Protein AF-A0A9E1UCP2-F1 (afdb_monomer_lite)

pLDDT: mean 87.93, std 11.44, range [38.25, 98.44]

Secondary structure (DSSP, 8-state):
-EEEEEGGG--HHHHHHHHHHHHHH-SEEEEEEEETTEEEEEEESS-----HHHHHHHHTSHHHHHHHHTTT--STHHHHTTEEE-TTTGGGGS-TTSPPP-SSS-HHHHHHHHHHHSPPP--TTGGG-GGG-TT-SSHHHHHHHHSPPPHHHHHHHHHHHHHH--S-HHHHHHHHHHHHHH-TT-HHHHHHHHHTGGG--HHHHHHHHHHHHHHTS-TTSPPPHHHHHHHHHHHHHHHHHH--SS-----HHHHHHHHHHHHH-TTTHHHHHHHHHHHHHHTT-HHHHHHHHHHHH-S-HHHH--S--TT-TTHHHHHHHHHHHHHHHTT-HHHHHHHHHHHHHTTSSSTT-SS--HHHHHHHHHHHHHHHS--S-TTSHHHHHHHHTT-

Radius of gyration: 22.64 Å; chains: 1; bounding box: 47×64×64 Å

Structure (mmCIF, N/CA/C/O backbone):
data_AF-A0A9E1UCP2-F1
#
_entry.id   AF-A0A9E1UCP2-F1
#
loop_
_atom_site.group_PDB
_atom_site.id
_atom_site.type_symbol
_atom_site.label_atom_id
_atom_site.label_alt_id
_atom_site.label_comp_id
_atom_site.label_asym_id
_atom_site.label_entity_id
_atom_site.label_seq_id
_atom_site.pdbx_PDB_ins_code
_atom_site.Cartn_x
_atom_site.Cartn_y
_atom_site.Cartn_z
_atom_site.occupancy
_atom_site.B_iso_or_equiv
_atom_site.auth_seq_id
_atom_site.auth_comp_id
_atom_site.auth_asym_id
_atom_site.auth_atom_id
_atom_site.pdbx_PDB_model_num
ATOM 1 N N . MET A 1 1 ? -17.614 -6.317 19.074 1.00 92.50 1 MET A N 1
ATOM 2 C CA . MET A 1 1 ? -16.760 -6.230 20.274 1.00 92.50 1 MET A CA 1
ATOM 3 C C . MET A 1 1 ? -15.798 -5.075 20.092 1.00 92.50 1 MET A C 1
ATOM 5 O O . MET A 1 1 ? -15.379 -4.848 18.963 1.00 92.50 1 MET A O 1
ATOM 9 N N . ILE A 1 2 ? -15.487 -4.354 21.165 1.00 93.81 2 ILE A N 1
ATOM 10 C CA . ILE A 1 2 ? -14.458 -3.311 21.173 1.00 93.81 2 ILE A CA 1
ATOM 11 C C . ILE A 1 2 ? -13.487 -3.652 22.302 1.00 93.81 2 ILE A C 1
ATOM 13 O O . ILE A 1 2 ? -13.934 -3.974 23.403 1.00 93.81 2 ILE A O 1
ATOM 17 N N . GLN A 1 3 ? -12.187 -3.604 22.027 1.00 93.38 3 GLN A N 1
ATOM 18 C CA . GLN A 1 3 ? -11.132 -3.816 23.015 1.00 93.38 3 GLN A CA 1
ATOM 19 C C . GLN A 1 3 ? -10.074 -2.719 22.889 1.00 93.38 3 GLN A C 1
ATOM 21 O O . GLN A 1 3 ? -9.560 -2.490 21.799 1.00 93.38 3 GLN A O 1
ATOM 26 N N . ASN A 1 4 ? -9.750 -2.058 24.000 1.00 92.75 4 ASN A N 1
ATOM 27 C CA . ASN A 1 4 ? -8.638 -1.108 24.082 1.00 92.75 4 ASN A CA 1
ATOM 28 C C . ASN A 1 4 ? -7.352 -1.851 24.494 1.00 92.75 4 ASN A C 1
ATOM 30 O O . ASN A 1 4 ? -7.402 -2.804 25.277 1.00 92.75 4 ASN A O 1
ATOM 34 N N . ILE A 1 5 ? -6.221 -1.433 23.934 1.00 89.75 5 ILE A N 1
ATOM 35 C CA . ILE A 1 5 ? -4.885 -1.979 24.137 1.00 89.75 5 ILE A CA 1
ATOM 36 C C . ILE A 1 5 ? -3.908 -0.826 24.383 1.00 89.75 5 ILE A C 1
ATOM 38 O O . ILE A 1 5 ? -3.841 0.125 23.607 1.00 89.75 5 ILE A O 1
ATOM 42 N N . GLN A 1 6 ? -3.081 -0.959 25.420 1.00 87.06 6 GLN A N 1
ATOM 43 C CA . GLN A 1 6 ? -1.955 -0.060 25.676 1.00 87.06 6 GLN A CA 1
ATOM 44 C C . GLN A 1 6 ? -0.694 -0.570 24.967 1.00 87.06 6 GLN A C 1
ATOM 46 O O . GLN A 1 6 ? 0.078 -1.356 25.515 1.00 87.06 6 GLN A O 1
ATOM 51 N N . ALA A 1 7 ? -0.490 -0.113 23.735 1.00 82.69 7 ALA A N 1
ATOM 52 C CA . ALA A 1 7 ? 0.603 -0.516 22.857 1.00 82.69 7 ALA A CA 1
ATOM 53 C C . ALA A 1 7 ? 1.997 -0.107 23.382 1.00 82.69 7 ALA A C 1
ATOM 55 O O . ALA A 1 7 ? 2.977 -0.782 23.090 1.00 82.69 7 ALA A O 1
ATOM 56 N N . ASN A 1 8 ? 2.101 0.933 24.222 1.00 78.25 8 ASN A N 1
ATOM 57 C CA . ASN A 1 8 ? 3.381 1.374 24.815 1.00 78.25 8 ASN A CA 1
ATOM 58 C C . ASN A 1 8 ? 4.032 0.347 25.761 1.00 78.25 8 ASN A C 1
ATOM 60 O O . ASN A 1 8 ? 5.173 0.536 26.181 1.00 78.25 8 ASN A O 1
ATOM 64 N N . HIS A 1 9 ? 3.302 -0.701 26.142 1.00 78.00 9 HIS A N 1
ATOM 65 C CA . HIS A 1 9 ? 3.761 -1.737 27.068 1.00 78.00 9 HIS A CA 1
ATOM 66 C C . HIS A 1 9 ? 3.831 -3.119 26.405 1.00 78.00 9 HIS A C 1
ATOM 68 O O . HIS A 1 9 ? 3.810 -4.134 27.100 1.00 78.00 9 HIS A O 1
ATOM 74 N N . MET A 1 10 ? 3.874 -3.167 25.070 1.00 83.81 10 MET A N 1
ATOM 75 C CA . MET A 1 10 ? 3.858 -4.403 24.290 1.00 83.81 10 MET A CA 1
ATOM 76 C C . MET A 1 10 ? 5.018 -4.450 23.299 1.00 83.81 10 MET A C 1
ATOM 78 O O . MET A 1 10 ? 5.497 -3.419 22.835 1.00 83.81 10 MET A O 1
ATOM 82 N N . ASP A 1 11 ? 5.441 -5.666 22.971 1.00 86.25 11 ASP A N 1
ATOM 83 C CA . ASP A 1 11 ? 6.283 -5.981 21.823 1.00 86.25 11 ASP A CA 1
ATOM 84 C C . ASP A 1 11 ? 5.440 -6.631 20.708 1.00 86.25 11 ASP A C 1
ATOM 86 O O . ASP A 1 11 ? 4.266 -6.965 20.915 1.00 86.25 11 ASP A O 1
ATOM 90 N N . ASP A 1 12 ? 6.029 -6.796 19.518 1.00 87.50 12 ASP A N 1
ATOM 91 C CA . ASP A 1 12 ? 5.340 -7.402 18.370 1.00 87.50 12 ASP A CA 1
ATOM 92 C C . ASP A 1 12 ? 4.766 -8.801 18.711 1.00 87.50 12 ASP A C 1
ATOM 94 O O . ASP A 1 12 ? 3.576 -8.999 18.475 1.00 87.50 12 ASP A O 1
ATOM 98 N N . PRO A 1 13 ? 5.491 -9.737 19.365 1.00 88.44 13 PRO A N 1
ATOM 99 C CA . PRO A 1 13 ? 4.926 -11.041 19.735 1.00 88.44 13 PRO A CA 1
ATOM 100 C C . PRO A 1 13 ? 3.710 -10.970 20.672 1.00 88.44 13 PRO A C 1
ATOM 102 O O . PRO A 1 13 ? 2.749 -11.728 20.511 1.00 88.44 13 PRO A O 1
ATOM 105 N N . THR A 1 14 ? 3.722 -10.071 21.664 1.00 89.75 14 THR A N 1
ATOM 106 C CA . THR A 1 14 ? 2.575 -9.889 22.568 1.00 89.75 14 THR A CA 1
ATOM 107 C C . THR A 1 14 ? 1.371 -9.357 21.803 1.00 89.75 14 THR A C 1
ATOM 109 O O . THR A 1 14 ? 0.262 -9.871 21.946 1.00 89.75 14 THR A O 1
ATOM 112 N N . LEU A 1 15 ? 1.586 -8.345 20.968 1.00 89.94 15 LEU A N 1
ATOM 113 C CA . LEU A 1 15 ? 0.555 -7.733 20.142 1.00 89.94 15 LEU A CA 1
ATOM 114 C C . LEU A 1 15 ? -0.025 -8.716 19.117 1.00 89.94 15 LEU A C 1
ATOM 116 O O . LEU A 1 15 ? -1.245 -8.790 18.966 1.00 89.94 15 LEU A O 1
ATOM 120 N N . GLU A 1 16 ? 0.825 -9.512 18.469 1.00 91.75 16 GLU A N 1
ATOM 121 C CA . GLU A 1 16 ? 0.415 -10.592 17.574 1.00 91.75 16 GLU A CA 1
ATOM 122 C C . GLU A 1 16 ? -0.485 -11.593 18.301 1.00 91.75 16 GLU A C 1
ATOM 124 O O . GLU A 1 16 ? -1.557 -11.934 17.805 1.00 91.75 16 GLU A O 1
ATOM 129 N N . SER A 1 17 ? -0.110 -11.994 19.522 1.00 92.12 17 SER A N 1
ATOM 130 C CA . SER A 1 17 ? -0.925 -12.878 20.359 1.00 92.12 17 SER A CA 1
ATOM 131 C C . SER A 1 17 ? -2.288 -12.268 20.701 1.00 92.12 17 SER A C 1
ATOM 133 O O . SER A 1 17 ? -3.308 -12.963 20.647 1.00 92.12 17 SER A O 1
ATOM 135 N N . VAL A 1 18 ? -2.346 -10.965 21.008 1.00 93.31 18 VAL A N 1
ATOM 136 C CA . VAL A 1 18 ? -3.617 -10.265 21.261 1.00 93.31 18 VAL A CA 1
ATOM 137 C C . VAL A 1 18 ? -4.498 -10.265 20.010 1.00 93.31 18 VAL A C 1
ATOM 139 O O . VAL A 1 18 ? -5.673 -10.623 20.103 1.00 93.31 18 VAL A O 1
ATOM 142 N N . ILE A 1 19 ? -3.947 -9.902 18.849 1.00 93.44 19 ILE A N 1
ATOM 143 C CA . ILE A 1 19 ? -4.692 -9.843 17.584 1.00 93.44 19 ILE A CA 1
ATOM 144 C C . ILE A 1 19 ? -5.158 -11.242 17.162 1.00 93.44 19 ILE A C 1
ATOM 146 O O . ILE A 1 19 ? -6.330 -11.399 16.821 1.00 93.44 19 ILE A O 1
ATOM 150 N N . ALA A 1 20 ? -4.297 -12.262 17.248 1.00 92.81 20 ALA A N 1
ATOM 151 C CA . ALA A 1 20 ? -4.642 -13.650 16.941 1.00 92.81 20 ALA A CA 1
ATOM 152 C C . ALA A 1 20 ? -5.783 -14.149 17.839 1.00 92.81 20 ALA A C 1
ATOM 154 O O . ALA A 1 20 ? -6.783 -14.685 17.359 1.00 92.81 20 ALA A O 1
ATOM 155 N N . THR A 1 21 ? -5.683 -13.895 19.148 1.00 93.56 21 THR A N 1
ATOM 156 C CA . THR A 1 21 ? -6.721 -14.270 20.119 1.00 93.56 21 THR A CA 1
ATOM 157 C C . THR A 1 21 ? -8.041 -13.566 19.812 1.00 93.56 21 THR A C 1
ATOM 159 O O . THR A 1 21 ? -9.083 -14.214 19.716 1.00 93.56 21 THR A O 1
ATOM 162 N N . PHE A 1 22 ? -8.014 -12.246 19.626 1.00 94.69 22 PHE A N 1
ATOM 163 C CA . PHE A 1 22 ? -9.213 -11.457 19.353 1.00 94.69 22 PHE A CA 1
ATOM 164 C C . PHE A 1 22 ? -9.872 -11.861 18.028 1.00 94.69 22 PHE A C 1
ATOM 166 O O . PHE A 1 22 ? -11.086 -12.078 17.969 1.00 94.69 22 PHE A O 1
ATOM 173 N N . GLY A 1 23 ? -9.071 -12.010 16.975 1.00 92.06 23 GLY A N 1
ATOM 174 C CA . GLY A 1 23 ? -9.538 -12.347 15.637 1.00 92.06 23 GLY A CA 1
ATOM 175 C C . GLY A 1 23 ? -10.032 -13.789 15.496 1.00 92.06 23 GLY A C 1
ATOM 176 O O . GLY A 1 23 ? -10.929 -14.031 14.690 1.00 92.06 23 GLY A O 1
ATOM 177 N N . SER A 1 24 ? -9.572 -14.718 16.344 1.00 89.81 24 SER A N 1
ATOM 178 C CA . SER A 1 24 ? -10.128 -16.080 16.405 1.00 89.81 24 SER A CA 1
ATOM 179 C C . SER A 1 24 ? -11.628 -16.101 16.744 1.00 89.81 24 SER A C 1
ATOM 181 O O . SER A 1 24 ? -12.365 -16.969 16.277 1.00 89.81 24 SER A O 1
ATOM 183 N N . VAL A 1 25 ? -12.103 -15.107 17.507 1.00 91.06 25 VAL A N 1
ATOM 184 C CA . VAL A 1 25 ? -13.525 -14.920 17.853 1.00 91.06 25 VAL A CA 1
ATOM 185 C C . VAL A 1 25 ? -14.205 -13.926 16.903 1.00 91.06 25 VAL A C 1
ATOM 187 O O . VAL A 1 25 ? -15.366 -14.102 16.518 1.00 91.06 25 VAL A O 1
ATOM 190 N N . PHE A 1 26 ? -13.487 -12.872 16.509 1.00 93.50 26 PHE A N 1
ATOM 191 C CA . PHE A 1 26 ? -13.975 -11.794 15.650 1.00 93.50 26 PHE A CA 1
ATOM 192 C C . PHE A 1 26 ? -13.136 -11.678 14.378 1.00 93.50 26 PHE A C 1
ATOM 194 O O . PHE A 1 26 ? -12.366 -10.739 14.195 1.00 93.50 26 PHE A O 1
ATOM 201 N N . ASN A 1 27 ? -13.319 -12.620 13.460 1.00 87.88 27 ASN A N 1
ATOM 202 C CA . ASN A 1 27 ? -12.527 -12.717 12.229 1.00 87.88 27 ASN A CA 1
ATOM 203 C C . ASN A 1 27 ? -12.677 -11.538 11.246 1.00 87.88 27 ASN A C 1
ATOM 205 O O . ASN A 1 27 ? -12.048 -11.527 10.192 1.00 87.88 27 ASN A O 1
ATOM 209 N N . GLN A 1 28 ? -13.530 -10.562 11.550 1.00 92.44 28 GLN A N 1
ATOM 210 C CA . GLN A 1 28 ? -13.519 -9.249 10.924 1.00 92.44 28 GLN A CA 1
ATOM 211 C C . GLN A 1 28 ? -13.020 -8.249 11.961 1.00 92.44 28 GLN A C 1
ATOM 213 O O . GLN A 1 28 ? -13.809 -7.726 12.756 1.00 92.44 28 GLN A O 1
ATOM 218 N N . THR A 1 29 ? -11.709 -8.031 11.978 1.00 93.44 29 THR A N 1
ATOM 219 C CA . THR A 1 29 ? -11.023 -7.187 12.958 1.00 93.44 29 THR A CA 1
ATOM 220 C C . THR A 1 29 ? -10.458 -5.967 12.263 1.00 93.44 29 THR A C 1
ATOM 222 O O . THR A 1 29 ? -9.691 -6.100 11.320 1.00 93.44 29 THR A O 1
ATOM 225 N N . SER A 1 30 ? -10.809 -4.784 12.754 1.00 93.44 30 SER A N 1
ATOM 226 C CA . SER A 1 30 ? -10.183 -3.524 12.374 1.00 93.44 30 SER A CA 1
ATOM 227 C C . SER A 1 30 ? -9.400 -2.960 13.549 1.00 93.44 30 SER A C 1
ATOM 229 O O . SER A 1 30 ? -9.817 -3.096 14.701 1.00 93.44 30 SER A O 1
ATOM 231 N N . ILE A 1 31 ? -8.273 -2.319 13.251 1.00 93.12 31 ILE A N 1
ATOM 232 C CA . ILE A 1 31 ? -7.346 -1.794 14.254 1.00 93.12 31 ILE A CA 1
ATOM 233 C C . ILE A 1 31 ? -7.230 -0.286 14.083 1.00 93.12 31 ILE A C 1
ATOM 235 O O . ILE A 1 31 ? -7.066 0.200 12.963 1.00 93.12 31 ILE A O 1
ATOM 239 N N . TRP A 1 32 ? -7.336 0.435 15.196 1.00 92.62 32 TRP A N 1
ATOM 240 C CA . TRP A 1 32 ? -7.391 1.891 15.254 1.00 92.62 32 TRP A CA 1
ATOM 241 C C . TRP A 1 32 ? -6.336 2.413 16.236 1.00 92.62 32 TRP A C 1
ATOM 243 O O . TRP A 1 32 ? -6.265 1.933 17.363 1.00 92.62 32 TRP A O 1
ATOM 253 N N . LYS A 1 33 ? -5.525 3.394 15.834 1.00 88.19 33 LYS A N 1
ATOM 254 C CA . LYS A 1 33 ? -4.561 4.107 16.681 1.00 88.19 33 LYS A CA 1
ATOM 255 C C . LYS A 1 33 ? -5.201 5.393 17.194 1.00 88.19 33 LYS A C 1
ATOM 257 O O . LYS A 1 33 ? -5.409 6.321 16.423 1.00 88.19 33 LYS A O 1
ATOM 262 N N . LEU A 1 34 ? -5.477 5.453 18.492 1.00 82.44 34 LEU A N 1
ATOM 263 C CA . LEU A 1 34 ? -6.147 6.589 19.132 1.00 82.44 34 LEU A CA 1
ATOM 264 C C . LEU A 1 34 ? -5.180 7.689 19.597 1.00 82.44 34 LEU A C 1
ATOM 266 O O . LEU A 1 34 ? -5.619 8.775 19.954 1.00 82.44 34 LEU A O 1
ATOM 270 N N . GLY A 1 35 ? -3.870 7.432 19.546 1.00 77.31 35 GLY A N 1
ATOM 271 C CA . GLY A 1 35 ? -2.829 8.359 20.001 1.00 77.31 35 GLY A CA 1
ATOM 272 C C . GLY A 1 35 ? -2.211 7.925 21.330 1.00 77.31 35 GLY A C 1
ATOM 273 O O . GLY A 1 35 ? -2.717 7.025 21.990 1.00 77.31 35 GLY A O 1
ATOM 274 N N . TYR A 1 36 ? -1.053 8.497 21.678 1.00 76.00 36 TYR A N 1
ATOM 275 C CA . TYR A 1 36 ? -0.336 8.253 22.945 1.00 76.00 36 TYR A CA 1
ATOM 276 C C . TYR A 1 36 ? -0.114 6.776 23.324 1.00 76.00 36 TYR A C 1
ATOM 278 O O . TYR A 1 36 ? 0.054 6.447 24.495 1.00 76.00 36 TYR A O 1
ATOM 286 N N . GLY A 1 37 ? -0.071 5.882 22.332 1.00 79.19 37 GLY A N 1
ATOM 287 C CA . GLY A 1 37 ? 0.086 4.443 22.542 1.00 79.19 37 GLY A CA 1
ATOM 288 C C . GLY A 1 37 ? -1.189 3.680 22.874 1.00 79.19 37 GLY A C 1
ATOM 289 O O . GLY A 1 37 ? -1.096 2.510 23.227 1.00 79.19 37 GLY A O 1
ATOM 290 N N . GLU A 1 38 ? -2.361 4.297 22.759 1.00 86.62 38 GLU A N 1
ATOM 291 C CA . GLU A 1 38 ? -3.645 3.613 22.896 1.00 86.62 38 GLU A CA 1
ATOM 292 C C . GLU A 1 38 ? -4.171 3.168 21.542 1.00 86.62 38 GLU A C 1
ATOM 294 O O . GLU A 1 38 ? -4.313 3.964 20.605 1.00 86.62 38 GLU A O 1
ATOM 299 N N . TRP A 1 39 ? -4.449 1.876 21.429 1.00 90.62 39 TRP A N 1
ATOM 300 C CA . TRP A 1 39 ? -5.015 1.265 20.239 1.00 90.62 39 TRP A CA 1
ATOM 301 C C . TRP A 1 39 ? -6.348 0.610 20.565 1.00 90.62 39 TRP A C 1
ATOM 303 O O . TRP A 1 39 ? -6.603 0.170 21.682 1.00 90.62 39 TRP A O 1
ATOM 313 N N . MET A 1 40 ? -7.203 0.510 19.561 1.00 94.12 40 MET A N 1
ATOM 314 C CA . MET A 1 40 ? -8.522 -0.081 19.673 1.00 94.12 40 MET A CA 1
ATOM 315 C C . MET A 1 40 ? -8.708 -1.151 18.600 1.00 94.12 40 MET A C 1
ATOM 317 O O . MET A 1 40 ? -8.539 -0.895 17.408 1.00 94.12 40 MET A O 1
ATOM 321 N N . LEU A 1 41 ? -9.099 -2.348 19.034 1.00 95.12 41 LEU A N 1
ATOM 322 C CA . LEU A 1 41 ? -9.587 -3.416 18.173 1.00 95.12 41 LEU A CA 1
ATOM 323 C C . LEU A 1 41 ? -11.108 -3.359 18.117 1.00 95.12 41 LEU A C 1
ATOM 325 O O . LEU A 1 41 ? -11.784 -3.404 19.148 1.00 95.12 41 LEU A O 1
ATOM 329 N N . ILE A 1 42 ? -11.651 -3.305 16.906 1.00 95.19 42 ILE A N 1
ATOM 330 C CA . ILE A 1 42 ? -13.084 -3.429 16.653 1.00 95.19 42 ILE A CA 1
ATOM 331 C C . ILE A 1 42 ? -13.311 -4.726 15.890 1.00 95.19 42 ILE A C 1
ATOM 333 O O . ILE A 1 42 ? -12.806 -4.906 14.786 1.00 95.19 42 ILE A O 1
ATOM 337 N N . GLY A 1 43 ? -14.088 -5.624 16.487 1.00 94.88 43 GLY A N 1
ATOM 338 C CA . GLY A 1 43 ? -14.311 -6.973 15.985 1.00 94.88 43 GLY A CA 1
ATOM 339 C C . GLY A 1 43 ? -15.776 -7.268 15.703 1.00 94.88 43 GLY A C 1
ATOM 340 O O . GLY A 1 43 ? -16.652 -6.971 16.529 1.00 94.88 43 GLY A O 1
ATOM 341 N N . THR A 1 44 ? -16.044 -7.914 14.571 1.00 93.25 44 THR A N 1
ATOM 342 C CA . THR A 1 44 ? -17.340 -8.529 14.258 1.00 93.25 44 THR A CA 1
ATOM 343 C C . THR A 1 44 ? -17.148 -9.979 13.808 1.00 93.25 44 THR A C 1
ATOM 345 O O . THR A 1 44 ? -16.108 -10.334 13.262 1.00 93.25 44 THR A O 1
ATOM 348 N N . SER A 1 45 ? -18.125 -10.845 14.091 1.00 87.19 45 SER A N 1
ATOM 349 C CA . SER A 1 45 ? -18.046 -12.278 13.747 1.00 87.19 45 SER A CA 1
ATOM 350 C C . SER A 1 45 ? -18.486 -12.579 12.310 1.00 87.19 45 SER A C 1
ATOM 352 O O . SER A 1 45 ? -18.260 -13.676 11.809 1.00 87.19 45 SER A O 1
ATOM 354 N N . THR A 1 46 ? -19.132 -11.616 11.651 1.00 83.69 46 THR A N 1
ATOM 355 C CA . THR A 1 46 ? -19.621 -11.723 10.274 1.00 83.69 46 THR A CA 1
ATOM 356 C C . THR A 1 46 ? -19.199 -10.485 9.490 1.00 83.69 46 THR A C 1
ATOM 358 O O . THR A 1 46 ? -19.231 -9.396 10.070 1.00 83.69 46 THR A O 1
ATOM 361 N N . PRO A 1 47 ? -18.874 -10.612 8.190 1.00 83.88 47 PRO A N 1
ATOM 362 C CA . PRO A 1 47 ? -18.629 -9.464 7.321 1.00 83.88 47 PRO A CA 1
ATOM 363 C C . PRO A 1 47 ? -19.739 -8.417 7.436 1.00 83.88 47 PRO A C 1
ATOM 365 O O . PRO A 1 47 ? -20.922 -8.758 7.516 1.00 83.88 47 PRO A O 1
ATOM 368 N N . ARG A 1 48 ? -19.347 -7.143 7.472 1.00 81.25 48 ARG A N 1
ATOM 369 C CA . ARG A 1 48 ? -20.264 -6.001 7.469 1.00 81.25 48 ARG A CA 1
ATOM 370 C C . ARG A 1 48 ? -19.846 -5.017 6.398 1.00 81.25 48 ARG A C 1
ATOM 372 O O . ARG A 1 48 ? -18.667 -4.693 6.282 1.00 81.25 48 ARG A O 1
ATOM 379 N N . GLU A 1 49 ? -20.830 -4.511 5.672 1.00 79.75 49 GLU A N 1
ATOM 380 C CA . GLU A 1 49 ? -20.640 -3.336 4.836 1.00 79.75 49 GLU A CA 1
ATOM 381 C C . GLU A 1 49 ? -20.706 -2.083 5.709 1.00 79.75 49 GLU A C 1
ATOM 383 O O . GLU A 1 49 ? -21.604 -1.923 6.541 1.00 79.75 49 GLU A O 1
ATOM 388 N N . TRP A 1 50 ? -19.732 -1.197 5.525 1.00 81.94 50 TRP A N 1
ATOM 389 C CA . TRP A 1 50 ? -19.636 0.060 6.254 1.00 81.94 50 TRP A CA 1
ATOM 390 C C . TRP A 1 50 ? -19.996 1.203 5.312 1.00 81.94 50 TRP A C 1
ATOM 392 O O . TRP A 1 50 ? -19.270 1.484 4.362 1.00 81.94 50 TRP A O 1
ATOM 402 N N . SER A 1 51 ? -21.127 1.859 5.569 1.00 87.81 51 SER A N 1
ATOM 403 C CA . SER A 1 51 ? -21.551 3.029 4.798 1.00 87.81 51 SER A CA 1
ATOM 404 C C . SER A 1 51 ? -20.882 4.288 5.345 1.00 87.81 51 SER A C 1
ATOM 406 O O . SER A 1 51 ? -21.106 4.662 6.499 1.00 87.81 51 SER A O 1
ATOM 408 N N . LEU A 1 52 ? -20.085 4.951 4.502 1.00 89.00 52 LEU A N 1
ATOM 409 C CA . LEU A 1 52 ? -19.491 6.250 4.825 1.00 89.00 52 LEU A CA 1
ATOM 410 C C . LEU A 1 52 ? -20.559 7.336 5.001 1.00 89.00 52 LEU A C 1
ATOM 412 O O . LEU A 1 52 ? -20.378 8.213 5.837 1.00 89.00 52 LEU A O 1
ATOM 416 N N . ASP A 1 53 ? -21.681 7.246 4.285 1.00 90.19 53 ASP A N 1
ATOM 417 C CA . ASP A 1 53 ? -22.782 8.206 4.407 1.00 90.19 53 ASP A CA 1
ATOM 418 C C . ASP A 1 53 ? -23.484 8.084 5.763 1.00 90.19 53 ASP A C 1
ATOM 420 O O . ASP A 1 53 ? -23.666 9.086 6.451 1.00 90.19 53 ASP A O 1
ATOM 424 N N . LEU A 1 54 ? -23.796 6.857 6.202 1.00 90.69 54 LEU A N 1
ATOM 425 C CA . LEU A 1 54 ? -24.371 6.631 7.535 1.00 90.69 54 LEU A CA 1
ATOM 426 C C . LEU A 1 54 ? -23.390 7.012 8.648 1.00 90.69 54 LEU A C 1
ATOM 428 O O . LEU A 1 54 ? -23.799 7.482 9.710 1.00 90.69 54 LEU A O 1
ATOM 432 N N . LEU A 1 55 ? -22.092 6.786 8.431 1.00 89.56 55 LEU A N 1
ATOM 433 C CA . LEU A 1 55 ? -21.060 7.180 9.384 1.00 89.56 55 LEU A CA 1
ATOM 434 C C . LEU A 1 55 ? -20.964 8.704 9.489 1.00 89.56 55 LEU A C 1
ATOM 436 O O . LEU A 1 55 ? -20.951 9.231 10.599 1.00 89.56 55 LEU A O 1
ATOM 440 N N . LYS A 1 56 ? -20.966 9.400 8.349 1.00 91.44 56 LYS A N 1
ATOM 441 C CA . LYS A 1 56 ? -21.011 10.859 8.277 1.00 91.44 56 LYS A CA 1
ATOM 442 C C . LYS A 1 56 ? -22.241 11.404 9.002 1.00 91.44 56 LYS A C 1
ATOM 444 O O . LYS A 1 56 ? -22.076 12.221 9.897 1.00 91.44 56 LYS A O 1
ATOM 449 N N . GLU A 1 57 ? -23.438 10.904 8.691 1.00 92.25 57 GLU A N 1
ATOM 450 C CA . GLU A 1 57 ? -24.691 11.338 9.330 1.00 92.25 57 GLU A CA 1
ATOM 451 C C . GLU A 1 57 ? -24.627 11.211 10.858 1.00 92.25 57 GLU A C 1
ATOM 453 O O . GLU A 1 57 ? -25.013 12.126 11.580 1.00 92.25 57 GLU A O 1
ATOM 458 N N . ARG A 1 58 ? -24.076 10.101 11.368 1.00 90.88 58 ARG A N 1
ATOM 459 C CA . ARG A 1 58 ? -23.912 9.885 12.813 1.00 90.88 58 ARG A CA 1
ATOM 460 C C . ARG A 1 58 ? -22.874 10.809 13.437 1.00 90.88 58 ARG A C 1
ATOM 462 O O . ARG A 1 58 ? -23.104 11.319 14.533 1.00 90.88 58 ARG A O 1
ATOM 469 N N . ILE A 1 59 ? -21.737 11.005 12.773 1.00 90.75 59 ILE A N 1
ATOM 470 C CA . ILE A 1 59 ? -20.654 11.846 13.288 1.00 90.75 59 ILE A CA 1
ATOM 471 C C . ILE A 1 59 ? -21.041 13.327 13.257 1.00 90.75 59 ILE A C 1
ATOM 473 O O . ILE A 1 59 ? -20.648 14.066 14.151 1.00 90.75 59 ILE A O 1
ATOM 477 N N . GLU A 1 60 ? -21.811 13.767 12.263 1.00 90.62 60 GLU A N 1
ATOM 478 C CA . GLU A 1 60 ? -22.230 15.165 12.095 1.00 90.62 60 GLU A CA 1
ATOM 479 C C . GLU A 1 60 ? -23.386 15.581 13.021 1.00 90.62 60 GLU A C 1
ATOM 481 O O . GLU A 1 60 ? -23.790 16.744 13.014 1.00 90.62 60 GLU A O 1
ATOM 486 N N . THR A 1 61 ? -23.887 14.676 13.869 1.00 94.25 61 THR A N 1
ATOM 487 C CA . THR A 1 61 ? -24.821 15.042 14.942 1.00 94.25 61 THR A CA 1
ATOM 488 C C . THR A 1 61 ? -24.180 16.032 15.918 1.00 94.25 61 THR A C 1
ATOM 490 O O . THR A 1 61 ? -22.994 15.937 16.236 1.00 94.25 61 THR A O 1
ATOM 493 N N . GLU A 1 62 ? -24.968 16.989 16.416 1.00 93.00 62 GLU A N 1
ATOM 494 C CA . GLU A 1 62 ? -24.470 18.083 17.265 1.00 93.00 62 GLU A CA 1
ATOM 495 C C . GLU A 1 62 ? -23.743 17.576 18.520 1.00 93.00 62 GLU A C 1
ATOM 497 O O . GLU A 1 62 ? -22.677 18.082 18.869 1.00 93.00 62 GLU A O 1
ATOM 502 N N . GLU A 1 63 ? -24.279 16.531 19.152 1.00 92.94 63 GLU A N 1
ATOM 503 C CA . GLU A 1 63 ? -23.711 15.903 20.349 1.00 92.94 63 GLU A CA 1
ATOM 504 C C . GLU A 1 63 ? -22.306 15.341 20.087 1.00 92.94 63 GLU A C 1
ATOM 506 O O . GLU A 1 63 ? -21.375 15.596 20.852 1.00 92.94 63 GLU A O 1
ATOM 511 N N . VAL A 1 64 ? -22.127 14.617 18.976 1.00 91.12 64 VAL A N 1
ATOM 512 C CA . VAL A 1 64 ? -20.832 14.034 18.602 1.00 91.12 64 VAL A CA 1
ATOM 513 C C . VAL A 1 64 ? -19.864 15.125 18.153 1.00 91.12 64 VAL A C 1
ATOM 515 O O . VAL A 1 64 ? -18.725 15.159 18.613 1.00 91.12 64 VAL A O 1
ATOM 518 N N . GLN A 1 65 ? -20.316 16.063 17.319 1.00 90.62 65 GLN A N 1
ATOM 519 C CA . GLN A 1 65 ? -19.503 17.190 16.861 1.00 90.62 65 GLN A CA 1
ATOM 520 C C . GLN A 1 65 ? -18.997 18.057 18.013 1.00 90.62 65 GLN A C 1
ATOM 522 O O . GLN A 1 65 ? -17.857 18.512 17.975 1.00 90.62 65 GLN A O 1
ATOM 527 N N . SER A 1 66 ? -19.809 18.277 19.048 1.00 90.44 66 SER A N 1
ATOM 528 C CA . SER A 1 66 ? -19.389 19.032 20.231 1.00 90.44 66 SER A CA 1
ATOM 529 C C . SER A 1 66 ? -18.206 18.363 20.941 1.00 90.44 66 SER A C 1
ATOM 531 O O . SER A 1 66 ? -17.245 19.043 21.306 1.00 90.44 66 SER A O 1
ATOM 533 N N . ILE A 1 67 ? -18.232 17.032 21.068 1.00 89.62 67 ILE A N 1
ATOM 534 C CA . ILE A 1 67 ? -17.137 16.260 21.666 1.00 89.62 67 ILE A CA 1
ATOM 535 C C . ILE A 1 67 ? -15.894 16.323 20.780 1.00 89.62 67 ILE A C 1
ATOM 537 O O . ILE A 1 67 ? -14.808 16.616 21.274 1.00 89.62 67 ILE A O 1
ATOM 541 N N . LEU A 1 68 ? -16.042 16.092 19.477 1.00 87.50 68 LEU A N 1
ATOM 542 C CA . LEU A 1 68 ? -14.917 16.095 18.542 1.00 87.50 68 LEU A CA 1
ATOM 543 C C . LEU A 1 68 ? -14.221 17.455 18.474 1.00 87.50 68 LEU A C 1
ATOM 545 O O . LEU A 1 68 ? -12.994 17.511 18.506 1.00 87.50 68 LEU A O 1
ATOM 549 N N . LYS A 1 69 ? -14.996 18.544 18.495 1.00 86.62 69 LYS A N 1
ATOM 550 C CA . LYS A 1 69 ? -14.458 19.907 18.538 1.00 86.62 69 LYS A CA 1
ATOM 551 C C . LYS A 1 69 ? -13.656 20.211 19.791 1.00 86.62 69 LYS A C 1
ATOM 553 O O . LYS A 1 69 ? -12.711 20.985 19.747 1.00 86.62 69 LYS A O 1
ATOM 558 N N . SER A 1 70 ? -13.995 19.582 20.916 1.00 86.31 70 SER A N 1
ATOM 559 C CA . SER A 1 70 ? -13.198 19.719 22.141 1.00 86.31 70 SER A CA 1
ATOM 560 C C . SER A 1 70 ? -11.812 19.065 22.052 1.00 86.31 70 SER A C 1
ATOM 562 O O . SER A 1 70 ? -10.999 19.272 22.948 1.00 86.31 70 SER A O 1
ATOM 564 N N . GLN A 1 71 ? -11.566 18.262 21.011 1.00 80.50 71 GLN A N 1
ATOM 565 C CA . GLN A 1 71 ? -10.334 17.505 20.774 1.00 80.50 71 GLN A CA 1
ATOM 566 C C . GLN A 1 71 ? -9.658 17.892 19.441 1.00 80.50 71 GLN A C 1
ATOM 568 O O . GLN A 1 71 ? -8.867 17.111 18.922 1.00 80.50 71 GLN A O 1
ATOM 573 N N . ASP A 1 72 ? -10.008 19.043 18.851 1.00 81.62 72 ASP A N 1
ATOM 574 C CA . ASP A 1 72 ? -9.511 19.512 17.544 1.00 81.62 72 ASP A CA 1
ATOM 575 C C . ASP A 1 72 ? -9.793 18.547 16.365 1.00 81.62 72 ASP A C 1
ATOM 577 O O . ASP A 1 72 ? -9.083 18.521 15.355 1.00 81.62 72 ASP A O 1
ATOM 581 N N . LEU A 1 73 ? -10.854 17.737 16.472 1.00 83.44 73 LEU A N 1
ATOM 582 C CA . LEU A 1 73 ? -11.297 16.763 15.463 1.00 83.44 73 LEU A CA 1
ATOM 583 C C . LEU A 1 73 ? -12.545 17.250 14.709 1.00 83.44 73 LEU A C 1
ATOM 585 O O . LEU A 1 73 ? -13.475 16.491 14.437 1.00 83.44 73 LEU A O 1
ATOM 589 N N . ASP A 1 74 ? -12.558 18.531 14.348 1.00 81.00 74 ASP A N 1
ATOM 590 C CA . ASP A 1 74 ? -13.715 19.246 13.786 1.00 81.00 74 ASP A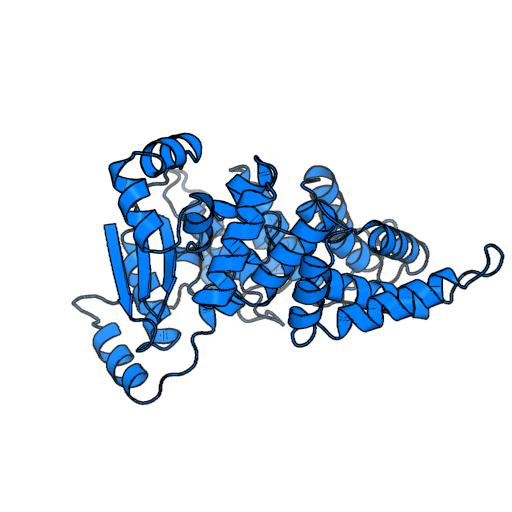 CA 1
ATOM 591 C C . ASP A 1 74 ? -14.200 18.705 12.434 1.00 81.00 74 ASP A C 1
ATOM 593 O O . ASP A 1 74 ? -15.310 19.002 11.990 1.00 81.00 74 ASP A O 1
ATOM 597 N N . VAL A 1 75 ? -13.348 17.951 11.739 1.00 88.81 75 VAL A N 1
ATOM 598 C CA . VAL A 1 75 ? -13.585 17.488 10.374 1.00 88.81 75 VAL A CA 1
ATOM 599 C C . VAL A 1 75 ? -13.610 15.965 10.364 1.00 88.81 75 VAL A C 1
ATOM 601 O O . VAL A 1 75 ? -12.588 15.299 10.514 1.00 88.81 75 VAL A O 1
ATOM 604 N N . TRP A 1 76 ? -14.803 15.399 10.164 1.00 88.19 76 TRP A N 1
ATOM 605 C CA . TRP A 1 76 ? -15.073 13.975 10.391 1.00 88.19 76 TRP A CA 1
ATOM 606 C C . TRP A 1 76 ? -14.129 12.977 9.681 1.00 88.19 76 TRP A C 1
ATOM 608 O O . TRP A 1 76 ? -13.817 11.956 10.298 1.00 88.19 76 TRP A O 1
ATOM 618 N N . PRO A 1 77 ? -13.607 13.215 8.451 1.00 90.50 77 PRO A N 1
ATOM 619 C CA . PRO A 1 77 ? -12.680 12.280 7.814 1.00 90.50 77 PRO A CA 1
ATOM 620 C C . PRO A 1 77 ? -11.371 12.093 8.592 1.00 90.50 77 PRO A C 1
ATOM 622 O O . PRO A 1 77 ? -10.725 11.059 8.434 1.00 90.50 77 PRO A O 1
ATOM 625 N N . MET A 1 78 ? -10.988 13.039 9.461 1.00 87.50 78 MET A N 1
ATOM 626 C CA . MET A 1 78 ? -9.808 12.912 10.331 1.00 87.50 78 MET A CA 1
ATOM 627 C C . MET A 1 78 ? -9.937 11.741 11.308 1.00 87.50 78 MET A C 1
ATOM 629 O O . MET A 1 78 ? -8.951 11.101 11.663 1.00 87.50 78 MET A O 1
ATOM 633 N N . LEU A 1 79 ? -11.157 11.369 11.694 1.00 87.31 79 LEU A N 1
ATOM 634 C CA . LEU A 1 79 ? -11.352 10.180 12.518 1.00 87.31 79 LEU A CA 1
ATOM 635 C C . LEU A 1 79 ? -10.952 8.910 11.777 1.00 87.31 79 LEU A C 1
ATOM 637 O O . LEU A 1 79 ? -10.377 8.004 12.370 1.00 87.31 79 LEU A O 1
ATOM 641 N N . LEU A 1 80 ? -11.202 8.841 10.472 1.00 90.31 80 LEU A N 1
ATOM 642 C CA . LEU A 1 80 ? -10.942 7.632 9.697 1.00 90.31 80 LEU A CA 1
ATOM 643 C C . LEU A 1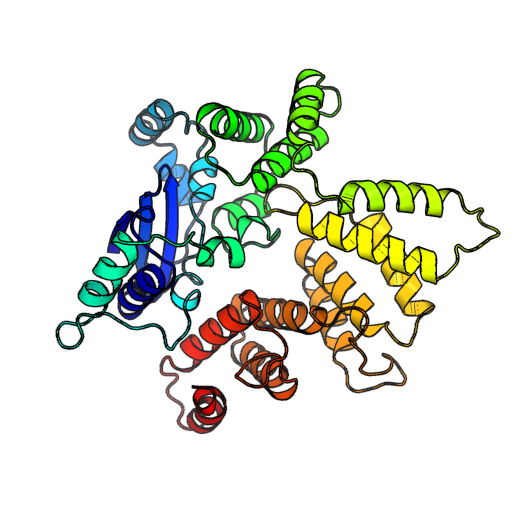 80 ? -9.447 7.338 9.542 1.00 90.31 80 LEU A C 1
ATOM 645 O O . LEU A 1 80 ? -9.080 6.181 9.372 1.00 90.31 80 LEU A O 1
ATOM 649 N N . THR A 1 81 ? -8.581 8.352 9.633 1.00 88.06 81 THR A N 1
ATOM 650 C CA . THR A 1 81 ? -7.120 8.158 9.609 1.00 88.06 81 THR A CA 1
ATOM 651 C C . THR A 1 81 ? -6.554 7.491 10.855 1.00 88.06 81 THR A C 1
ATOM 653 O O . THR A 1 81 ? -5.403 7.065 10.860 1.00 88.06 81 THR A O 1
ATOM 656 N N . SER A 1 82 ? -7.346 7.371 11.921 1.00 88.44 82 SER A N 1
ATOM 657 C CA . SER A 1 82 ? -6.947 6.546 13.059 1.00 88.44 82 SER A CA 1
ATOM 658 C C . SER A 1 82 ? -7.045 5.052 12.735 1.00 88.44 82 SER A C 1
ATOM 660 O O . SER A 1 82 ? -6.358 4.256 13.368 1.00 88.44 82 SER A O 1
ATOM 662 N N . GLN A 1 83 ? -7.820 4.643 11.723 1.00 92.00 83 GLN A N 1
ATOM 663 C CA . GLN A 1 83 ? -7.862 3.253 11.282 1.00 92.00 83 GLN A CA 1
ATOM 664 C C . GLN A 1 83 ? -6.552 2.884 10.578 1.00 92.00 83 GLN A C 1
ATOM 666 O O . GLN A 1 83 ? -6.261 3.361 9.489 1.00 92.00 83 GLN A O 1
ATOM 671 N N . ILE A 1 84 ? -5.779 1.987 11.178 1.00 89.69 84 ILE A N 1
ATOM 672 C CA . ILE A 1 84 ? -4.498 1.507 10.639 1.00 89.69 84 ILE A CA 1
ATOM 673 C C . ILE A 1 84 ? -4.627 0.137 9.961 1.00 89.69 84 ILE A C 1
ATOM 675 O O . ILE A 1 84 ? -3.742 -0.252 9.204 1.00 89.69 84 ILE A O 1
ATOM 679 N N . SER A 1 85 ? -5.736 -0.578 10.190 1.00 91.19 85 SER A N 1
ATOM 680 C CA . SER A 1 85 ? -6.072 -1.816 9.479 1.00 91.19 85 SER A CA 1
ATOM 681 C C . SER A 1 85 ? -7.579 -1.977 9.269 1.00 91.19 85 SER A C 1
ATOM 683 O O . SER A 1 85 ? -8.378 -1.740 10.186 1.00 91.19 85 SER A O 1
ATOM 685 N N . GLY A 1 86 ? -7.961 -2.380 8.053 1.00 90.56 86 GLY A N 1
ATOM 686 C CA . GLY A 1 86 ? -9.344 -2.634 7.649 1.00 90.56 86 GLY A CA 1
ATOM 687 C C . GLY A 1 86 ? -9.938 -3.883 8.306 1.00 90.56 86 GLY A C 1
ATOM 688 O O . GLY A 1 86 ? -9.217 -4.745 8.801 1.00 90.56 86 GLY A O 1
ATOM 689 N N . PHE A 1 87 ? -11.270 -3.989 8.307 1.00 91.06 87 PHE A N 1
ATOM 690 C CA . PHE A 1 87 ? -11.987 -5.116 8.924 1.00 91.06 87 PHE A CA 1
ATOM 691 C C . PHE A 1 87 ? -11.678 -6.470 8.281 1.00 91.06 87 PHE A C 1
ATOM 693 O O . PHE A 1 87 ? -11.729 -7.490 8.963 1.00 91.06 87 PHE A O 1
ATOM 700 N N . ASP A 1 88 ? -11.369 -6.483 6.989 1.00 88.69 88 ASP A N 1
ATOM 701 C CA . ASP A 1 88 ? -11.002 -7.679 6.238 1.00 88.69 88 ASP A CA 1
ATOM 702 C C . ASP A 1 88 ? -9.512 -8.026 6.367 1.00 88.69 88 ASP A C 1
ATOM 704 O O . ASP A 1 88 ? -9.075 -9.037 5.831 1.00 88.69 88 ASP A O 1
ATOM 708 N N . GLU A 1 89 ? -8.728 -7.209 7.071 1.00 89.00 89 GLU A N 1
ATOM 709 C CA . GLU A 1 89 ? -7.271 -7.307 7.110 1.00 89.00 89 GLU A CA 1
ATOM 710 C C . GLU A 1 89 ? -6.710 -7.587 8.499 1.00 89.00 89 GLU A C 1
ATOM 712 O O . GLU A 1 89 ? -5.729 -8.325 8.600 1.00 89.00 89 GLU A O 1
ATOM 717 N N . GLY A 1 90 ? -7.301 -7.019 9.555 1.00 90.31 90 GLY A N 1
ATOM 718 C CA . GLY A 1 90 ? -6.661 -6.955 10.870 1.00 90.31 90 GLY A CA 1
ATOM 719 C C . GLY A 1 90 ? -6.341 -8.315 11.479 1.00 90.31 90 GLY A C 1
ATOM 720 O O . GLY A 1 90 ? -5.284 -8.470 12.078 1.00 90.31 90 GLY A O 1
ATOM 721 N N . PHE A 1 91 ? -7.198 -9.319 11.273 1.00 90.88 91 PHE A N 1
ATOM 722 C CA . PHE A 1 91 ? -6.924 -10.685 11.732 1.00 90.88 91 PHE A CA 1
ATOM 723 C C . PHE A 1 91 ? -5.781 -11.351 10.950 1.00 90.88 91 PHE A C 1
ATOM 725 O O . PHE A 1 91 ? -5.021 -12.119 11.518 1.00 90.88 91 PHE A O 1
ATOM 732 N N . HIS A 1 92 ? -5.616 -11.021 9.669 1.00 91.50 92 HIS A N 1
ATOM 733 C CA . HIS A 1 92 ? -4.618 -11.637 8.788 1.00 91.50 92 HIS A CA 1
ATOM 734 C C . HIS A 1 92 ? -3.251 -10.935 8.823 1.00 91.50 92 HIS A C 1
ATOM 736 O O . HIS A 1 92 ? -2.308 -11.374 8.157 1.00 91.50 92 HIS A O 1
ATOM 742 N N . LEU A 1 93 ? -3.136 -9.836 9.580 1.00 89.38 93 LEU A N 1
ATOM 743 C CA . LEU A 1 93 ? -1.865 -9.144 9.812 1.00 89.38 93 LEU A CA 1
ATOM 744 C C . LEU A 1 93 ? -0.839 -10.044 10.499 1.00 89.38 93 LEU A C 1
ATOM 746 O O . LEU A 1 93 ? 0.352 -9.922 10.220 1.00 89.38 93 LEU A O 1
ATOM 750 N N . VAL A 1 94 ? -1.303 -10.922 11.385 1.00 89.75 94 VAL A N 1
ATOM 751 C CA . VAL A 1 94 ? -0.445 -11.803 12.177 1.00 89.75 94 VAL A CA 1
ATOM 752 C C . VAL A 1 94 ? -0.221 -13.135 11.452 1.00 89.75 94 VAL A C 1
ATOM 754 O O . VAL A 1 94 ? -1.107 -13.564 10.705 1.00 89.75 94 VAL A O 1
ATOM 757 N N . PRO A 1 95 ? 0.950 -13.772 11.618 1.00 85.38 95 PRO A N 1
ATOM 758 C CA . PRO A 1 95 ? 1.188 -15.138 11.155 1.00 85.38 95 PRO A CA 1
ATOM 759 C C . PRO A 1 95 ? 0.176 -16.149 11.718 1.00 85.38 95 PRO A C 1
ATOM 761 O O . PRO A 1 95 ? -0.361 -15.966 12.811 1.00 85.38 95 PRO A O 1
ATOM 764 N N . ASP A 1 96 ? -0.051 -17.250 11.000 1.00 82.69 96 ASP A N 1
ATOM 765 C CA . ASP A 1 96 ? -0.971 -18.307 11.450 1.00 82.69 96 ASP A CA 1
ATOM 766 C C . ASP A 1 96 ? -0.412 -19.059 12.674 1.00 82.69 96 ASP A C 1
ATOM 768 O O . ASP A 1 96 ? -1.160 -19.648 13.456 1.00 82.69 96 ASP A O 1
ATOM 772 N N . GLU A 1 97 ? 0.909 -19.012 12.861 1.00 83.81 97 GLU A N 1
ATOM 773 C CA . GLU A 1 97 ? 1.653 -19.630 13.957 1.00 83.81 97 GLU A CA 1
ATOM 774 C C . GLU A 1 97 ? 1.672 -18.761 15.226 1.00 83.81 97 GLU A C 1
ATOM 776 O O . GLU A 1 97 ? 2.212 -19.178 16.257 1.00 83.81 97 GLU A O 1
ATOM 781 N N . SER A 1 98 ? 1.099 -17.550 15.180 1.00 87.56 98 SER A N 1
ATOM 782 C CA . SER A 1 98 ? 1.042 -16.657 16.336 1.00 87.56 98 SER A CA 1
ATOM 783 C C . SER A 1 98 ? 0.316 -17.320 17.509 1.00 87.56 98 SER A C 1
ATOM 785 O O . SER A 1 98 ? -0.781 -17.869 17.389 1.00 87.56 98 SER A O 1
ATOM 787 N N . LEU A 1 99 ? 0.929 -17.243 18.693 1.00 89.75 99 LEU A N 1
ATOM 788 C CA . LEU A 1 99 ? 0.406 -17.884 19.898 1.00 89.75 99 LEU A CA 1
ATOM 789 C C . LEU A 1 99 ? -0.936 -17.270 20.307 1.00 89.75 99 LEU A C 1
ATOM 791 O O . LEU A 1 99 ? -1.000 -16.106 20.695 1.00 89.75 99 LEU A O 1
ATOM 795 N N . MET A 1 100 ? -2.002 -18.065 20.318 1.00 90.69 100 MET A N 1
ATOM 796 C CA . MET A 1 100 ? -3.297 -17.637 20.848 1.00 90.69 100 MET A CA 1
ATOM 797 C C . MET A 1 100 ? -3.379 -17.849 22.362 1.00 90.69 100 MET A C 1
ATOM 799 O O . MET A 1 100 ? -2.967 -18.881 22.896 1.00 90.69 100 MET A O 1
ATOM 803 N N . HIS A 1 101 ? -3.954 -16.880 23.068 1.00 91.06 101 HIS A N 1
ATOM 804 C CA . HIS A 1 101 ? -4.279 -17.014 24.480 1.00 91.06 101 HIS A CA 1
ATOM 805 C C . HIS A 1 101 ? -5.555 -17.831 24.663 1.00 91.06 101 HIS A C 1
ATOM 807 O O . HIS A 1 101 ? -6.578 -17.581 24.032 1.00 91.06 101 HIS A O 1
ATOM 813 N N . SER A 1 102 ? -5.512 -18.776 25.591 1.00 89.06 102 SER A N 1
ATOM 814 C CA . SER A 1 102 ? -6.675 -19.532 26.044 1.00 89.06 102 SER A CA 1
ATOM 815 C C . SER A 1 102 ? -6.571 -19.806 27.541 1.00 89.06 102 SER A C 1
ATOM 817 O O . SER A 1 102 ? -5.519 -19.606 28.152 1.00 89.06 102 SER A O 1
ATOM 819 N N . GLU A 1 103 ? -7.648 -20.310 28.141 1.00 86.69 103 GLU A N 1
ATOM 820 C CA . GLU A 1 103 ? -7.630 -20.733 29.545 1.00 86.69 103 GLU A CA 1
ATOM 821 C C . GLU A 1 103 ? -6.590 -21.835 29.802 1.00 86.69 103 GLU A C 1
ATOM 823 O O . GLU A 1 103 ? -5.895 -21.810 30.817 1.00 86.69 103 GLU A O 1
ATOM 828 N N . THR A 1 104 ? -6.444 -22.776 28.863 1.00 87.69 104 THR A N 1
ATOM 829 C CA . THR A 1 104 ? -5.494 -23.897 28.951 1.00 87.69 104 THR A CA 1
ATOM 830 C C . THR A 1 104 ? -4.069 -23.518 28.557 1.00 87.69 104 THR A C 1
ATOM 832 O O . THR A 1 104 ? -3.122 -24.170 28.990 1.00 87.69 104 THR A O 1
ATOM 835 N N . TYR A 1 105 ? -3.902 -22.468 27.751 1.00 87.94 105 TYR A N 1
ATOM 836 C CA . TYR A 1 105 ? -2.605 -21.953 27.322 1.00 87.94 105 TYR A CA 1
ATOM 837 C C . TYR A 1 105 ? -2.585 -20.425 27.465 1.00 87.94 105 TYR A C 1
ATOM 839 O O . TYR A 1 105 ? -2.901 -19.702 26.513 1.00 87.94 105 TYR A O 1
ATOM 847 N N . PRO A 1 106 ? -2.252 -19.896 28.659 1.00 89.00 106 PRO A N 1
ATOM 848 C CA . PRO A 1 106 ? -2.383 -18.476 28.951 1.00 89.00 106 PRO A CA 1
ATOM 849 C C . PRO A 1 106 ? -1.212 -17.653 28.378 1.00 89.00 106 PRO A C 1
ATOM 851 O O . PRO A 1 106 ? -0.536 -16.940 29.118 1.00 89.00 106 PRO A O 1
ATOM 854 N N . ALA A 1 107 ? -0.995 -17.712 27.057 1.00 88.25 107 ALA A N 1
ATOM 855 C CA . ALA A 1 107 ? 0.150 -17.133 26.338 1.00 88.25 107 ALA A CA 1
ATOM 856 C C . ALA A 1 107 ? 0.463 -15.682 26.744 1.00 88.25 107 ALA A C 1
ATOM 858 O O . ALA A 1 107 ? 1.586 -15.374 27.138 1.00 88.25 107 ALA A O 1
ATOM 859 N N . LEU A 1 108 ? -0.551 -14.809 26.762 1.00 87.00 108 LEU A N 1
ATOM 860 C CA . LEU A 1 108 ? -0.400 -13.402 27.162 1.00 87.00 108 LEU A CA 1
ATOM 861 C C . LEU A 1 108 ? 0.167 -13.189 28.575 1.00 87.00 108 LEU A C 1
ATOM 863 O O . LEU A 1 108 ? 0.837 -12.186 28.799 1.00 87.00 108 LEU A O 1
ATOM 867 N N . ARG A 1 109 ? -0.039 -14.116 29.526 1.00 83.56 109 ARG A N 1
ATOM 868 C CA . ARG A 1 109 ? 0.584 -14.011 30.862 1.00 83.56 109 ARG A CA 1
ATOM 869 C C . ARG A 1 109 ? 2.096 -14.214 30.799 1.00 83.56 109 ARG A C 1
ATOM 871 O O . ARG A 1 109 ? 2.818 -13.645 31.608 1.00 83.56 109 ARG A O 1
ATOM 878 N N . MET A 1 110 ? 2.562 -15.042 29.866 1.00 82.06 110 MET A N 1
ATOM 879 C CA . MET A 1 110 ? 3.986 -15.292 29.656 1.00 82.06 110 MET A CA 1
ATOM 880 C C . MET A 1 110 ? 4.621 -14.162 28.843 1.00 82.06 110 MET A C 1
ATOM 882 O O . MET A 1 110 ? 5.649 -13.629 29.249 1.00 82.06 110 MET A O 1
ATOM 886 N N . LEU A 1 111 ? 3.984 -13.769 27.736 1.00 83.25 111 LEU A N 1
ATOM 887 C CA . LEU A 1 111 ? 4.496 -12.746 26.820 1.00 83.25 111 LEU A CA 1
ATOM 888 C C . LEU A 1 111 ? 4.507 -11.346 27.454 1.00 83.25 111 LEU A C 1
ATOM 890 O O . LEU A 1 111 ? 5.528 -10.663 27.411 1.00 83.25 111 LEU A O 1
ATOM 894 N N . GLY A 1 112 ? 3.426 -10.957 28.140 1.00 76.12 112 GLY A N 1
ATOM 895 C CA . GLY A 1 112 ? 3.305 -9.623 28.735 1.00 76.12 112 GLY A CA 1
ATOM 896 C C . GLY A 1 112 ? 4.377 -9.308 29.786 1.00 76.12 112 GLY A C 1
ATOM 897 O O . GLY A 1 112 ? 4.834 -8.171 29.878 1.00 76.12 112 GLY A O 1
ATOM 898 N N . ASN A 1 113 ? 4.841 -10.314 30.536 1.00 71.75 113 ASN A N 1
ATOM 899 C CA . ASN A 1 113 ? 5.930 -10.133 31.502 1.00 71.75 113 ASN A CA 1
ATOM 900 C C . ASN A 1 113 ? 7.269 -9.812 30.817 1.00 71.75 113 ASN A C 1
ATOM 902 O O . ASN A 1 113 ? 8.045 -9.024 31.352 1.00 71.75 113 ASN A O 1
ATOM 906 N N . ASN A 1 114 ? 7.532 -10.386 29.640 1.00 67.94 114 ASN A N 1
ATOM 907 C CA . ASN A 1 114 ? 8.762 -10.132 28.890 1.00 67.94 114 ASN A CA 1
ATOM 908 C C . ASN A 1 114 ? 8.730 -8.738 28.247 1.00 67.94 114 ASN A C 1
ATOM 910 O O . ASN A 1 114 ? 9.680 -7.969 28.406 1.00 67.94 114 ASN A O 1
ATOM 914 N N . ALA A 1 115 ? 7.608 -8.383 27.613 1.00 65.44 115 ALA A N 1
ATOM 915 C CA . ALA A 1 115 ? 7.425 -7.098 26.938 1.00 65.44 115 ALA A CA 1
ATOM 916 C C . ALA A 1 115 ? 7.600 -5.893 27.879 1.00 65.44 115 ALA A C 1
ATOM 918 O O . ALA A 1 115 ? 8.196 -4.885 27.500 1.00 65.44 115 ALA A O 1
ATOM 919 N N . TYR A 1 116 ? 7.155 -6.012 29.135 1.00 63.88 116 TYR A N 1
ATOM 920 C CA . TYR A 1 116 ? 7.302 -4.950 30.135 1.00 63.88 116 TYR A CA 1
ATOM 921 C C . TYR A 1 116 ? 8.768 -4.689 30.528 1.00 63.88 116 TYR A C 1
ATOM 923 O O . TYR A 1 116 ? 9.126 -3.573 30.901 1.00 63.88 116 TYR A O 1
ATOM 931 N N . THR A 1 117 ? 9.632 -5.706 30.453 1.00 58.88 117 THR A N 1
ATOM 932 C CA . THR A 1 117 ? 11.030 -5.607 30.911 1.00 58.88 117 THR A CA 1
ATOM 933 C C . THR A 1 117 ? 12.001 -5.045 29.871 1.00 58.88 117 THR A C 1
ATOM 935 O O . THR A 1 117 ? 13.027 -4.483 30.255 1.00 58.88 117 THR A O 1
ATOM 938 N N . ALA A 1 118 ? 11.690 -5.163 28.577 1.00 57.34 118 ALA A N 1
ATOM 939 C CA . ALA A 1 118 ? 12.515 -4.651 27.481 1.00 57.34 118 ALA A CA 1
ATOM 940 C C . ALA A 1 118 ? 11.652 -4.397 26.227 1.00 57.34 118 ALA A C 1
ATOM 942 O O . ALA A 1 118 ? 11.646 -5.223 25.310 1.00 57.34 118 ALA A O 1
ATOM 943 N N . PRO A 1 119 ? 10.902 -3.281 26.171 1.00 62.81 119 PRO A N 1
ATOM 944 C CA . PRO A 1 119 ? 10.023 -3.007 25.043 1.00 62.81 119 PRO A CA 1
ATOM 945 C C . PRO A 1 119 ? 10.852 -2.834 23.766 1.00 62.81 119 PRO A C 1
ATOM 947 O O . PRO A 1 119 ? 11.724 -1.966 23.677 1.00 62.81 119 PRO A O 1
ATOM 950 N N . THR A 1 120 ? 10.577 -3.675 22.773 1.00 65.88 120 THR A N 1
ATOM 951 C CA . THR A 1 120 ? 11.084 -3.500 21.406 1.00 65.88 120 THR A CA 1
ATOM 952 C C . THR A 1 120 ? 10.077 -2.631 20.648 1.00 65.88 120 THR A C 1
ATOM 954 O O . THR A 1 120 ? 8.879 -2.779 20.897 1.00 65.88 120 THR A O 1
ATOM 957 N N . PRO A 1 121 ? 10.500 -1.718 19.752 1.00 68.38 121 PRO A N 1
ATOM 958 C CA . PRO A 1 121 ? 9.557 -0.935 18.959 1.00 68.38 121 PRO A CA 1
ATOM 959 C C . PRO A 1 121 ? 8.571 -1.836 18.210 1.00 68.38 121 PRO A C 1
ATOM 961 O O . PRO A 1 121 ? 8.975 -2.854 17.649 1.00 68.38 121 PRO A O 1
ATOM 964 N N . LEU A 1 122 ? 7.295 -1.449 18.191 1.00 78.81 122 LEU A N 1
ATOM 965 C CA . LEU A 1 122 ? 6.264 -2.161 17.441 1.00 78.81 122 LEU A CA 1
ATOM 966 C C . LEU A 1 122 ? 6.460 -1.922 15.944 1.00 78.81 122 LEU A C 1
ATOM 968 O O . LEU A 1 122 ? 6.194 -0.826 15.451 1.00 78.81 122 LEU A O 1
ATOM 972 N N . THR A 1 123 ? 6.902 -2.945 15.214 1.00 82.12 123 THR A N 1
ATOM 973 C CA . THR A 1 123 ? 7.166 -2.848 13.770 1.00 82.12 123 THR A CA 1
ATOM 974 C C . THR A 1 123 ? 6.048 -3.445 12.925 1.00 82.12 123 THR A C 1
ATOM 976 O O . THR A 1 123 ? 5.980 -3.171 11.724 1.00 82.12 123 THR A O 1
ATOM 979 N N . LEU A 1 124 ? 5.149 -4.235 13.530 1.00 82.50 124 LEU A N 1
ATOM 980 C CA . LEU A 1 124 ? 4.065 -4.920 12.822 1.00 82.50 124 LEU A CA 1
ATOM 981 C C . LEU A 1 124 ? 3.228 -3.951 11.975 1.00 82.50 124 LEU A C 1
ATOM 983 O O . LEU A 1 124 ? 2.894 -4.248 10.829 1.00 82.50 124 LEU A O 1
ATOM 987 N N . PHE A 1 125 ? 2.927 -2.768 12.510 1.00 77.44 125 PHE A N 1
ATOM 988 C CA . PHE A 1 125 ? 2.100 -1.779 11.819 1.00 77.44 125 PHE A CA 1
ATOM 989 C C . PHE A 1 125 ? 2.868 -0.962 10.802 1.00 77.44 125 PHE A C 1
ATOM 991 O O . PHE A 1 125 ? 2.331 -0.693 9.736 1.00 77.44 125 PHE A O 1
ATOM 998 N N . GLU A 1 126 ? 4.121 -0.610 11.081 1.00 78.00 126 GLU A N 1
ATOM 999 C CA . GLU A 1 126 ? 4.964 0.099 10.115 1.00 78.00 126 GLU A CA 1
ATOM 1000 C C . GLU A 1 126 ? 5.095 -0.708 8.815 1.00 78.00 126 GLU A C 1
ATOM 1002 O O . GLU A 1 126 ? 4.957 -0.157 7.723 1.00 78.00 126 GLU A O 1
ATOM 1007 N N . LYS A 1 127 ? 5.245 -2.034 8.935 1.00 81.06 127 LYS A N 1
ATOM 1008 C CA . LYS A 1 127 ? 5.328 -2.980 7.808 1.00 81.06 127 LYS A CA 1
ATOM 1009 C C . LYS A 1 127 ? 4.015 -3.184 7.047 1.00 81.06 127 LYS A C 1
ATOM 1011 O O . LYS A 1 127 ? 4.043 -3.689 5.928 1.00 81.06 127 LYS A O 1
ATOM 1016 N N . ASN A 1 128 ? 2.880 -2.842 7.654 1.00 82.69 128 ASN A N 1
ATOM 1017 C CA . ASN A 1 128 ? 1.542 -3.092 7.110 1.00 82.69 128 ASN A CA 1
ATOM 1018 C C . ASN A 1 128 ? 0.695 -1.811 7.027 1.00 82.69 128 ASN A C 1
ATOM 1020 O O . ASN A 1 128 ? -0.534 -1.869 6.971 1.00 82.69 128 ASN A O 1
ATOM 1024 N N . ASN A 1 129 ? 1.333 -0.638 7.040 1.00 85.38 129 ASN A N 1
ATOM 1025 C CA . ASN A 1 129 ? 0.629 0.633 7.104 1.00 85.38 129 ASN A CA 1
ATOM 1026 C C . ASN A 1 129 ? -0.065 0.950 5.771 1.00 85.38 129 ASN A C 1
ATOM 1028 O O . ASN A 1 129 ? 0.536 1.468 4.827 1.00 85.38 129 ASN A O 1
ATOM 1032 N N . ARG A 1 130 ? -1.375 0.699 5.714 1.00 88.25 130 ARG A N 1
ATOM 1033 C CA . ARG A 1 130 ? -2.193 0.903 4.511 1.00 88.25 130 ARG A CA 1
ATOM 1034 C C . ARG A 1 130 ? -2.452 2.370 4.162 1.00 88.25 130 ARG A C 1
ATOM 1036 O O . ARG A 1 130 ? -3.070 2.631 3.128 1.00 88.25 130 ARG A O 1
ATOM 1043 N N . HIS A 1 131 ? -1.976 3.333 4.953 1.00 91.12 131 HIS A N 1
ATOM 1044 C CA . HIS A 1 131 ? -2.027 4.752 4.584 1.00 91.12 131 HIS A CA 1
ATOM 1045 C C . HIS A 1 131 ? -1.102 5.091 3.402 1.00 91.12 131 HIS A C 1
ATOM 1047 O O . HIS A 1 131 ? -1.320 6.076 2.697 1.00 91.12 131 HIS A O 1
ATOM 1053 N N . PHE A 1 132 ? -0.087 4.272 3.133 1.00 91.00 132 PHE A N 1
ATOM 1054 C CA . PHE A 1 132 ? 0.823 4.488 2.003 1.00 91.00 132 PHE A CA 1
ATOM 1055 C C . PHE A 1 132 ? 0.276 3.938 0.676 1.00 91.00 132 PHE A C 1
ATOM 1057 O O . PHE A 1 132 ? 0.880 4.124 -0.378 1.00 91.00 132 PHE A O 1
ATOM 1064 N N . ASN A 1 133 ? -0.909 3.321 0.697 1.00 90.50 133 ASN A N 1
ATOM 1065 C CA . ASN A 1 133 ? -1.527 2.740 -0.489 1.00 90.50 133 ASN A CA 1
ATOM 1066 C C . ASN A 1 133 ? -2.611 3.685 -1.017 1.00 90.50 133 ASN A C 1
ATOM 1068 O O . ASN A 1 133 ? -3.539 4.056 -0.302 1.00 90.50 133 ASN A O 1
ATOM 1072 N N . THR A 1 134 ? -2.535 4.048 -2.297 1.00 91.06 134 THR A N 1
ATOM 1073 C CA . THR A 1 134 ? -3.543 4.920 -2.935 1.00 91.06 134 THR A CA 1
ATOM 1074 C C . THR A 1 134 ? -4.920 4.242 -3.008 1.00 91.06 134 THR A C 1
ATOM 1076 O O . THR A 1 134 ? -5.960 4.877 -2.862 1.00 91.06 134 THR A O 1
ATOM 1079 N N . GLN A 1 135 ? -4.925 2.916 -3.171 1.00 89.81 135 GLN A N 1
ATOM 1080 C CA . GLN A 1 135 ? -6.107 2.051 -3.257 1.00 89.81 135 GLN A CA 1
ATOM 1081 C C . GLN A 1 135 ? -6.356 1.308 -1.936 1.00 89.81 135 GLN A C 1
ATOM 1083 O O . GLN A 1 135 ? -6.675 0.111 -1.923 1.00 89.81 135 GLN A O 1
ATOM 1088 N N . SER A 1 136 ? -6.137 2.011 -0.825 1.00 89.12 136 SER A N 1
ATOM 1089 C CA . SER A 1 136 ? -6.261 1.476 0.528 1.00 89.12 136 SER A CA 1
ATOM 1090 C C . SER A 1 136 ? -7.649 0.878 0.794 1.00 89.12 136 SER A C 1
ATOM 1092 O O . SER A 1 136 ? -8.661 1.406 0.332 1.00 89.12 136 SER A O 1
ATOM 1094 N N . SER A 1 137 ? -7.674 -0.232 1.529 1.00 86.31 137 SER A N 1
ATOM 1095 C CA . SER A 1 137 ? -8.873 -0.893 2.074 1.00 86.31 137 SER A CA 1
ATOM 1096 C C . SER A 1 137 ? -9.422 -0.190 3.322 1.00 86.31 137 SER A C 1
ATOM 1098 O O . SER A 1 137 ? -10.520 -0.502 3.782 1.00 86.31 137 SER A O 1
ATOM 1100 N N . LEU A 1 138 ? -8.675 0.772 3.873 1.00 92.06 138 LEU A N 1
ATOM 1101 C CA . LEU A 1 138 ? -9.120 1.593 4.992 1.00 92.06 138 LEU A CA 1
ATOM 1102 C C . LEU A 1 138 ? -10.345 2.430 4.595 1.00 92.06 138 LEU A C 1
ATOM 1104 O O . LEU A 1 138 ? -10.490 2.856 3.448 1.00 92.06 138 LEU A O 1
ATOM 1108 N N . MET A 1 139 ? -11.185 2.759 5.573 1.00 92.50 139 MET A N 1
ATOM 1109 C CA . MET A 1 139 ? -12.339 3.646 5.413 1.00 92.50 139 MET A CA 1
ATOM 1110 C C . MET A 1 139 ? -11.928 4.996 4.831 1.00 92.50 139 MET A C 1
ATOM 1112 O O . MET A 1 139 ? -12.620 5.527 3.963 1.00 92.50 139 MET A O 1
ATOM 1116 N N . ILE A 1 140 ? -10.775 5.530 5.250 1.00 91.88 140 ILE A N 1
ATOM 1117 C CA . ILE A 1 140 ? -10.252 6.775 4.689 1.00 91.88 140 ILE A CA 1
ATOM 1118 C C . ILE A 1 140 ? -9.810 6.632 3.227 1.00 91.88 140 ILE A C 1
ATOM 1120 O O . ILE A 1 140 ? -9.950 7.569 2.446 1.00 91.88 140 ILE A O 1
ATOM 1124 N N . GLY A 1 141 ? -9.349 5.444 2.829 1.00 91.69 141 GLY A N 1
ATOM 1125 C CA . GLY A 1 141 ? -9.098 5.110 1.430 1.00 91.69 141 GLY A CA 1
ATOM 1126 C C . GLY A 1 141 ? -10.386 5.114 0.610 1.00 91.69 141 GLY A C 1
ATOM 1127 O O . GLY A 1 141 ? -10.427 5.720 -0.457 1.00 91.69 141 GLY A O 1
ATOM 1128 N N . GLY A 1 142 ? -11.457 4.508 1.134 1.00 90.38 142 GLY A N 1
ATOM 1129 C CA . GLY A 1 142 ? -12.786 4.546 0.512 1.00 90.38 142 GLY A CA 1
ATOM 1130 C C . GLY A 1 142 ? -13.338 5.970 0.371 1.00 90.38 142 GLY A C 1
ATOM 1131 O O . GLY A 1 142 ? -13.888 6.324 -0.674 1.00 90.38 142 GLY A O 1
ATOM 1132 N N . PHE A 1 143 ? -13.121 6.817 1.382 1.00 92.25 143 PHE A N 1
ATOM 1133 C CA . PHE A 1 143 ? -13.449 8.242 1.317 1.00 92.25 143 PHE A CA 1
ATOM 1134 C C . PHE A 1 143 ? -12.655 8.947 0.208 1.00 92.25 143 PHE A C 1
ATOM 1136 O O . PHE A 1 143 ? -13.248 9.568 -0.670 1.00 92.25 143 PHE A O 1
ATOM 1143 N N . ALA A 1 144 ? -11.327 8.796 0.186 1.00 91.69 144 ALA A N 1
ATOM 1144 C CA . ALA A 1 144 ? -10.452 9.461 -0.783 1.00 91.69 144 ALA A CA 1
ATOM 1145 C C . ALA A 1 144 ? -10.697 9.033 -2.241 1.00 91.69 144 ALA A C 1
ATOM 1147 O O . ALA A 1 144 ? -10.408 9.784 -3.170 1.00 91.69 144 ALA A O 1
ATOM 1148 N N . GLN A 1 145 ? -11.226 7.826 -2.454 1.00 88.38 145 GLN A N 1
ATOM 1149 C CA . GLN A 1 145 ? -11.581 7.317 -3.782 1.00 88.38 145 GLN A CA 1
ATOM 1150 C C . GLN A 1 145 ? -12.911 7.877 -4.306 1.00 88.38 145 GLN A C 1
ATOM 1152 O O . GLN A 1 145 ? -13.130 7.888 -5.516 1.00 88.38 145 GLN A O 1
ATOM 1157 N N . THR A 1 146 ? -13.804 8.319 -3.418 1.00 88.50 146 THR A N 1
ATOM 1158 C CA . THR A 1 146 ? -15.169 8.750 -3.770 1.00 88.50 146 THR A CA 1
ATOM 1159 C C . THR A 1 146 ? -15.376 10.255 -3.631 1.00 88.50 146 THR A C 1
ATOM 1161 O O . THR A 1 146 ? -16.249 10.816 -4.293 1.00 88.50 146 THR A O 1
ATOM 1164 N N . GLN A 1 147 ? -14.568 10.926 -2.809 1.00 89.25 147 GLN A N 1
ATOM 1165 C CA . GLN A 1 147 ? -14.664 12.355 -2.535 1.00 89.25 147 GLN A CA 1
ATOM 1166 C C . GLN A 1 147 ? -13.333 13.059 -2.790 1.00 89.25 147 GLN A C 1
ATOM 1168 O O . GLN A 1 147 ? -12.253 12.529 -2.538 1.00 89.25 147 GLN A O 1
ATOM 1173 N N . SER A 1 148 ? -13.413 14.295 -3.283 1.00 90.06 148 SER A N 1
ATOM 1174 C CA . SER A 1 148 ? -12.238 15.154 -3.416 1.00 90.06 148 SER A CA 1
ATOM 1175 C C . SER A 1 148 ? -11.931 15.850 -2.096 1.00 90.06 148 SER A C 1
ATOM 1177 O O . SER A 1 148 ? -12.824 16.398 -1.454 1.00 90.06 148 SER A O 1
ATOM 1179 N N . TRP A 1 149 ? -10.650 15.881 -1.735 1.00 92.44 149 TRP A N 1
ATOM 1180 C CA . TRP A 1 149 ? -10.159 16.650 -0.596 1.00 92.44 149 TRP A CA 1
ATOM 1181 C C . TRP A 1 149 ? -10.372 18.152 -0.797 1.00 92.44 149 TRP A C 1
ATOM 1183 O O . TRP A 1 149 ? -9.927 18.714 -1.798 1.00 92.44 149 TRP A O 1
ATOM 1193 N N . THR A 1 150 ? -11.022 18.786 0.174 1.00 93.75 150 THR A N 1
ATOM 1194 C CA . THR A 1 150 ? -11.194 20.245 0.255 1.00 93.75 150 THR A CA 1
ATOM 1195 C C . THR A 1 150 ? -10.006 20.903 0.956 1.00 93.75 150 THR A C 1
ATOM 1197 O O . THR A 1 150 ? -9.279 20.254 1.714 1.00 93.75 150 THR A O 1
ATOM 1200 N N . ILE A 1 151 ? -9.814 22.204 0.734 1.00 93.56 151 ILE A N 1
ATOM 1201 C CA . ILE A 1 151 ? -8.760 22.977 1.407 1.00 93.56 151 ILE A CA 1
ATOM 1202 C C . ILE A 1 151 ? -8.998 22.996 2.922 1.00 93.56 151 ILE A C 1
ATOM 1204 O O . ILE A 1 151 ? -8.054 22.842 3.694 1.00 93.56 151 ILE A O 1
ATOM 1208 N N . GLU A 1 152 ? -10.251 23.121 3.360 1.00 92.19 152 GLU A N 1
ATOM 1209 C CA . GLU A 1 152 ? -10.636 23.124 4.772 1.00 92.19 152 GLU A CA 1
ATOM 1210 C C . GLU A 1 152 ? -10.256 21.809 5.460 1.00 92.19 152 GLU A C 1
ATOM 1212 O O . GLU A 1 152 ? -9.678 21.831 6.547 1.00 92.19 152 GLU A O 1
ATOM 1217 N N . GLN A 1 153 ? -10.504 20.671 4.803 1.00 93.50 153 GLN A N 1
ATOM 1218 C CA . GLN A 1 153 ? -10.071 19.362 5.294 1.00 93.50 153 GLN A CA 1
ATOM 1219 C C . GLN A 1 153 ? -8.549 19.305 5.416 1.00 93.50 153 GLN A C 1
ATOM 1221 O O . GLN A 1 153 ? -8.038 19.009 6.491 1.00 93.50 153 GLN A O 1
ATOM 1226 N N . LEU A 1 154 ? -7.809 19.622 4.349 1.00 94.00 154 LEU A N 1
ATOM 1227 C CA . LEU A 1 154 ? -6.342 19.546 4.350 1.00 94.00 154 LEU A CA 1
ATOM 1228 C C . LEU A 1 154 ? -5.714 20.469 5.407 1.00 94.00 154 LEU A C 1
ATOM 1230 O O . LEU A 1 154 ? -4.727 20.103 6.052 1.00 94.00 154 LEU A O 1
ATOM 1234 N N . ARG A 1 155 ? -6.321 21.636 5.642 1.00 91.62 155 ARG A N 1
ATOM 1235 C CA . ARG A 1 155 ? -5.942 22.543 6.727 1.00 91.62 155 ARG A CA 1
ATOM 1236 C C . ARG A 1 155 ? -6.177 21.915 8.098 1.00 91.62 155 ARG A C 1
ATOM 1238 O O . ARG A 1 155 ? -5.262 21.940 8.914 1.00 91.62 155 ARG A O 1
ATOM 1245 N N . ALA A 1 156 ? -7.346 21.324 8.340 1.00 90.25 156 ALA A N 1
ATOM 1246 C CA . ALA A 1 156 ? -7.656 20.664 9.609 1.00 90.25 156 ALA A CA 1
ATOM 1247 C C . ALA A 1 156 ? -6.711 19.479 9.891 1.00 90.25 156 ALA A C 1
ATOM 1249 O O . ALA A 1 156 ? -6.152 19.376 10.982 1.00 90.25 156 ALA A O 1
ATOM 1250 N N . PHE A 1 157 ? -6.418 18.656 8.876 1.00 90.62 157 PHE A N 1
ATOM 1251 C CA . PHE A 1 157 ? -5.383 17.617 8.959 1.00 90.62 157 PHE A CA 1
ATOM 1252 C C . PHE A 1 157 ? -4.015 18.193 9.347 1.00 90.62 157 PHE A C 1
ATOM 1254 O O . PHE A 1 157 ? -3.292 17.598 10.145 1.00 90.62 157 PHE A O 1
ATOM 1261 N N . SER A 1 158 ? -3.655 19.352 8.792 1.00 90.25 158 SER A N 1
ATOM 1262 C CA . SER A 1 158 ? -2.367 19.981 9.076 1.00 90.25 158 SER A CA 1
ATOM 1263 C C . SER A 1 158 ? -2.272 20.497 10.512 1.00 90.25 158 SER A C 1
ATOM 1265 O O . SER A 1 158 ? -1.241 20.302 11.150 1.00 90.25 158 SER A O 1
ATOM 1267 N N . ILE A 1 159 ? -3.347 21.099 11.030 1.00 89.06 159 ILE A N 1
ATOM 1268 C CA . ILE A 1 159 ? -3.430 21.575 12.420 1.00 89.06 159 ILE A CA 1
ATOM 1269 C C . ILE A 1 159 ? -3.272 20.402 13.391 1.00 89.06 159 ILE A C 1
ATOM 1271 O O . ILE A 1 159 ? -2.397 20.446 14.252 1.00 89.06 159 ILE A O 1
ATOM 1275 N N . LEU A 1 160 ? -4.007 19.301 13.179 1.00 86.94 160 LEU A N 1
ATOM 1276 C CA . LEU A 1 160 ? -3.901 18.129 14.055 1.00 86.94 160 LEU A CA 1
ATOM 1277 C C . LEU A 1 160 ? -2.477 17.561 14.101 1.00 86.94 160 LEU A C 1
ATOM 1279 O O . LEU A 1 160 ? -2.015 17.129 15.155 1.00 86.94 160 LEU A O 1
ATOM 1283 N N . GLN A 1 161 ? -1.748 17.577 12.980 1.00 87.44 161 GLN A N 1
ATOM 1284 C CA . GLN A 1 161 ? -0.351 17.152 13.006 1.00 87.44 161 GLN A CA 1
ATOM 1285 C C . GLN A 1 161 ? 0.536 18.098 13.810 1.00 87.44 161 GLN A C 1
ATOM 1287 O O . GLN A 1 161 ? 1.396 17.631 14.557 1.00 87.44 161 GLN A O 1
ATOM 1292 N N . ILE A 1 162 ? 0.397 19.403 13.584 1.00 86.19 162 ILE A N 1
ATOM 1293 C CA . ILE A 1 162 ? 1.265 20.413 14.191 1.00 86.19 162 ILE A CA 1
ATOM 1294 C C . ILE A 1 162 ? 1.091 20.405 15.711 1.00 86.19 162 ILE A C 1
ATOM 1296 O O . ILE A 1 162 ? 2.091 20.422 16.428 1.00 86.19 162 ILE A O 1
ATOM 1300 N N . ASP A 1 163 ? -0.152 20.301 16.177 1.00 85.62 163 ASP A N 1
ATOM 1301 C CA . ASP A 1 163 ? -0.477 20.404 17.597 1.00 85.62 163 ASP A CA 1
ATOM 1302 C C . ASP A 1 163 ? -0.309 19.066 18.333 1.00 85.62 163 ASP A C 1
ATOM 1304 O O . ASP A 1 163 ? 0.178 19.042 19.464 1.00 85.62 163 ASP A O 1
ATOM 1308 N N . HIS A 1 164 ? -0.628 17.938 17.679 1.00 82.69 164 HIS A N 1
ATOM 1309 C CA . HIS A 1 164 ? -0.737 16.630 18.349 1.00 82.69 164 HIS A CA 1
ATOM 1310 C C . HIS A 1 164 ? 0.213 15.544 17.824 1.00 82.69 164 HIS A C 1
ATOM 1312 O O . HIS A 1 164 ? 0.258 14.451 18.387 1.00 82.69 164 HIS A O 1
ATOM 1318 N N . GLN A 1 165 ? 0.980 15.805 16.756 1.00 82.50 165 GLN A N 1
ATOM 1319 C CA . GLN A 1 165 ? 1.888 14.833 16.111 1.00 82.50 165 GLN A CA 1
ATOM 1320 C C . GLN A 1 165 ? 1.214 13.488 15.782 1.00 82.50 165 GLN A C 1
ATOM 1322 O O . GLN A 1 165 ? 1.809 12.416 15.904 1.00 82.50 165 GLN A O 1
ATOM 1327 N N . PHE A 1 166 ? -0.056 13.546 15.383 1.00 79.25 166 PHE A N 1
ATOM 1328 C CA . PHE A 1 166 ? -0.924 12.375 15.311 1.00 79.25 166 PHE A CA 1
ATOM 1329 C C . PHE A 1 166 ? -0.542 11.383 14.193 1.00 79.25 166 PHE A C 1
ATOM 1331 O O . PHE A 1 166 ? -0.655 10.163 14.353 1.00 79.25 166 PHE A O 1
ATOM 1338 N N . TYR A 1 167 ? -0.068 11.897 13.060 1.00 80.81 167 TYR A N 1
ATOM 1339 C CA . TYR A 1 167 ? 0.206 11.151 11.836 1.00 80.81 167 TYR A CA 1
ATOM 1340 C C . TYR A 1 167 ? 1.680 10.804 11.648 1.00 80.81 167 TYR A C 1
ATOM 1342 O O . TYR A 1 167 ? 2.596 11.473 12.136 1.00 80.81 167 TYR A O 1
ATOM 1350 N N . ASP A 1 168 ? 1.894 9.787 10.814 1.00 83.62 168 ASP A N 1
ATOM 1351 C CA . ASP A 1 168 ? 3.189 9.534 10.200 1.00 83.62 168 ASP A CA 1
ATOM 1352 C C . ASP A 1 168 ? 3.650 10.769 9.388 1.00 83.62 168 ASP A C 1
ATOM 1354 O O . ASP A 1 168 ? 2.855 11.330 8.618 1.00 83.62 168 ASP A O 1
ATOM 1358 N N . PRO A 1 169 ? 4.924 11.194 9.498 1.00 86.50 169 PRO A N 1
ATOM 1359 C CA . PRO A 1 169 ? 5.451 12.326 8.739 1.00 86.50 169 PRO A CA 1
ATOM 1360 C C . PRO A 1 169 ? 5.240 12.239 7.217 1.00 86.50 169 PRO A C 1
ATOM 1362 O O . PRO A 1 169 ? 5.071 13.277 6.571 1.00 86.50 169 PRO A O 1
ATOM 1365 N N . LYS A 1 170 ? 5.220 11.034 6.625 1.00 88.56 170 LYS A N 1
ATOM 1366 C CA . LYS A 1 170 ? 4.932 10.832 5.193 1.00 88.56 170 LYS A CA 1
ATOM 1367 C C . LYS A 1 170 ? 3.479 11.174 4.847 1.00 88.56 170 LYS A C 1
ATOM 1369 O O . LYS A 1 170 ? 3.224 11.784 3.803 1.00 88.56 170 LYS A O 1
ATOM 1374 N N . VAL A 1 171 ? 2.530 10.839 5.726 1.00 90.50 171 VAL A N 1
ATOM 1375 C CA . VAL A 1 171 ? 1.112 11.206 5.555 1.00 90.50 171 VAL A CA 1
ATOM 1376 C C . VAL A 1 171 ? 0.953 12.717 5.664 1.00 90.50 171 VAL A C 1
ATOM 1378 O O . VAL A 1 171 ? 0.333 13.324 4.794 1.00 90.50 171 VAL A O 1
ATOM 1381 N N . PHE A 1 172 ? 1.585 13.353 6.653 1.00 91.44 172 PHE A N 1
ATOM 1382 C CA . PHE A 1 172 ? 1.532 14.810 6.776 1.00 91.44 172 PHE A CA 1
ATOM 1383 C C . PHE A 1 172 ? 2.115 15.530 5.552 1.00 91.44 172 PHE A C 1
ATOM 1385 O O . PHE A 1 172 ? 1.481 16.431 5.006 1.00 91.44 172 PHE A O 1
ATOM 1392 N N . ARG A 1 173 ? 3.273 15.092 5.038 1.00 91.44 173 ARG A N 1
ATOM 1393 C CA . ARG A 1 173 ? 3.812 15.641 3.782 1.00 91.44 173 ARG A CA 1
ATOM 1394 C C . ARG A 1 173 ? 2.822 15.494 2.632 1.00 91.44 173 ARG A C 1
ATOM 1396 O O . ARG A 1 173 ? 2.692 16.406 1.823 1.00 91.44 173 ARG A O 1
ATOM 1403 N N . SER A 1 174 ? 2.136 14.359 2.548 1.00 93.38 174 SER A N 1
ATOM 1404 C CA . SER A 1 174 ? 1.130 14.128 1.513 1.00 93.38 174 SER A CA 1
ATOM 1405 C C . SER A 1 174 ? -0.038 15.105 1.607 1.00 93.38 174 SER A C 1
ATOM 1407 O O . SER A 1 174 ? -0.477 15.609 0.577 1.00 93.38 174 SER A O 1
ATOM 1409 N N . VAL A 1 175 ? -0.496 15.438 2.820 1.00 93.81 175 VAL A N 1
ATOM 1410 C CA . VAL A 1 175 ? -1.493 16.501 3.048 1.00 93.81 175 VAL A CA 1
ATOM 1411 C C . VAL A 1 175 ? -0.989 17.828 2.483 1.00 93.81 175 VAL A C 1
ATOM 1413 O O . VAL A 1 175 ? -1.680 18.451 1.678 1.00 93.81 175 VAL A O 1
ATOM 1416 N N . VAL A 1 176 ? 0.234 18.228 2.841 1.00 93.81 176 VAL A N 1
ATOM 1417 C CA . VAL A 1 176 ? 0.826 19.500 2.399 1.00 93.81 176 VAL A CA 1
ATOM 1418 C C . VAL A 1 176 ? 1.021 19.535 0.878 1.00 93.81 176 VAL A C 1
ATOM 1420 O O . VAL A 1 176 ? 0.632 20.509 0.238 1.00 93.81 176 VAL A O 1
ATOM 1423 N N . LYS A 1 177 ? 1.540 18.460 0.266 1.00 93.12 177 LYS A N 1
ATOM 1424 C CA . LYS A 1 177 ? 1.699 18.348 -1.196 1.00 93.12 177 LYS A CA 1
ATOM 1425 C C . LYS A 1 177 ? 0.351 18.375 -1.918 1.00 93.12 177 LYS A C 1
ATOM 1427 O O . LYS A 1 177 ? 0.207 19.049 -2.936 1.00 93.12 177 LYS A O 1
ATOM 1432 N N . ARG A 1 178 ? -0.666 17.691 -1.385 1.00 94.38 178 ARG A N 1
ATOM 1433 C CA . ARG A 1 178 ? -2.021 17.736 -1.949 1.00 94.38 178 ARG A CA 1
ATOM 1434 C C . ARG A 1 178 ? -2.626 19.134 -1.848 1.00 94.38 178 ARG A C 1
ATOM 1436 O O . ARG A 1 178 ? -3.276 19.555 -2.799 1.00 94.38 178 ARG A O 1
ATOM 1443 N N . TRP A 1 179 ? -2.400 19.843 -0.744 1.00 95.38 179 TRP A N 1
ATOM 1444 C CA . TRP A 1 179 ? -2.864 21.218 -0.574 1.00 95.38 179 TRP A CA 1
ATOM 1445 C C . TRP A 1 179 ? -2.151 22.159 -1.551 1.00 95.38 179 TRP A C 1
ATOM 1447 O O . TRP A 1 179 ? -2.824 22.911 -2.248 1.00 95.38 179 TRP A O 1
ATOM 1457 N N . LEU A 1 180 ? -0.830 22.044 -1.721 1.00 94.12 180 LEU A N 1
ATOM 1458 C CA . LEU A 1 180 ? -0.084 22.839 -2.706 1.00 94.12 180 LEU A CA 1
ATOM 1459 C C . LEU A 1 180 ? -0.599 22.641 -4.135 1.00 94.12 180 LEU A C 1
ATOM 1461 O O . LEU A 1 180 ? -0.676 23.601 -4.893 1.00 94.12 180 LEU A O 1
ATOM 1465 N N . ASN A 1 181 ? -1.016 21.425 -4.496 1.00 93.00 181 ASN A N 1
ATOM 1466 C CA . ASN A 1 181 ? -1.621 21.172 -5.805 1.00 93.00 181 ASN A CA 1
ATOM 1467 C C . ASN A 1 181 ? -2.963 21.901 -6.012 1.00 93.00 181 ASN A C 1
ATOM 1469 O O . ASN A 1 181 ? -3.350 22.124 -7.156 1.00 93.00 181 ASN A O 1
ATOM 1473 N N . LEU A 1 182 ? -3.691 22.223 -4.937 1.00 93.75 182 LEU A N 1
ATOM 1474 C CA . LEU A 1 182 ? -4.957 22.964 -4.994 1.00 93.75 182 LEU A CA 1
ATOM 1475 C C . LEU A 1 182 ? -4.752 24.482 -4.856 1.00 93.75 182 LEU A C 1
ATOM 1477 O O . LEU A 1 182 ? -5.509 25.245 -5.450 1.00 93.75 182 LEU A O 1
ATOM 1481 N N . SER A 1 183 ? -3.725 24.899 -4.110 1.00 93.25 183 SER A N 1
ATOM 1482 C CA . SER A 1 183 ? -3.380 26.295 -3.810 1.00 93.25 183 SER A CA 1
ATOM 1483 C C . SER A 1 183 ? -1.867 26.548 -3.966 1.00 93.25 183 SER A C 1
ATOM 1485 O O . SER A 1 183 ? -1.157 26.679 -2.964 1.00 93.25 183 SER A O 1
ATOM 1487 N N . PRO A 1 184 ? -1.332 26.625 -5.198 1.00 90.69 184 PRO A N 1
ATOM 1488 C CA . PRO A 1 184 ? 0.118 26.706 -5.423 1.00 90.69 184 PRO A CA 1
ATOM 1489 C C . PRO A 1 184 ? 0.754 28.028 -4.959 1.00 90.69 184 PRO A C 1
ATOM 1491 O O . PRO A 1 184 ? 1.933 28.056 -4.596 1.00 90.69 184 PRO A O 1
ATOM 1494 N N . ASP A 1 185 ? -0.024 29.113 -4.928 1.00 91.88 185 ASP A N 1
ATOM 1495 C CA . ASP A 1 185 ? 0.473 30.475 -4.692 1.00 91.88 185 ASP A CA 1
ATOM 1496 C C . ASP A 1 185 ? 0.481 30.893 -3.206 1.00 91.88 185 ASP A C 1
ATOM 1498 O O . ASP A 1 185 ? 0.861 32.015 -2.864 1.00 91.88 185 ASP A O 1
ATOM 1502 N N . GLU A 1 186 ? 0.076 30.011 -2.286 1.00 90.88 186 GLU A N 1
ATOM 1503 C CA . GLU A 1 186 ? 0.040 30.316 -0.853 1.00 90.88 186 GLU A CA 1
ATOM 1504 C C . GLU A 1 186 ? 1.451 30.263 -0.230 1.00 90.88 186 GLU A C 1
ATOM 1506 O O . GLU A 1 186 ? 1.942 29.201 0.156 1.00 90.88 186 GLU A O 1
ATOM 1511 N N . THR A 1 187 ? 2.110 31.419 -0.055 1.00 90.25 187 THR A N 1
ATOM 1512 C CA . THR A 1 187 ? 3.445 31.503 0.581 1.00 90.25 187 THR A CA 1
ATOM 1513 C C . THR A 1 187 ? 3.542 30.766 1.927 1.00 90.25 187 THR A C 1
ATOM 1515 O O . THR A 1 187 ? 4.516 30.035 2.119 1.00 90.25 187 THR A O 1
ATOM 1518 N N . PRO A 1 188 ? 2.575 30.881 2.867 1.00 87.75 188 PRO A N 1
ATOM 1519 C CA . PRO A 1 188 ? 2.647 30.140 4.128 1.00 87.75 188 PRO A CA 1
ATOM 1520 C C . PRO A 1 188 ? 2.686 28.622 3.927 1.00 87.75 188 PRO A C 1
ATOM 1522 O O . PRO A 1 188 ? 3.387 27.918 4.652 1.00 87.75 188 PRO A O 1
ATOM 1525 N N . LEU A 1 189 ? 1.982 28.119 2.912 1.00 90.00 189 LEU A N 1
ATOM 1526 C CA . LEU A 1 189 ? 1.948 26.701 2.581 1.00 90.00 189 LEU A CA 1
ATOM 1527 C C . LEU A 1 189 ? 3.264 26.231 1.947 1.00 90.00 189 LEU A C 1
ATOM 1529 O O . LEU A 1 189 ? 3.732 25.134 2.243 1.00 90.00 189 LEU A O 1
ATOM 1533 N N . GLN A 1 190 ? 3.915 27.076 1.144 1.00 88.94 190 GLN A N 1
ATOM 1534 C CA . GLN A 1 190 ? 5.262 26.799 0.633 1.00 88.94 190 GLN A CA 1
ATOM 1535 C C . GLN A 1 190 ? 6.292 26.719 1.772 1.00 88.94 190 GLN A C 1
ATOM 1537 O O . GLN A 1 190 ? 7.118 25.805 1.792 1.00 88.94 190 GLN A O 1
ATOM 1542 N N . ILE A 1 191 ? 6.207 27.620 2.760 1.00 89.00 191 ILE A N 1
ATOM 1543 C CA . ILE A 1 191 ? 7.047 27.577 3.970 1.00 89.00 191 ILE A CA 1
ATOM 1544 C C . ILE A 1 191 ? 6.778 26.293 4.765 1.00 89.00 191 ILE A C 1
ATOM 1546 O O . ILE A 1 191 ? 7.722 25.631 5.203 1.00 89.00 191 ILE A O 1
ATOM 1550 N N . LEU A 1 192 ? 5.507 25.910 4.926 1.00 89.12 192 LEU A N 1
ATOM 1551 C CA . LEU A 1 192 ? 5.136 24.664 5.593 1.00 89.12 192 LEU A CA 1
ATOM 1552 C C . LEU A 1 192 ? 5.698 23.444 4.854 1.00 89.12 192 LEU A C 1
ATOM 1554 O O . LEU A 1 192 ? 6.275 22.563 5.478 1.00 89.12 192 LEU A O 1
ATOM 1558 N N . SER A 1 193 ? 5.606 23.405 3.527 1.00 89.31 193 SER A N 1
ATOM 1559 C CA . SER A 1 193 ? 6.204 22.334 2.727 1.00 89.31 193 SER A CA 1
ATOM 1560 C C . SER A 1 193 ? 7.711 22.237 2.948 1.00 89.31 193 SER A C 1
ATOM 1562 O O . SER A 1 193 ? 8.219 21.152 3.245 1.00 89.31 193 SER A O 1
ATOM 1564 N N . ALA A 1 194 ? 8.416 23.371 2.909 1.00 87.19 194 ALA A N 1
ATOM 1565 C CA . ALA A 1 194 ? 9.852 23.429 3.162 1.00 87.19 194 ALA A CA 1
ATOM 1566 C C . ALA A 1 194 ? 10.230 22.936 4.571 1.00 87.19 194 ALA A C 1
ATOM 1568 O O . ALA A 1 194 ? 11.260 22.283 4.736 1.00 87.19 194 ALA A O 1
ATOM 1569 N N . SER A 1 195 ? 9.391 23.166 5.588 1.00 85.75 195 SER A N 1
ATOM 1570 C CA . SER A 1 195 ? 9.653 22.659 6.943 1.00 85.75 195 SER A CA 1
ATOM 1571 C C . SER A 1 195 ? 9.549 21.129 7.042 1.00 85.75 195 SER A C 1
ATOM 1573 O O . SER A 1 195 ? 10.219 20.515 7.875 1.00 85.75 195 SER A O 1
ATOM 1575 N N . THR A 1 196 ? 8.798 20.482 6.140 1.00 83.88 196 THR A N 1
ATOM 1576 C CA . THR A 1 196 ? 8.712 19.011 6.052 1.00 83.88 196 THR A CA 1
ATOM 1577 C C . THR A 1 196 ? 9.855 18.358 5.263 1.00 83.88 196 THR A C 1
ATOM 1579 O O . THR A 1 196 ? 9.963 17.123 5.256 1.00 83.88 196 THR A O 1
ATOM 1582 N N . ALA A 1 197 ? 10.725 19.154 4.624 1.00 78.69 197 ALA A N 1
ATOM 1583 C CA . ALA A 1 197 ? 11.781 18.675 3.727 1.00 78.69 197 ALA A CA 1
ATOM 1584 C C . ALA A 1 197 ? 12.856 17.839 4.438 1.00 78.69 197 ALA A C 1
ATOM 1586 O O . ALA A 1 197 ? 13.437 16.942 3.837 1.00 78.69 197 ALA A O 1
ATOM 1587 N N . LYS A 1 198 ? 13.087 18.051 5.744 1.00 77.19 198 LYS A N 1
ATOM 1588 C CA . LYS A 1 198 ? 14.054 17.250 6.525 1.00 77.19 198 LYS A CA 1
ATOM 1589 C C . LYS A 1 198 ? 13.755 15.747 6.478 1.00 77.19 198 LYS A C 1
ATOM 1591 O O . LYS A 1 198 ? 14.667 14.934 6.568 1.00 77.19 198 LYS A O 1
ATOM 1596 N N . ASN A 1 199 ? 12.483 15.388 6.346 1.00 72.19 199 ASN A N 1
ATOM 1597 C CA . ASN A 1 199 ? 12.051 13.997 6.296 1.00 72.19 199 ASN A CA 1
ATOM 1598 C C . ASN A 1 199 ? 11.925 13.492 4.842 1.00 72.19 199 ASN A C 1
ATOM 1600 O O . ASN A 1 199 ? 11.240 12.490 4.612 1.00 72.19 199 ASN A O 1
ATOM 1604 N N . GLU A 1 200 ? 12.356 14.271 3.840 1.00 79.25 200 GLU A N 1
ATOM 1605 C CA . GLU A 1 200 ? 12.190 13.925 2.427 1.00 79.25 200 GLU A CA 1
ATOM 1606 C C . GLU A 1 200 ? 13.171 12.835 2.022 1.00 79.25 200 GLU A C 1
ATOM 1608 O O . GLU A 1 200 ? 14.296 12.758 2.511 1.00 79.25 200 GLU A O 1
ATOM 1613 N 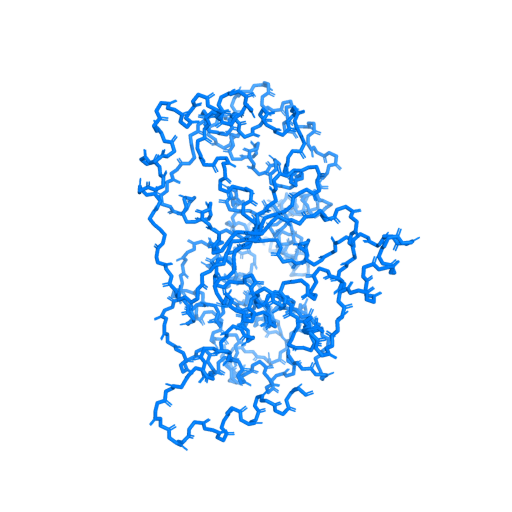N . SER A 1 201 ? 12.690 11.933 1.171 1.00 82.12 201 SER A N 1
ATOM 1614 C CA . SER A 1 201 ? 13.476 10.790 0.748 1.00 82.12 201 SER A CA 1
ATOM 1615 C C . SER A 1 201 ? 14.618 11.245 -0.163 1.00 82.12 201 SER A C 1
ATOM 1617 O O . SER A 1 201 ? 14.366 12.035 -1.080 1.00 82.12 201 SER A O 1
ATOM 1619 N N . PRO A 1 202 ? 15.844 10.714 0.003 1.00 87.56 202 PRO A N 1
ATOM 1620 C CA . PRO A 1 202 ? 16.938 10.947 -0.940 1.00 87.56 202 PRO A CA 1
ATOM 1621 C C . PRO A 1 202 ? 16.559 10.612 -2.390 1.00 87.56 202 PRO A C 1
ATOM 1623 O O . PRO A 1 202 ? 17.075 11.223 -3.326 1.00 87.56 202 PRO A O 1
ATOM 1626 N N . TRP A 1 203 ? 15.619 9.679 -2.586 1.00 91.62 203 TRP A N 1
ATOM 1627 C CA . TRP A 1 203 ? 15.116 9.312 -3.907 1.00 91.62 203 TRP A CA 1
ATOM 1628 C C . TRP A 1 203 ? 14.436 10.477 -4.625 1.00 91.62 203 TRP A C 1
ATOM 1630 O O . TRP A 1 203 ? 14.596 10.591 -5.837 1.00 91.62 203 TRP A O 1
ATOM 1640 N N . THR A 1 204 ? 13.722 11.355 -3.910 1.00 88.19 204 THR A N 1
ATOM 1641 C CA . THR A 1 204 ? 13.032 12.502 -4.522 1.00 88.19 204 THR A CA 1
ATOM 1642 C C . THR A 1 204 ? 14.029 13.463 -5.158 1.00 88.19 204 THR A C 1
ATOM 1644 O O . THR A 1 204 ? 13.886 13.805 -6.329 1.00 88.19 204 THR A O 1
ATOM 1647 N N . TYR A 1 205 ? 15.083 13.826 -4.421 1.00 88.94 205 TYR A N 1
ATOM 1648 C CA . TYR A 1 205 ? 16.124 14.725 -4.917 1.00 88.94 205 TYR A CA 1
ATOM 1649 C C . TYR A 1 205 ? 16.844 14.147 -6.143 1.00 88.94 205 TYR A C 1
ATOM 1651 O O . TYR A 1 205 ? 16.994 14.815 -7.167 1.00 88.94 205 TYR A O 1
ATOM 1659 N N . GLU A 1 206 ? 17.250 12.875 -6.072 1.00 92.56 206 GLU A N 1
ATOM 1660 C CA . GLU A 1 206 ? 17.912 12.223 -7.204 1.00 92.56 206 GLU A CA 1
ATOM 1661 C C . GLU A 1 206 ? 16.977 12.054 -8.407 1.00 92.56 206 GLU A C 1
ATOM 1663 O O . GLU A 1 206 ? 17.410 12.233 -9.546 1.00 92.56 206 GLU A O 1
ATOM 1668 N N . SER A 1 207 ? 15.691 11.777 -8.178 1.00 93.06 207 SER A N 1
ATOM 1669 C CA . SER A 1 207 ? 14.682 11.713 -9.238 1.00 93.06 207 SER A CA 1
ATOM 1670 C C . SER A 1 207 ? 14.555 13.049 -9.970 1.00 93.06 207 SER A C 1
ATOM 1672 O O . SER A 1 207 ? 14.575 13.072 -11.200 1.00 93.06 207 SER A O 1
ATOM 1674 N N . GLU A 1 208 ? 14.465 14.173 -9.256 1.00 91.19 208 GLU A N 1
ATOM 1675 C CA . GLU A 1 208 ? 14.384 15.513 -9.861 1.00 91.19 208 GLU A CA 1
ATOM 1676 C C . GLU A 1 208 ? 15.647 15.856 -10.665 1.00 91.19 208 GLU A C 1
ATOM 1678 O O . GLU A 1 208 ? 15.568 16.325 -11.810 1.00 91.19 208 GLU A O 1
ATOM 1683 N N . ARG A 1 209 ? 16.825 15.552 -10.104 1.00 94.19 209 ARG A N 1
ATOM 1684 C CA . ARG A 1 209 ? 18.116 15.753 -10.774 1.00 94.19 209 ARG A CA 1
ATOM 1685 C C . ARG 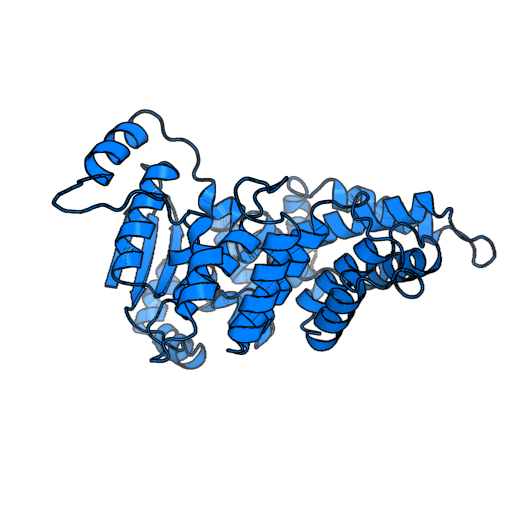A 1 209 ? 18.214 14.942 -12.068 1.00 94.19 209 ARG A C 1
ATOM 1687 O O . ARG A 1 209 ? 18.615 15.481 -13.100 1.00 94.19 209 ARG A O 1
ATOM 1694 N N . LEU A 1 210 ? 17.847 13.659 -12.031 1.00 93.81 210 LEU A N 1
ATOM 1695 C CA . LEU A 1 210 ? 17.889 12.766 -13.193 1.00 93.81 210 LEU A CA 1
ATOM 1696 C C . LEU A 1 210 ? 16.832 13.130 -14.239 1.00 93.81 210 LEU A C 1
ATOM 1698 O O . LEU A 1 210 ? 17.135 13.094 -15.427 1.00 93.81 210 LEU A O 1
ATOM 1702 N N . THR A 1 211 ? 15.641 13.556 -13.816 1.00 91.50 211 THR A N 1
ATOM 1703 C CA . THR A 1 211 ? 14.596 14.066 -14.720 1.00 91.50 211 THR A CA 1
ATOM 1704 C C . THR A 1 211 ? 15.104 15.271 -15.508 1.00 91.50 211 THR A C 1
ATOM 1706 O O . THR A 1 211 ? 15.003 15.303 -16.733 1.00 91.50 211 THR A O 1
ATOM 1709 N N . THR A 1 212 ? 15.735 16.226 -14.819 1.00 92.62 212 THR A N 1
ATOM 1710 C CA . THR A 1 212 ? 16.332 17.415 -15.447 1.00 92.62 212 THR A CA 1
ATOM 1711 C C . THR A 1 212 ? 17.448 17.039 -16.423 1.00 92.62 212 THR A C 1
ATOM 1713 O O . THR A 1 212 ? 17.527 17.584 -17.522 1.00 92.62 212 THR A O 1
ATOM 1716 N N . LEU A 1 213 ? 18.297 16.077 -16.049 1.00 92.50 213 LEU A N 1
ATOM 1717 C CA . LEU A 1 213 ? 19.367 15.592 -16.916 1.00 92.50 213 LEU A CA 1
ATOM 1718 C C . LEU A 1 213 ? 18.813 14.904 -18.172 1.00 92.50 213 LEU A C 1
ATOM 1720 O O . LEU A 1 213 ? 19.278 15.204 -19.267 1.00 92.50 213 LEU A O 1
ATOM 1724 N N . ILE A 1 214 ? 17.806 14.036 -18.044 1.00 91.75 214 ILE A N 1
ATOM 1725 C CA . ILE A 1 214 ? 17.139 13.390 -19.187 1.00 91.75 214 ILE A CA 1
ATOM 1726 C C . ILE A 1 214 ? 16.508 14.439 -20.110 1.00 91.75 214 ILE A C 1
ATOM 1728 O O . ILE A 1 214 ? 16.695 14.369 -21.321 1.00 91.75 214 ILE A O 1
ATOM 1732 N N . ALA A 1 215 ? 15.839 15.450 -19.552 1.00 89.56 215 ALA A N 1
ATOM 1733 C CA . ALA A 1 215 ? 15.239 16.537 -20.325 1.00 89.56 215 ALA A CA 1
ATOM 1734 C C . ALA A 1 215 ? 16.266 17.416 -21.069 1.00 89.56 215 ALA A C 1
ATOM 1736 O O . ALA A 1 215 ? 15.892 18.143 -21.986 1.00 89.56 215 ALA A O 1
ATOM 1737 N N . SER A 1 216 ? 17.551 17.363 -20.695 1.00 89.94 216 SER A N 1
ATOM 1738 C CA . SER A 1 216 ? 18.621 18.111 -21.370 1.00 89.94 216 SER A CA 1
ATOM 1739 C C . SER A 1 216 ? 19.136 17.453 -22.657 1.00 89.94 216 SER A C 1
ATOM 1741 O O . SER A 1 216 ? 19.840 18.105 -23.431 1.00 89.94 216 SER A O 1
ATOM 1743 N N . PHE A 1 217 ? 18.791 16.185 -22.908 1.00 89.06 217 PHE A N 1
ATOM 1744 C CA . PHE A 1 217 ? 19.116 15.517 -24.167 1.00 89.06 217 PHE A CA 1
ATOM 1745 C C . PHE A 1 217 ? 18.261 16.090 -25.307 1.00 89.06 217 PHE A C 1
ATOM 1747 O O . PHE A 1 217 ? 17.066 16.335 -25.148 1.00 89.06 217 PHE A O 1
ATOM 1754 N N . SER A 1 218 ? 18.880 16.337 -26.464 1.00 79.38 218 SER A N 1
ATOM 1755 C CA . SER A 1 218 ? 18.173 16.863 -27.635 1.00 79.38 218 SER A CA 1
ATOM 1756 C C . SER A 1 218 ? 17.318 15.786 -28.305 1.00 79.38 218 SER A C 1
ATOM 1758 O O . SER A 1 218 ? 17.574 14.595 -28.155 1.00 79.38 218 SER A O 1
ATOM 1760 N N . ALA A 1 219 ? 16.341 16.201 -29.117 1.00 72.00 219 ALA A N 1
ATOM 1761 C CA . ALA A 1 219 ? 15.508 15.275 -29.892 1.00 72.00 219 ALA A CA 1
ATOM 1762 C C . ALA A 1 219 ? 16.325 14.343 -30.815 1.00 72.00 219 ALA A C 1
ATOM 1764 O O . ALA A 1 219 ? 15.888 13.233 -31.103 1.00 72.00 219 ALA A O 1
ATOM 1765 N N . ASP A 1 220 ? 17.516 14.780 -31.237 1.00 75.75 220 ASP A N 1
ATOM 1766 C CA . ASP A 1 220 ? 18.408 14.027 -32.127 1.00 75.75 220 ASP A CA 1
ATOM 1767 C C . ASP A 1 220 ? 19.367 13.083 -31.379 1.00 75.75 220 ASP A C 1
ATOM 1769 O O . ASP A 1 220 ? 20.061 12.286 -32.010 1.00 75.75 220 ASP A O 1
ATOM 1773 N N . THR A 1 221 ? 19.443 13.169 -30.045 1.00 82.94 221 THR A N 1
ATOM 1774 C CA . THR A 1 221 ? 20.355 12.352 -29.230 1.00 82.94 221 THR A CA 1
ATOM 1775 C C . THR A 1 221 ? 19.577 11.637 -28.133 1.00 82.94 221 THR A C 1
ATOM 1777 O O . THR A 1 221 ? 19.279 12.229 -27.099 1.00 82.94 221 THR A O 1
ATOM 1780 N N . GLU A 1 222 ? 19.268 10.351 -28.328 1.00 85.44 222 GLU A N 1
ATOM 1781 C CA . GLU A 1 222 ? 18.631 9.553 -27.272 1.00 85.44 222 GLU A CA 1
ATOM 1782 C C . GLU A 1 222 ? 19.543 9.477 -26.025 1.00 85.44 222 GLU A C 1
ATOM 1784 O O . GLU A 1 222 ? 20.762 9.293 -26.157 1.00 85.44 222 GLU A O 1
ATOM 1789 N N . PRO A 1 223 ? 18.985 9.595 -24.805 1.00 89.56 223 PRO A N 1
ATOM 1790 C CA . PRO A 1 223 ? 19.752 9.384 -23.586 1.00 89.56 223 PRO A CA 1
ATOM 1791 C C . PRO A 1 223 ? 20.266 7.936 -23.512 1.00 89.56 223 PRO A C 1
ATOM 1793 O O . PRO A 1 223 ? 19.562 7.009 -23.924 1.00 89.56 223 PRO A O 1
ATOM 1796 N N . PRO A 1 224 ? 21.466 7.693 -22.950 1.00 93.19 224 PRO A N 1
ATOM 1797 C CA . PRO A 1 224 ? 21.964 6.338 -22.746 1.00 93.19 224 PRO A CA 1
ATOM 1798 C C . PRO A 1 224 ? 20.974 5.487 -21.941 1.00 93.19 224 PRO A C 1
ATOM 1800 O O . PRO A 1 224 ? 20.490 5.922 -20.897 1.00 93.19 224 PRO A O 1
ATOM 1803 N N . LEU A 1 225 ? 20.728 4.248 -22.375 1.00 92.69 225 LEU A N 1
ATOM 1804 C CA . LEU A 1 225 ? 19.754 3.351 -21.739 1.00 92.69 225 LEU A CA 1
ATOM 1805 C C . LEU A 1 225 ? 20.014 3.149 -20.236 1.00 92.69 225 LEU A C 1
ATOM 1807 O O . LEU A 1 225 ? 19.079 3.151 -19.443 1.00 92.69 225 LEU A O 1
ATOM 1811 N N . GLU A 1 226 ? 21.278 3.033 -19.823 1.00 94.19 226 GLU A N 1
ATOM 1812 C CA . GLU A 1 226 ? 21.632 2.912 -18.402 1.00 94.19 226 GLU A CA 1
ATOM 1813 C C . GLU A 1 226 ? 21.253 4.155 -17.590 1.00 94.19 226 GLU A C 1
ATOM 1815 O O . GLU A 1 226 ? 20.832 4.036 -16.441 1.00 94.19 226 GLU A O 1
ATOM 1820 N N . LEU A 1 227 ? 21.316 5.348 -18.188 1.00 94.56 227 LEU A N 1
ATOM 1821 C CA . LEU A 1 227 ? 20.848 6.566 -17.531 1.00 94.56 227 LEU A CA 1
ATOM 1822 C C . LEU A 1 227 ? 19.323 6.550 -17.362 1.00 94.56 227 LEU A C 1
ATOM 1824 O O . LEU A 1 227 ? 18.832 6.902 -16.291 1.00 94.56 227 LEU A O 1
ATOM 1828 N N . VAL A 1 228 ? 18.584 6.096 -18.381 1.00 95.19 228 VAL A N 1
ATOM 1829 C CA . VAL A 1 228 ? 17.120 5.936 -18.311 1.00 95.19 228 VAL A CA 1
ATOM 1830 C C . VAL A 1 228 ? 16.733 4.926 -17.228 1.00 95.19 228 VAL A C 1
ATOM 1832 O O . VAL A 1 228 ? 15.822 5.192 -16.448 1.00 95.19 228 VAL A O 1
ATOM 1835 N N . LYS A 1 229 ? 17.462 3.808 -17.109 1.00 95.12 229 LYS A N 1
ATOM 1836 C CA . LYS A 1 229 ? 17.252 2.810 -16.046 1.00 95.12 229 LYS A CA 1
ATOM 1837 C C . LYS A 1 229 ? 17.410 3.401 -14.653 1.00 95.12 229 LYS A C 1
ATOM 1839 O O . LYS A 1 229 ? 16.552 3.180 -13.800 1.00 95.12 229 LYS A O 1
ATOM 1844 N N . GLN A 1 230 ? 18.476 4.168 -14.425 1.00 94.81 230 GLN A N 1
ATOM 1845 C CA . GLN A 1 230 ? 18.682 4.839 -13.142 1.00 94.81 230 GLN A CA 1
ATOM 1846 C C . GLN A 1 230 ? 17.580 5.873 -12.881 1.00 94.81 230 GLN A C 1
ATOM 1848 O O . GLN A 1 230 ? 16.983 5.871 -11.807 1.00 94.81 230 GLN A O 1
ATOM 1853 N N . ALA A 1 231 ? 17.240 6.705 -13.869 1.00 95.44 231 ALA A N 1
ATOM 1854 C CA . ALA A 1 231 ? 16.169 7.691 -13.736 1.00 95.44 231 ALA A CA 1
ATOM 1855 C C . ALA A 1 231 ? 14.823 7.036 -13.381 1.00 95.44 231 ALA A C 1
ATOM 1857 O O . ALA A 1 231 ? 14.161 7.476 -12.443 1.00 95.44 231 ALA A O 1
ATOM 1858 N N . ALA A 1 232 ? 14.459 5.939 -14.049 1.00 96.19 232 ALA A N 1
ATOM 1859 C CA . ALA A 1 232 ? 13.236 5.195 -13.769 1.00 96.19 232 ALA A CA 1
ATOM 1860 C C . ALA A 1 232 ? 13.239 4.538 -12.387 1.00 96.19 232 ALA A C 1
ATOM 1862 O O . ALA A 1 232 ? 12.240 4.620 -11.676 1.00 96.19 232 ALA A O 1
ATOM 1863 N N . TYR A 1 233 ? 14.354 3.926 -11.977 1.00 95.56 233 TYR A N 1
ATOM 1864 C CA . TYR A 1 233 ? 14.484 3.343 -10.643 1.00 95.56 233 TYR A CA 1
ATOM 1865 C C . TYR A 1 233 ? 14.288 4.404 -9.553 1.00 95.56 233 TYR A C 1
ATOM 1867 O O . TYR A 1 233 ? 13.441 4.239 -8.675 1.00 95.56 233 TYR A O 1
ATOM 1875 N N . HIS A 1 234 ? 15.012 5.523 -9.635 1.00 95.81 234 HIS A N 1
ATOM 1876 C CA . HIS A 1 234 ? 14.913 6.608 -8.658 1.00 95.81 234 HIS A CA 1
ATOM 1877 C C . HIS A 1 234 ? 13.523 7.257 -8.655 1.00 95.81 234 HIS A C 1
ATOM 1879 O O . HIS A 1 234 ? 12.971 7.490 -7.581 1.00 95.81 234 HIS A O 1
ATOM 1885 N N . ALA A 1 235 ? 12.925 7.482 -9.829 1.00 96.56 235 ALA A N 1
ATOM 1886 C CA . ALA A 1 235 ? 11.569 8.013 -9.941 1.00 96.56 235 ALA A CA 1
ATOM 1887 C C . ALA A 1 235 ? 10.517 7.062 -9.352 1.00 96.56 235 ALA A C 1
ATOM 1889 O O . ALA A 1 235 ? 9.599 7.514 -8.671 1.00 96.56 235 ALA A O 1
ATOM 1890 N N . LEU A 1 236 ? 10.668 5.748 -9.534 1.00 97.12 236 LEU A N 1
ATOM 1891 C CA . LEU A 1 236 ? 9.781 4.752 -8.934 1.00 97.12 236 LEU A CA 1
ATOM 1892 C C . LEU A 1 236 ? 9.916 4.704 -7.406 1.00 97.12 236 LEU A C 1
ATOM 1894 O O . LEU A 1 236 ? 8.902 4.656 -6.710 1.00 97.12 236 LEU A O 1
ATOM 1898 N N . GLN A 1 237 ? 11.138 4.754 -6.867 1.00 95.88 237 GLN A N 1
ATOM 1899 C CA . GLN A 1 237 ? 11.347 4.812 -5.414 1.00 95.88 237 GLN A CA 1
ATOM 1900 C C . GLN A 1 237 ? 10.791 6.113 -4.822 1.00 95.88 237 GLN A C 1
ATOM 1902 O O . GLN A 1 237 ? 10.073 6.077 -3.824 1.00 95.88 237 GLN A O 1
ATOM 1907 N N . ALA A 1 238 ? 11.039 7.251 -5.478 1.00 95.06 238 ALA A N 1
ATOM 1908 C CA . ALA A 1 238 ? 10.474 8.539 -5.088 1.00 95.06 238 ALA A CA 1
ATOM 1909 C C . ALA A 1 238 ? 8.939 8.517 -5.120 1.00 95.06 238 ALA A C 1
ATOM 1911 O O . ALA A 1 238 ? 8.301 9.024 -4.199 1.00 95.06 238 ALA A O 1
ATOM 1912 N N . TYR A 1 239 ? 8.343 7.901 -6.144 1.00 96.00 239 TYR A N 1
ATOM 1913 C CA . TYR A 1 239 ? 6.898 7.726 -6.252 1.00 96.00 239 TYR A CA 1
ATOM 1914 C C . TYR A 1 239 ? 6.339 6.895 -5.089 1.00 96.00 239 TYR A C 1
ATOM 1916 O O . TYR A 1 239 ? 5.417 7.344 -4.404 1.00 96.00 239 TYR A O 1
ATOM 1924 N N . ARG A 1 240 ? 6.924 5.721 -4.815 1.00 94.19 240 ARG A N 1
ATOM 1925 C CA . ARG A 1 240 ? 6.505 4.831 -3.718 1.00 94.19 240 ARG A CA 1
ATOM 1926 C C . ARG A 1 240 ? 6.621 5.491 -2.345 1.00 94.19 240 ARG A C 1
ATOM 1928 O O . ARG A 1 240 ? 5.764 5.267 -1.499 1.00 94.19 240 ARG A O 1
ATOM 1935 N N . ASP A 1 241 ? 7.642 6.319 -2.135 1.00 92.19 241 ASP A N 1
ATOM 1936 C CA . ASP A 1 241 ? 7.843 7.038 -0.873 1.00 92.19 241 ASP A CA 1
ATOM 1937 C C . ASP A 1 241 ? 6.891 8.219 -0.665 1.00 92.19 241 ASP A C 1
ATOM 1939 O O . ASP A 1 241 ? 6.672 8.643 0.473 1.00 92.19 241 ASP A O 1
ATOM 1943 N N . GLN A 1 242 ? 6.362 8.783 -1.750 1.00 92.19 242 GLN A N 1
ATOM 1944 C CA . GLN A 1 242 ? 5.490 9.953 -1.706 1.00 92.19 242 GLN A CA 1
ATOM 1945 C C . GLN A 1 242 ? 4.007 9.606 -1.788 1.00 92.19 242 GLN A C 1
ATOM 1947 O O . GLN A 1 242 ? 3.182 10.397 -1.329 1.00 92.19 242 GLN A O 1
ATOM 1952 N N . ARG A 1 243 ? 3.651 8.472 -2.400 1.00 94.06 243 ARG A N 1
ATOM 1953 C CA . ARG A 1 243 ? 2.250 8.085 -2.555 1.00 94.06 243 ARG A CA 1
ATOM 1954 C C . ARG A 1 243 ? 1.620 7.740 -1.206 1.00 94.06 243 ARG A C 1
ATOM 1956 O O . ARG A 1 243 ? 2.220 7.097 -0.350 1.00 94.06 243 ARG A O 1
ATOM 1963 N N . THR A 1 244 ? 0.373 8.151 -1.048 1.00 94.75 244 THR A N 1
ATOM 1964 C CA . THR A 1 244 ? -0.501 7.806 0.074 1.00 94.75 244 THR A CA 1
ATOM 1965 C C . THR A 1 244 ? -1.945 7.758 -0.412 1.00 94.75 244 THR A C 1
ATOM 1967 O O . THR A 1 244 ? -2.239 8.068 -1.567 1.00 94.75 244 THR A O 1
ATOM 1970 N N . PHE A 1 245 ? -2.882 7.433 0.475 1.00 92.50 245 PHE A N 1
ATOM 1971 C CA . PHE A 1 245 ? -4.311 7.599 0.188 1.00 92.50 245 PHE A CA 1
ATOM 1972 C C . PHE A 1 245 ? -4.717 9.067 -0.098 1.00 92.50 245 PHE A C 1
ATOM 1974 O O . PHE A 1 245 ? -5.777 9.298 -0.672 1.00 92.50 245 PHE A O 1
ATOM 1981 N N . ILE A 1 246 ? -3.903 10.066 0.284 1.00 93.12 246 ILE A N 1
ATOM 1982 C CA . ILE A 1 246 ? -4.197 11.501 0.084 1.00 93.12 246 ILE A CA 1
ATOM 1983 C C . ILE A 1 246 ? -3.564 12.039 -1.195 1.00 93.12 246 ILE A C 1
ATOM 1985 O O . ILE A 1 246 ? -4.196 12.778 -1.956 1.00 93.12 246 ILE A O 1
ATOM 1989 N N . TYR A 1 247 ? -2.288 11.721 -1.398 1.00 93.19 247 TYR A N 1
ATOM 1990 C CA . TYR A 1 247 ? -1.475 12.295 -2.457 1.00 93.19 247 TYR A CA 1
ATOM 1991 C C . TYR A 1 247 ? -0.938 11.203 -3.365 1.00 93.19 247 TYR A C 1
ATOM 1993 O O . TYR A 1 247 ? -0.340 10.228 -2.915 1.00 93.19 247 TYR A O 1
ATOM 2001 N N . ARG A 1 248 ? -1.113 11.418 -4.664 1.00 93.25 248 ARG A N 1
ATOM 2002 C CA . ARG A 1 248 ? -0.499 10.618 -5.712 1.00 93.25 248 ARG A CA 1
ATOM 2003 C C . ARG A 1 248 ? 0.374 11.553 -6.553 1.00 93.25 248 ARG A C 1
ATOM 2005 O O . ARG A 1 248 ? -0.188 12.479 -7.145 1.00 93.25 248 ARG A O 1
ATOM 2012 N N . PRO A 1 249 ? 1.700 11.340 -6.596 1.00 93.19 249 PRO A N 1
ATOM 2013 C CA . PRO A 1 249 ? 2.578 12.095 -7.485 1.00 93.19 249 PRO A CA 1
ATOM 2014 C C . PRO A 1 249 ? 2.185 11.909 -8.956 1.00 93.19 249 PRO A C 1
ATOM 2016 O O . PRO A 1 249 ? 1.537 10.920 -9.310 1.00 93.19 249 PRO A O 1
ATOM 2019 N N . ASP A 1 250 ? 2.589 12.846 -9.815 1.00 92.69 250 ASP A N 1
ATOM 2020 C CA . ASP A 1 250 ? 2.494 12.647 -11.262 1.00 92.69 250 ASP A CA 1
ATOM 2021 C C . ASP A 1 250 ? 3.411 11.495 -11.699 1.00 92.69 250 ASP A C 1
ATOM 2023 O O . ASP A 1 250 ? 4.559 11.395 -11.265 1.00 92.69 250 ASP A O 1
ATOM 2027 N N . THR A 1 251 ? 2.886 10.611 -12.543 1.00 95.75 251 THR A N 1
ATOM 2028 C CA . THR A 1 251 ? 3.581 9.414 -13.028 1.00 95.75 251 THR A CA 1
ATOM 2029 C C . THR A 1 251 ? 3.974 9.520 -14.495 1.00 95.75 251 THR A C 1
ATOM 2031 O O . THR A 1 251 ? 4.656 8.626 -14.984 1.00 95.75 251 THR A O 1
ATOM 2034 N N . SER A 1 252 ? 3.613 10.606 -15.188 1.00 94.75 252 SER A N 1
ATOM 2035 C CA . SER A 1 252 ? 3.786 10.750 -16.642 1.00 94.75 252 SER A CA 1
ATOM 2036 C C . SER A 1 252 ? 5.229 10.505 -17.101 1.00 94.75 252 SER A C 1
ATOM 2038 O O . SER A 1 252 ? 5.473 9.754 -18.044 1.00 94.75 252 SER A O 1
ATOM 2040 N N . PHE A 1 253 ? 6.205 11.089 -16.398 1.00 93.81 253 PHE A N 1
ATOM 2041 C CA . PHE A 1 253 ? 7.626 10.888 -16.696 1.00 93.81 253 PHE A CA 1
ATOM 2042 C C . PHE A 1 253 ? 8.082 9.441 -16.442 1.00 93.81 253 PHE A C 1
ATOM 2044 O O . PHE A 1 253 ? 8.778 8.850 -17.268 1.00 93.81 253 PHE A O 1
ATOM 2051 N N . LEU A 1 254 ? 7.667 8.852 -15.318 1.00 97.12 254 LEU A N 1
ATOM 2052 C CA . LEU A 1 254 ? 8.022 7.482 -14.946 1.00 97.12 254 LEU A CA 1
ATOM 2053 C C . LEU A 1 254 ? 7.426 6.451 -15.915 1.00 97.12 254 LEU A C 1
ATOM 2055 O O . LEU A 1 254 ? 8.130 5.534 -16.333 1.00 97.12 254 LEU A O 1
ATOM 2059 N N . GLU A 1 255 ? 6.161 6.620 -16.300 1.00 97.69 255 GLU A N 1
ATOM 2060 C CA . GLU A 1 255 ? 5.481 5.776 -17.287 1.00 97.69 255 GLU A CA 1
ATOM 2061 C C . GLU A 1 255 ? 6.220 5.798 -18.626 1.00 97.69 255 GLU A C 1
ATOM 2063 O O . GLU A 1 255 ? 6.573 4.739 -19.142 1.00 97.69 255 GLU A O 1
ATOM 2068 N N . ALA A 1 256 ? 6.564 6.991 -19.126 1.00 94.94 256 ALA A N 1
ATOM 2069 C CA . ALA A 1 256 ? 7.298 7.142 -20.379 1.00 94.94 256 ALA A CA 1
ATOM 2070 C C . ALA A 1 256 ? 8.665 6.434 -20.358 1.00 94.94 256 ALA A C 1
ATOM 2072 O O . ALA A 1 256 ? 9.052 5.796 -21.340 1.00 94.94 256 ALA A O 1
ATOM 2073 N N . MET A 1 257 ? 9.398 6.504 -19.241 1.00 95.75 257 MET A N 1
ATOM 2074 C CA . MET A 1 257 ? 10.671 5.789 -19.105 1.00 95.75 257 MET A CA 1
ATOM 2075 C C . MET A 1 257 ? 10.487 4.272 -19.044 1.00 95.75 257 MET A C 1
ATOM 2077 O O . MET A 1 257 ? 11.253 3.543 -19.674 1.00 95.75 257 MET A O 1
ATOM 2081 N N . LEU A 1 258 ? 9.494 3.778 -18.300 1.00 97.38 258 LEU A N 1
ATOM 2082 C CA . LEU A 1 258 ? 9.214 2.344 -18.213 1.00 97.38 258 LEU A CA 1
ATOM 2083 C C . LEU A 1 258 ? 8.799 1.775 -19.578 1.00 97.38 258 LEU A C 1
ATOM 2085 O O . LEU A 1 258 ? 9.328 0.739 -19.979 1.00 97.38 258 LEU A O 1
ATOM 2089 N N . ASP A 1 259 ? 7.942 2.478 -20.321 1.00 96.25 259 ASP A 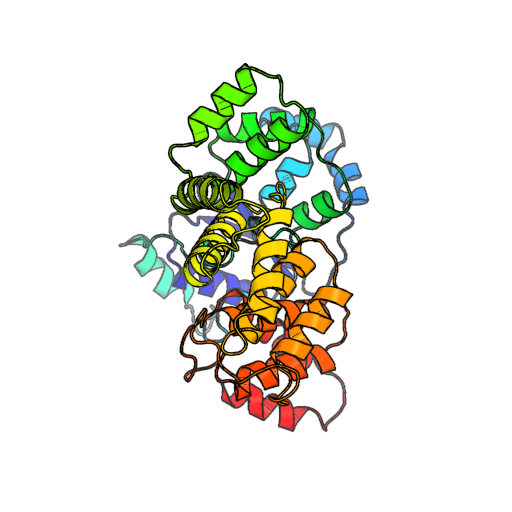N 1
ATOM 2090 C CA . ASP A 1 259 ? 7.560 2.108 -21.689 1.00 96.25 259 ASP A CA 1
ATOM 2091 C C . ASP A 1 259 ? 8.772 2.074 -22.630 1.00 96.25 259 ASP A C 1
ATOM 2093 O O . ASP A 1 259 ? 8.955 1.117 -23.388 1.00 96.25 259 ASP A O 1
ATOM 2097 N N . HIS A 1 260 ? 9.649 3.079 -22.545 1.00 94.06 260 HIS A N 1
ATOM 2098 C CA . HIS A 1 260 ? 10.890 3.106 -23.318 1.00 94.06 260 HIS A CA 1
ATOM 2099 C C . HIS A 1 260 ? 11.790 1.901 -22.995 1.00 94.06 260 HIS A C 1
ATOM 2101 O O . HIS A 1 260 ? 12.323 1.252 -23.899 1.00 94.06 260 HIS A O 1
ATOM 2107 N N . MET A 1 261 ? 11.928 1.546 -21.715 1.00 95.19 261 MET A N 1
ATOM 2108 C CA . MET A 1 261 ? 12.741 0.404 -21.294 1.00 95.19 261 MET A CA 1
ATOM 2109 C C . MET A 1 261 ? 12.141 -0.947 -21.693 1.00 95.19 261 MET A C 1
ATOM 2111 O O . MET A 1 261 ? 12.900 -1.854 -22.027 1.00 95.19 261 MET A O 1
ATOM 2115 N N . ILE A 1 262 ? 10.813 -1.098 -21.734 1.00 95.06 262 ILE A N 1
ATOM 2116 C CA . ILE A 1 262 ? 10.170 -2.318 -22.258 1.00 95.06 262 ILE A CA 1
ATOM 2117 C C . ILE A 1 262 ? 10.593 -2.577 -23.708 1.00 95.06 262 ILE A C 1
ATOM 2119 O O . ILE A 1 262 ? 10.808 -3.726 -24.089 1.00 95.06 262 ILE A O 1
ATOM 2123 N N . GLN A 1 263 ? 10.744 -1.519 -24.508 1.00 92.88 263 GLN A N 1
ATOM 2124 C CA . GLN A 1 263 ? 11.129 -1.625 -25.916 1.00 92.88 263 GLN A CA 1
ATOM 2125 C C . GLN A 1 263 ? 12.637 -1.825 -26.112 1.00 92.88 263 GLN A C 1
ATOM 2127 O O . GLN A 1 263 ? 13.049 -2.531 -27.032 1.00 92.88 263 GLN A O 1
ATOM 2132 N N . LYS A 1 264 ? 13.468 -1.181 -25.283 1.00 94.38 264 LYS A N 1
ATOM 2133 C CA . LYS A 1 264 ? 14.925 -1.085 -25.496 1.00 94.38 264 LYS A CA 1
ATOM 2134 C C . LYS A 1 264 ? 15.752 -2.035 -24.621 1.00 94.38 264 LYS A C 1
ATOM 2136 O O . LYS A 1 264 ? 16.916 -2.266 -24.939 1.00 94.38 264 LYS A O 1
ATOM 2141 N N . ASP A 1 265 ? 15.178 -2.609 -23.562 1.00 94.31 265 ASP A N 1
ATOM 2142 C CA . ASP A 1 265 ? 15.822 -3.608 -22.700 1.00 94.31 265 ASP A CA 1
ATOM 2143 C C . ASP A 1 265 ? 14.987 -4.902 -22.594 1.00 94.31 265 ASP A C 1
ATOM 2145 O O . ASP A 1 265 ? 14.299 -5.153 -21.593 1.00 94.31 265 ASP A O 1
ATOM 2149 N N . PRO A 1 266 ? 15.061 -5.780 -23.612 1.00 92.38 266 PRO A N 1
ATOM 2150 C CA . PRO A 1 266 ? 14.267 -7.002 -23.651 1.00 92.38 266 PRO A CA 1
ATOM 2151 C C . PRO A 1 266 ? 14.611 -7.991 -22.531 1.00 92.38 266 PRO A C 1
ATOM 2153 O O . PRO A 1 266 ? 13.814 -8.893 -22.287 1.00 92.38 266 PRO A O 1
ATOM 2156 N N . GLN A 1 267 ? 15.755 -7.842 -21.848 1.00 93.56 267 GLN A N 1
ATOM 2157 C CA . GLN A 1 267 ? 16.181 -8.736 -20.765 1.00 93.56 267 GLN A CA 1
ATOM 2158 C C . GLN A 1 267 ? 15.424 -8.492 -19.454 1.00 93.56 267 GLN A C 1
ATOM 2160 O O . GLN A 1 267 ? 15.333 -9.408 -18.639 1.00 93.56 267 GLN A O 1
ATOM 2165 N N . ASN A 1 268 ? 14.885 -7.285 -19.248 1.00 95.31 268 ASN A N 1
ATOM 2166 C CA . ASN A 1 268 ? 14.215 -6.882 -18.003 1.00 95.31 268 ASN A CA 1
ATOM 2167 C C . ASN A 1 268 ? 12.775 -6.378 -18.215 1.00 95.31 268 ASN A C 1
ATOM 2169 O O . ASN A 1 268 ? 12.116 -5.963 -17.262 1.00 95.31 268 ASN A O 1
ATOM 2173 N N . GLN A 1 269 ? 12.249 -6.457 -19.442 1.00 95.06 269 GLN A N 1
ATOM 2174 C CA . GLN A 1 269 ? 10.918 -5.952 -19.808 1.00 95.06 269 GLN A CA 1
ATOM 2175 C C . GLN A 1 269 ? 9.767 -6.425 -18.900 1.00 95.06 269 GLN A C 1
ATOM 2177 O O . GLN A 1 269 ? 8.806 -5.687 -18.699 1.00 95.06 269 GLN A O 1
ATOM 2182 N N . ARG A 1 270 ? 9.855 -7.620 -18.298 1.00 96.31 270 ARG A N 1
ATOM 2183 C CA . ARG A 1 270 ? 8.834 -8.131 -17.365 1.00 96.31 270 ARG A CA 1
ATOM 2184 C C . ARG A 1 270 ? 8.752 -7.309 -16.082 1.00 96.31 270 ARG A C 1
ATOM 2186 O O . ARG A 1 270 ? 7.654 -6.977 -15.651 1.00 96.31 270 ARG A O 1
ATOM 2193 N N . VAL A 1 271 ? 9.897 -6.929 -15.515 1.00 97.06 271 VAL A N 1
ATOM 2194 C CA . VAL A 1 271 ? 9.956 -6.059 -14.330 1.00 97.06 271 VAL A CA 1
ATOM 2195 C C . VAL A 1 271 ? 9.368 -4.688 -14.651 1.00 97.06 271 VAL A C 1
ATOM 2197 O O . VAL A 1 271 ? 8.578 -4.156 -13.878 1.00 97.06 271 VAL A O 1
ATOM 2200 N N . TYR A 1 272 ? 9.679 -4.135 -15.824 1.00 97.25 272 TYR A N 1
ATOM 2201 C CA . TYR A 1 272 ? 9.123 -2.846 -16.233 1.00 97.25 272 TYR A CA 1
ATOM 2202 C C . TYR A 1 272 ? 7.603 -2.905 -16.434 1.00 97.25 272 TYR A C 1
ATOM 2204 O O . TYR A 1 272 ? 6.907 -1.992 -15.993 1.00 97.25 272 TYR A O 1
ATOM 2212 N N . ARG A 1 273 ? 7.065 -4.004 -16.990 1.00 97.56 273 ARG A N 1
ATOM 2213 C CA . ARG A 1 273 ? 5.610 -4.246 -17.048 1.00 97.56 273 ARG A CA 1
ATOM 2214 C C . ARG A 1 273 ? 4.981 -4.335 -15.659 1.00 97.56 273 ARG A C 1
ATOM 2216 O O . ARG A 1 273 ? 3.935 -3.732 -15.447 1.00 97.56 273 ARG A O 1
ATOM 2223 N N . MET A 1 274 ? 5.616 -5.028 -14.711 1.00 98.44 274 MET A N 1
ATOM 2224 C CA . MET A 1 274 ? 5.144 -5.098 -13.319 1.00 98.44 274 MET A CA 1
ATOM 2225 C C . MET A 1 274 ? 5.106 -3.713 -12.665 1.00 98.44 274 MET A C 1
ATOM 2227 O O . MET A 1 274 ? 4.112 -3.353 -12.039 1.00 98.44 274 MET A O 1
ATOM 2231 N N . ASN A 1 275 ? 6.148 -2.906 -12.870 1.00 98.06 275 ASN A N 1
ATOM 2232 C CA . ASN A 1 275 ? 6.212 -1.546 -12.341 1.00 98.06 275 ASN A CA 1
ATOM 2233 C C . ASN A 1 275 ? 5.154 -0.630 -12.976 1.00 98.06 275 ASN A C 1
ATOM 2235 O O . ASN A 1 275 ? 4.489 0.101 -12.251 1.00 98.06 275 ASN A O 1
ATOM 2239 N N . LEU A 1 276 ? 4.912 -0.714 -14.291 1.00 98.25 276 LEU A N 1
ATOM 2240 C CA . LEU A 1 276 ? 3.771 -0.032 -14.924 1.00 98.25 276 LEU A CA 1
ATOM 2241 C C . LEU A 1 276 ? 2.429 -0.531 -14.381 1.00 98.25 276 LEU A C 1
ATOM 2243 O O . LEU A 1 276 ? 1.507 0.260 -14.184 1.00 98.25 276 LEU A O 1
ATOM 2247 N N . GLY A 1 277 ? 2.318 -1.835 -14.122 1.00 98.31 277 GLY A N 1
ATOM 2248 C CA . GLY A 1 277 ? 1.148 -2.441 -13.501 1.00 98.31 277 GLY A CA 1
ATOM 2249 C C . GLY A 1 277 ? 0.858 -1.819 -12.137 1.00 98.31 277 GLY A C 1
ATOM 2250 O O . GLY A 1 277 ? -0.277 -1.430 -11.873 1.00 98.31 277 GLY A O 1
ATOM 2251 N N . GLU A 1 278 ? 1.878 -1.649 -11.297 1.00 97.75 278 GLU A N 1
ATOM 2252 C CA . GLU A 1 278 ? 1.759 -0.988 -9.994 1.00 97.75 278 GLU A CA 1
ATOM 2253 C C . GLU A 1 278 ? 1.209 0.445 -10.118 1.00 97.75 278 GLU A C 1
ATOM 2255 O O . GLU A 1 278 ? 0.284 0.815 -9.392 1.00 97.75 278 GLU A O 1
ATOM 2260 N N . LEU A 1 279 ? 1.698 1.230 -11.087 1.00 97.94 279 LEU A N 1
ATOM 2261 C CA . LEU A 1 279 ? 1.174 2.577 -11.353 1.00 97.94 279 LEU A CA 1
ATOM 2262 C C . LEU A 1 279 ? -0.286 2.531 -11.827 1.00 97.94 279 LEU A C 1
ATOM 2264 O O . LEU A 1 279 ? -1.127 3.289 -11.341 1.00 97.94 279 LEU A O 1
ATOM 2268 N N . ALA A 1 280 ? -0.621 1.606 -12.730 1.00 97.94 280 ALA A N 1
ATOM 2269 C CA . ALA A 1 280 ? -1.989 1.415 -13.207 1.00 97.94 280 ALA A CA 1
ATOM 2270 C C . ALA A 1 280 ? -2.942 1.012 -12.068 1.00 97.94 280 ALA A C 1
ATOM 2272 O O . ALA A 1 280 ? -4.070 1.513 -11.993 1.00 97.94 280 ALA A O 1
ATOM 2273 N N . TRP A 1 281 ? -2.492 0.153 -11.146 1.00 97.12 281 TRP A N 1
ATOM 2274 C CA . TRP A 1 281 ? -3.247 -0.219 -9.953 1.00 97.12 281 TRP A CA 1
ATOM 2275 C C . TRP A 1 281 ? -3.577 1.009 -9.110 1.00 97.12 281 TRP A C 1
ATOM 2277 O O . TRP A 1 281 ? -4.756 1.208 -8.788 1.00 97.12 281 TRP A O 1
ATOM 2287 N N . ASP A 1 282 ? -2.564 1.824 -8.806 1.00 95.75 282 ASP A N 1
ATOM 2288 C CA . ASP A 1 282 ? -2.690 3.038 -7.999 1.00 95.75 282 ASP A CA 1
ATOM 2289 C C . ASP A 1 282 ? -3.602 4.086 -8.648 1.00 95.75 282 ASP A C 1
ATOM 2291 O O . ASP A 1 282 ? -4.334 4.824 -7.982 1.00 95.75 282 ASP A O 1
ATOM 2295 N N . GLN A 1 283 ? -3.610 4.122 -9.978 1.00 94.38 283 GLN A N 1
ATOM 2296 C CA . GLN A 1 283 ? -4.505 4.969 -10.755 1.00 94.38 283 GLN A CA 1
ATOM 2297 C C . GLN A 1 283 ? -5.949 4.468 -10.826 1.00 94.38 283 GLN A C 1
ATOM 2299 O O . GLN A 1 283 ? -6.802 5.162 -11.376 1.00 94.38 283 GLN A O 1
ATOM 2304 N N . GLY A 1 284 ? -6.237 3.282 -10.289 1.00 93.75 284 GLY A N 1
ATOM 2305 C CA . GLY A 1 284 ? -7.547 2.647 -10.402 1.00 93.75 284 GLY A CA 1
ATOM 2306 C C . GLY A 1 284 ? -7.807 2.006 -11.772 1.00 93.75 284 GLY A C 1
ATOM 2307 O O . GLY A 1 284 ? -8.904 1.502 -12.003 1.00 93.75 284 GLY A O 1
ATOM 2308 N N . LYS A 1 285 ? -6.814 1.950 -12.671 1.00 96.38 285 LYS A N 1
ATOM 2309 C CA . LYS A 1 285 ? -6.905 1.330 -14.005 1.00 96.38 285 LYS A CA 1
ATOM 2310 C C . LYS A 1 285 ? -6.751 -0.196 -13.905 1.00 96.38 285 LYS A C 1
ATOM 2312 O O . LYS A 1 285 ? -5.765 -0.778 -14.353 1.00 96.38 285 LYS A O 1
ATOM 2317 N N . LYS A 1 286 ? -7.726 -0.860 -13.271 1.00 95.69 286 LYS A N 1
ATOM 2318 C CA . LYS A 1 286 ? -7.629 -2.282 -12.875 1.00 95.69 286 LYS A CA 1
ATOM 2319 C C . LYS A 1 286 ? -7.456 -3.254 -14.046 1.00 95.69 286 LYS A C 1
ATOM 2321 O O . LYS A 1 286 ? -6.706 -4.212 -13.914 1.00 95.69 286 LYS A O 1
ATOM 2326 N N . GLU A 1 287 ? -8.106 -3.002 -15.180 1.00 96.88 287 GLU A N 1
ATOM 2327 C CA . GLU A 1 287 ? -7.968 -3.844 -16.380 1.00 96.88 287 GLU A CA 1
ATOM 2328 C C . GLU A 1 287 ? -6.558 -3.760 -16.973 1.00 96.88 287 GLU A C 1
ATOM 2330 O O . GLU A 1 287 ? -5.958 -4.780 -17.304 1.00 96.88 287 GLU A O 1
ATOM 2335 N N . GLN A 1 288 ? -5.998 -2.548 -17.040 1.00 97.94 288 GLN A N 1
ATOM 2336 C CA . GLN A 1 288 ? -4.626 -2.335 -17.497 1.00 97.94 288 GLN A CA 1
ATOM 2337 C C . GLN A 1 288 ? -3.620 -3.001 -16.552 1.00 97.94 288 GLN A C 1
ATOM 2339 O O . GLN A 1 288 ? -2.697 -3.662 -17.020 1.00 97.94 288 GLN A O 1
ATOM 2344 N N . PHE A 1 289 ? -3.820 -2.868 -15.236 1.00 98.25 289 PHE A N 1
ATOM 2345 C CA . PHE A 1 289 ? -3.007 -3.555 -14.232 1.00 98.25 289 PHE A CA 1
ATOM 2346 C C . PHE A 1 289 ? -2.992 -5.075 -14.444 1.00 98.25 289 PHE A C 1
ATOM 2348 O O . PHE A 1 289 ? -1.913 -5.666 -14.495 1.00 98.25 289 PHE A O 1
ATOM 2355 N N . LEU A 1 290 ? -4.166 -5.702 -14.589 1.00 97.81 290 LEU A N 1
ATOM 2356 C CA . LEU A 1 290 ? -4.259 -7.151 -14.783 1.00 97.81 290 LEU A CA 1
ATOM 2357 C C . LEU A 1 290 ? -3.539 -7.588 -16.053 1.00 97.81 290 LEU A C 1
ATOM 2359 O O . LEU A 1 290 ? -2.695 -8.473 -15.981 1.00 97.81 290 LEU A O 1
ATOM 2363 N N . LYS A 1 291 ? -3.795 -6.909 -17.177 1.00 97.88 291 LYS A N 1
ATOM 2364 C CA . LYS A 1 291 ? -3.137 -7.219 -18.449 1.00 97.88 291 LYS A CA 1
ATOM 2365 C C . LYS A 1 291 ? -1.612 -7.161 -18.330 1.00 97.88 291 LYS A C 1
ATOM 2367 O O . LYS A 1 291 ? -0.931 -8.106 -18.702 1.00 97.88 291 LYS A O 1
ATOM 2372 N N . LEU A 1 292 ? -1.075 -6.073 -17.771 1.00 98.00 292 LEU A N 1
ATOM 2373 C CA . LEU A 1 292 ? 0.371 -5.908 -17.584 1.00 98.00 292 LEU A CA 1
ATOM 2374 C C . LEU A 1 292 ? 0.967 -6.994 -16.680 1.00 98.00 292 LEU A C 1
ATOM 2376 O O . LEU A 1 292 ? 2.078 -7.460 -16.928 1.00 98.00 292 LEU A O 1
ATOM 2380 N N . SER A 1 293 ? 0.230 -7.396 -15.645 1.00 97.62 293 SER A N 1
ATOM 2381 C CA . SER A 1 293 ? 0.662 -8.424 -14.697 1.00 97.62 293 SER A CA 1
ATOM 2382 C C . SER A 1 293 ? 0.656 -9.819 -15.326 1.00 97.62 293 SER A C 1
ATOM 2384 O O . SER A 1 293 ? 1.629 -10.559 -15.191 1.00 97.62 293 SER A O 1
ATOM 2386 N N . GLU A 1 294 ? -0.405 -10.164 -16.058 1.00 96.56 294 GLU A N 1
ATOM 2387 C CA . GLU A 1 294 ? -0.531 -11.425 -16.798 1.00 96.56 294 GLU A CA 1
ATOM 2388 C C . GLU A 1 294 ? 0.562 -11.544 -17.869 1.00 96.56 294 GLU A C 1
ATOM 2390 O O . GLU A 1 294 ? 1.271 -12.550 -17.914 1.00 96.56 294 GLU A O 1
ATOM 2395 N N . ASP A 1 295 ? 0.786 -10.484 -18.652 1.00 95.81 295 ASP A N 1
ATOM 2396 C CA . ASP A 1 295 ? 1.866 -10.409 -19.643 1.00 95.81 295 ASP A CA 1
ATOM 2397 C C . ASP A 1 295 ? 3.249 -10.589 -18.987 1.00 95.81 295 ASP A C 1
ATOM 2399 O O . ASP A 1 295 ? 4.125 -11.275 -19.520 1.00 95.81 295 ASP A O 1
ATOM 2403 N N . ALA A 1 296 ? 3.466 -10.004 -17.804 1.00 96.19 296 ALA A N 1
ATOM 2404 C CA . ALA A 1 296 ? 4.736 -10.113 -17.089 1.00 96.19 296 ALA A CA 1
ATOM 2405 C C . ALA A 1 296 ? 5.018 -11.528 -16.561 1.00 96.19 296 ALA A C 1
ATOM 2407 O O . ALA A 1 296 ? 6.187 -11.915 -16.475 1.00 96.19 296 ALA A O 1
ATOM 2408 N N . PHE A 1 297 ? 3.983 -12.311 -16.251 1.00 95.62 297 PHE A N 1
ATOM 2409 C CA . PHE A 1 297 ? 4.103 -13.698 -15.795 1.00 95.62 297 PHE A CA 1
ATOM 2410 C C . PHE A 1 297 ? 3.919 -14.749 -16.900 1.00 95.62 297 PHE A C 1
ATOM 2412 O O . PHE A 1 297 ? 4.129 -15.934 -16.644 1.00 95.62 297 PHE A O 1
ATOM 2419 N N . ASN A 1 298 ? 3.573 -14.346 -18.124 1.00 94.06 298 ASN A N 1
ATOM 2420 C CA . ASN A 1 298 ? 3.363 -15.268 -19.237 1.00 94.06 298 ASN A CA 1
ATOM 2421 C C . ASN A 1 298 ? 4.642 -16.083 -19.536 1.00 94.06 298 ASN A C 1
ATOM 2423 O O . ASN A 1 298 ? 5.687 -15.475 -19.765 1.00 94.06 298 ASN A O 1
ATOM 2427 N N . PRO A 1 299 ? 4.613 -17.428 -19.572 1.00 91.00 299 PRO A N 1
ATOM 2428 C CA . PRO A 1 299 ? 5.812 -18.239 -19.805 1.00 91.00 299 PRO A CA 1
ATOM 2429 C C . PRO A 1 299 ? 6.438 -18.055 -21.198 1.00 91.00 299 PRO A C 1
ATOM 2431 O O . PRO A 1 299 ? 7.600 -18.407 -21.391 1.00 91.00 299 PRO A O 1
ATOM 2434 N N . GLU A 1 300 ? 5.701 -17.507 -22.167 1.00 93.50 300 GLU A N 1
ATOM 2435 C CA . GLU A 1 300 ? 6.185 -17.250 -23.522 1.00 93.50 300 GLU A CA 1
ATOM 2436 C C . GLU A 1 300 ? 7.293 -16.186 -23.522 1.00 93.50 300 GLU A C 1
ATOM 2438 O O . GLU A 1 300 ? 7.101 -15.045 -23.098 1.00 93.50 300 GLU A O 1
ATOM 2443 N N . THR A 1 301 ? 8.480 -16.553 -24.005 1.00 90.69 301 THR A N 1
ATOM 2444 C CA . THR A 1 301 ? 9.658 -15.676 -23.977 1.00 90.69 301 THR A CA 1
ATOM 2445 C C . THR A 1 301 ? 9.846 -14.853 -25.243 1.00 90.69 301 THR A C 1
ATOM 2447 O O . THR A 1 301 ? 10.466 -13.793 -25.173 1.00 90.69 301 THR A O 1
ATOM 2450 N N . GLU A 1 302 ? 9.299 -15.293 -26.378 1.00 88.19 302 GLU A N 1
ATOM 2451 C CA . GLU A 1 302 ? 9.420 -14.591 -27.661 1.00 88.19 302 GLU A CA 1
ATOM 2452 C C . GLU A 1 302 ? 8.719 -13.228 -27.618 1.00 88.19 302 GLU A C 1
ATOM 2454 O O . GLU A 1 302 ? 9.322 -12.208 -27.949 1.00 88.19 302 GLU A O 1
ATOM 2459 N N . SER A 1 303 ? 7.479 -13.203 -27.126 1.00 86.75 303 SER A N 1
ATOM 2460 C CA . SER A 1 303 ? 6.661 -11.988 -27.059 1.00 86.75 303 SER A CA 1
ATOM 2461 C C . SER A 1 303 ? 6.905 -11.147 -25.796 1.00 86.75 303 SER A C 1
ATOM 2463 O O . SER A 1 303 ? 6.759 -9.924 -25.831 1.00 86.75 303 SER A O 1
ATOM 2465 N N . PHE A 1 304 ? 7.296 -11.771 -24.674 1.00 89.56 304 PHE A N 1
ATOM 2466 C CA . PHE A 1 304 ? 7.347 -11.102 -23.360 1.00 89.56 304 PHE A CA 1
ATOM 2467 C C . PHE A 1 304 ? 8.733 -11.058 -22.707 1.00 89.56 304 PHE A C 1
ATOM 2469 O O . PHE A 1 304 ? 8.884 -10.443 -21.649 1.00 89.56 304 PHE A O 1
ATOM 2476 N N . GLY A 1 305 ? 9.752 -11.653 -23.331 1.00 90.44 305 GLY A N 1
ATOM 2477 C CA . GLY A 1 305 ? 11.129 -11.677 -22.833 1.00 90.44 305 GLY A CA 1
ATOM 2478 C C . GLY A 1 305 ? 11.443 -12.842 -21.900 1.00 90.44 305 GLY A C 1
ATOM 2479 O O . GLY A 1 305 ? 10.553 -13.600 -21.511 1.00 90.44 305 GLY A O 1
ATOM 2480 N N . PRO A 1 306 ? 12.712 -13.003 -21.496 1.00 93.25 306 PRO A N 1
ATOM 2481 C CA . PRO A 1 306 ? 13.113 -14.053 -20.571 1.00 93.25 306 PRO A CA 1
ATOM 2482 C C . PRO A 1 306 ? 12.461 -13.854 -19.199 1.00 93.25 306 PRO A C 1
ATOM 2484 O O . PRO A 1 306 ? 12.183 -12.726 -18.788 1.00 93.25 306 PRO A O 1
ATOM 2487 N N . LEU A 1 307 ? 12.232 -14.953 -18.477 1.00 91.00 307 LEU A N 1
ATOM 2488 C CA . LEU A 1 307 ? 11.801 -14.930 -17.076 1.00 91.00 307 LEU A CA 1
ATOM 2489 C C . LEU A 1 307 ? 12.966 -14.468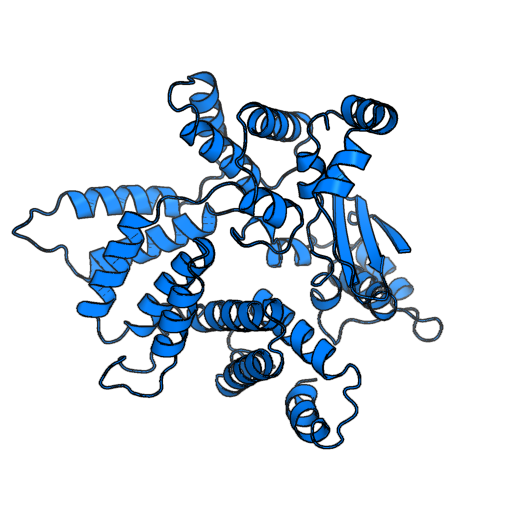 -16.193 1.00 91.00 307 LEU A C 1
ATOM 2491 O O . LEU A 1 307 ? 13.696 -15.271 -15.617 1.00 91.00 307 LEU A O 1
ATOM 2495 N N . ASN A 1 308 ? 13.158 -13.154 -16.138 1.00 92.12 308 ASN A N 1
ATOM 2496 C CA . ASN A 1 308 ? 14.212 -12.500 -15.382 1.00 92.12 308 ASN A CA 1
ATOM 2497 C C . ASN A 1 308 ? 13.624 -11.361 -14.541 1.00 92.12 308 ASN A C 1
ATOM 2499 O O . ASN A 1 308 ? 13.044 -10.415 -15.074 1.00 92.12 308 ASN A O 1
ATOM 2503 N N . PHE A 1 309 ? 13.823 -11.452 -13.226 1.00 93.69 309 PHE A N 1
ATOM 2504 C CA . PHE A 1 309 ? 13.391 -10.447 -12.252 1.00 93.69 309 PHE A CA 1
ATOM 2505 C C . PHE A 1 309 ? 14.564 -9.841 -11.469 1.00 93.69 309 PHE A C 1
ATOM 2507 O O . PHE A 1 309 ? 14.357 -9.161 -10.471 1.00 93.69 309 PHE A O 1
ATOM 2514 N N . SER A 1 310 ? 15.806 -10.083 -11.900 1.00 91.38 310 SER A N 1
ATOM 2515 C CA . SER A 1 310 ? 17.013 -9.670 -11.168 1.00 91.38 310 SER A CA 1
ATOM 2516 C C . SER A 1 310 ? 17.157 -8.155 -11.020 1.00 91.38 310 SER A C 1
ATOM 2518 O O . SER A 1 310 ? 17.684 -7.700 -10.009 1.00 91.38 310 SER A O 1
ATOM 2520 N N . ALA A 1 311 ? 16.647 -7.378 -11.982 1.00 90.69 311 ALA A N 1
ATOM 2521 C CA . ALA A 1 311 ? 16.630 -5.919 -11.903 1.00 90.69 311 ALA A CA 1
ATOM 2522 C C . ALA A 1 311 ? 15.783 -5.395 -10.729 1.00 90.69 311 ALA A C 1
ATOM 2524 O O . ALA A 1 311 ? 16.090 -4.341 -10.180 1.00 90.69 311 ALA A O 1
ATOM 2525 N N . GLU A 1 312 ? 14.742 -6.130 -10.325 1.00 94.19 312 GLU A N 1
ATOM 2526 C CA . GLU A 1 312 ? 13.946 -5.806 -9.143 1.00 94.19 312 GLU A CA 1
ATOM 2527 C C . GLU A 1 312 ? 13.311 -7.074 -8.542 1.00 94.19 312 GLU A C 1
ATOM 2529 O O . GLU A 1 312 ? 12.153 -7.398 -8.828 1.00 94.19 312 GLU A O 1
ATOM 2534 N N . PRO A 1 313 ? 14.040 -7.800 -7.672 1.00 94.06 313 PRO A N 1
ATOM 2535 C CA . PRO A 1 313 ? 13.614 -9.116 -7.182 1.00 94.06 313 PRO A CA 1
ATOM 2536 C C . PRO A 1 313 ? 12.294 -9.120 -6.402 1.00 94.06 313 PRO A C 1
ATOM 2538 O O . PRO A 1 313 ? 11.661 -10.163 -6.261 1.00 94.06 313 PRO A O 1
ATOM 2541 N N . THR A 1 314 ? 11.865 -7.962 -5.892 1.00 94.38 314 THR A N 1
ATOM 2542 C CA . THR A 1 314 ? 10.625 -7.800 -5.120 1.00 94.38 314 THR A CA 1
ATOM 2543 C C . THR A 1 314 ? 9.399 -7.479 -5.986 1.00 94.38 314 THR A C 1
ATOM 2545 O O . THR A 1 314 ? 8.277 -7.534 -5.482 1.00 94.38 314 THR A O 1
ATOM 2548 N N . ALA A 1 315 ? 9.568 -7.180 -7.282 1.00 96.31 315 ALA A N 1
ATOM 2549 C CA . ALA A 1 315 ? 8.457 -6.850 -8.181 1.00 96.31 315 ALA A CA 1
ATOM 2550 C C . ALA A 1 315 ? 7.421 -7.983 -8.339 1.00 96.31 315 ALA A C 1
ATOM 2552 O O . ALA A 1 315 ? 6.221 -7.683 -8.276 1.00 96.31 315 ALA A O 1
ATOM 2553 N N . PRO A 1 316 ? 7.814 -9.271 -8.444 1.00 97.12 316 PRO A N 1
ATOM 2554 C CA . PRO A 1 316 ? 6.848 -10.368 -8.478 1.00 97.12 316 PRO A CA 1
ATOM 2555 C C . PRO A 1 316 ? 5.981 -10.442 -7.217 1.00 97.12 316 PRO A C 1
ATOM 2557 O O . PRO A 1 316 ? 4.770 -10.608 -7.326 1.00 97.12 316 PRO A O 1
ATOM 2560 N N . TYR A 1 317 ? 6.575 -10.245 -6.034 1.00 97.12 317 TYR A N 1
ATOM 2561 C CA . TYR A 1 317 ? 5.869 -10.312 -4.750 1.00 97.12 317 TYR A CA 1
ATOM 2562 C C . TYR A 1 317 ? 4.751 -9.265 -4.668 1.00 97.12 317 TYR A C 1
ATOM 2564 O O . TYR A 1 317 ? 3.604 -9.603 -4.379 1.00 97.12 317 TYR A O 1
ATOM 2572 N N . ARG A 1 318 ? 5.067 -8.002 -4.993 1.00 95.69 318 ARG A N 1
ATOM 2573 C CA . ARG A 1 318 ? 4.072 -6.917 -5.035 1.00 95.69 318 ARG A CA 1
ATOM 2574 C C . ARG A 1 318 ? 2.987 -7.183 -6.071 1.00 95.69 318 ARG A C 1
ATOM 2576 O O . ARG A 1 318 ? 1.808 -7.028 -5.774 1.00 95.69 318 ARG A O 1
ATOM 2583 N N . THR A 1 319 ? 3.372 -7.612 -7.272 1.00 98.12 319 THR A N 1
ATOM 2584 C CA . THR A 1 319 ? 2.416 -7.870 -8.359 1.00 98.12 319 THR A CA 1
ATOM 2585 C C . THR A 1 319 ? 1.424 -8.965 -7.967 1.00 98.12 319 THR A C 1
ATOM 2587 O O . THR A 1 319 ? 0.217 -8.772 -8.093 1.00 98.12 319 THR A O 1
ATOM 2590 N N . LEU A 1 320 ? 1.911 -10.076 -7.408 1.00 98.19 320 LEU A N 1
ATOM 2591 C CA . LEU A 1 320 ? 1.067 -11.173 -6.928 1.00 98.19 320 LEU A CA 1
ATOM 2592 C C . LEU A 1 320 ? 0.174 -10.746 -5.759 1.00 98.19 320 LEU A C 1
ATOM 2594 O O . LEU A 1 320 ? -0.985 -11.161 -5.712 1.00 98.19 320 LEU A O 1
ATOM 2598 N N . ALA A 1 321 ? 0.661 -9.885 -4.858 1.00 96.38 321 ALA A N 1
ATOM 2599 C CA . ALA A 1 321 ? -0.150 -9.349 -3.767 1.00 96.38 321 ALA A CA 1
ATOM 2600 C C . ALA A 1 321 ? -1.329 -8.531 -4.315 1.00 96.38 321 ALA A C 1
ATOM 2602 O O . ALA A 1 321 ? -2.478 -8.762 -3.940 1.00 96.38 321 ALA A O 1
ATOM 2603 N N . LEU A 1 322 ? -1.063 -7.634 -5.270 1.00 97.06 322 LEU A N 1
ATOM 2604 C CA . LEU A 1 322 ? -2.083 -6.800 -5.908 1.00 97.06 322 LEU A CA 1
ATOM 2605 C C . LEU A 1 322 ? -3.063 -7.613 -6.771 1.00 97.06 322 LEU A C 1
ATOM 2607 O O . LEU A 1 322 ? -4.260 -7.324 -6.772 1.00 97.06 322 LEU A O 1
ATOM 2611 N N . MET A 1 323 ? -2.594 -8.645 -7.482 1.00 98.19 323 MET A N 1
ATOM 2612 C CA . MET A 1 323 ? -3.458 -9.553 -8.250 1.00 98.19 323 MET A CA 1
ATOM 2613 C C . MET A 1 323 ? -4.373 -10.366 -7.327 1.00 98.19 323 MET A C 1
ATOM 2615 O O . MET A 1 323 ? -5.573 -10.477 -7.585 1.00 98.19 323 MET A O 1
ATOM 2619 N N . SER A 1 324 ? -3.824 -10.896 -6.232 1.00 96.94 324 SER A N 1
ATOM 2620 C CA . SER A 1 324 ? -4.582 -11.633 -5.214 1.00 96.94 324 SER A CA 1
ATOM 2621 C C . SER A 1 324 ? -5.650 -10.737 -4.585 1.00 96.94 324 SER A C 1
ATOM 2623 O O . SER A 1 324 ? -6.824 -11.103 -4.535 1.00 96.94 324 SER A O 1
ATOM 2625 N N . GLU A 1 325 ? -5.265 -9.518 -4.200 1.00 95.31 325 GLU A N 1
ATOM 2626 C CA . GLU A 1 325 ? -6.163 -8.512 -3.634 1.00 95.31 325 GLU A CA 1
ATOM 2627 C C . GLU A 1 325 ? -7.256 -8.096 -4.628 1.00 95.31 325 GLU A C 1
ATOM 2629 O O . GLU A 1 325 ? -8.416 -7.928 -4.248 1.00 95.31 325 GLU A O 1
ATOM 2634 N N . HIS A 1 326 ? -6.927 -7.971 -5.919 1.00 96.25 326 HIS A N 1
ATOM 2635 C CA . HIS A 1 326 ? -7.907 -7.679 -6.963 1.00 96.25 326 HIS A CA 1
ATOM 2636 C C . HIS A 1 326 ? -9.019 -8.733 -7.011 1.00 96.25 326 HIS A C 1
ATOM 2638 O O . HIS A 1 326 ? -10.205 -8.392 -6.941 1.00 96.25 326 HIS A O 1
ATOM 2644 N N . TRP A 1 327 ? -8.648 -10.010 -7.139 1.00 96.88 327 TRP A N 1
ATOM 2645 C CA . TRP A 1 327 ? -9.621 -11.096 -7.261 1.00 96.88 327 TRP A CA 1
ATOM 2646 C C . TRP A 1 327 ? -10.394 -11.324 -5.964 1.00 96.88 327 TRP A C 1
ATOM 2648 O O . TRP A 1 327 ? -11.602 -11.567 -6.020 1.00 96.88 327 TRP A O 1
ATOM 2658 N N . TRP A 1 328 ? -9.734 -11.145 -4.816 1.00 93.94 328 TRP A N 1
ATOM 2659 C CA . TRP A 1 328 ? -10.371 -11.124 -3.504 1.00 93.94 328 TRP A CA 1
ATOM 2660 C C . TRP A 1 328 ? -11.482 -10.070 -3.426 1.00 93.94 328 TRP A C 1
ATOM 2662 O O . TRP A 1 328 ? -12.635 -10.409 -3.164 1.00 93.94 328 TRP A O 1
ATOM 2672 N N . ARG A 1 329 ? -11.177 -8.802 -3.749 1.00 91.44 329 ARG A N 1
ATOM 2673 C CA . ARG A 1 329 ? -12.161 -7.699 -3.735 1.00 91.44 329 ARG A CA 1
ATOM 2674 C C . ARG A 1 329 ? -13.321 -7.916 -4.707 1.00 91.44 329 ARG A C 1
ATOM 2676 O O . ARG A 1 329 ? -14.408 -7.391 -4.490 1.00 91.44 329 ARG A O 1
ATOM 2683 N N . LYS A 1 330 ? -13.107 -8.675 -5.786 1.00 93.44 330 LYS A N 1
ATOM 2684 C CA . LYS A 1 330 ? -14.154 -9.065 -6.745 1.00 93.44 330 LYS A CA 1
ATOM 2685 C C . LYS A 1 330 ? -14.986 -10.272 -6.297 1.00 93.44 330 LYS A C 1
ATOM 2687 O O . LYS A 1 330 ? -15.906 -10.648 -7.020 1.00 93.44 330 LYS A O 1
ATOM 2692 N N . GLY A 1 331 ? -14.660 -10.898 -5.165 1.00 92.50 331 GLY A N 1
ATOM 2693 C CA . GLY A 1 331 ? -15.293 -12.133 -4.698 1.00 92.50 331 GLY A CA 1
ATOM 2694 C C . GLY A 1 331 ? -14.970 -13.361 -5.558 1.00 92.50 331 GLY A C 1
ATOM 2695 O O . GLY A 1 331 ? -15.626 -14.391 -5.429 1.00 92.50 331 GLY A O 1
ATOM 2696 N N . GLN A 1 332 ? -13.975 -13.281 -6.451 1.00 95.62 332 GLN A N 1
ATOM 2697 C CA . GLN A 1 332 ? -13.583 -14.379 -7.342 1.00 95.62 332 GLN A CA 1
ATOM 2698 C C . GLN A 1 332 ? -12.513 -15.246 -6.670 1.00 95.62 332 GLN A C 1
ATOM 2700 O O . GLN A 1 332 ? -11.351 -15.249 -7.081 1.00 95.62 332 GLN A O 1
ATOM 2705 N N . LEU A 1 333 ? -12.915 -15.976 -5.624 1.00 93.50 333 LEU A N 1
ATOM 2706 C CA . LEU A 1 333 ? -12.002 -16.742 -4.764 1.00 93.50 333 LEU A CA 1
ATOM 2707 C C . LEU A 1 333 ? -11.169 -17.779 -5.524 1.00 93.50 333 LEU A C 1
ATOM 2709 O O . LEU A 1 333 ? -9.979 -17.894 -5.258 1.00 93.50 333 LEU A O 1
ATOM 2713 N N . GLU A 1 334 ? -11.734 -18.462 -6.522 1.00 91.81 334 GLU A N 1
ATOM 2714 C CA . GLU A 1 334 ? -10.977 -19.437 -7.323 1.00 91.81 334 GLU A CA 1
ATOM 2715 C C . GLU A 1 334 ? -9.835 -18.797 -8.121 1.00 91.81 334 GLU A C 1
ATOM 2717 O O . GLU A 1 334 ? -8.750 -19.365 -8.223 1.00 91.81 334 GLU A O 1
ATOM 2722 N N . LYS A 1 335 ? -10.029 -17.581 -8.644 1.00 95.38 335 LYS A N 1
ATOM 2723 C CA . LYS A 1 335 ? -8.941 -16.856 -9.313 1.00 95.38 335 LYS A CA 1
ATOM 2724 C C . LYS A 1 335 ? -7.910 -16.351 -8.315 1.00 95.38 335 LYS A C 1
ATOM 2726 O O . LYS A 1 335 ? -6.718 -16.432 -8.580 1.00 95.38 335 LYS A O 1
ATOM 2731 N N . ALA A 1 336 ? -8.359 -15.871 -7.156 1.00 96.12 336 ALA A N 1
ATOM 2732 C CA . ALA A 1 336 ? -7.462 -15.462 -6.081 1.00 96.12 336 ALA A CA 1
ATOM 2733 C C . ALA A 1 336 ? -6.571 -16.642 -5.639 1.00 96.12 336 ALA A C 1
ATOM 2735 O O . ALA A 1 336 ? -5.353 -16.511 -5.575 1.00 96.12 336 ALA A O 1
ATOM 2736 N N . LYS A 1 337 ? -7.166 -17.829 -5.471 1.00 94.69 337 LYS A N 1
ATOM 2737 C CA . LYS A 1 337 ? -6.482 -19.093 -5.175 1.00 94.69 337 LYS A CA 1
ATOM 2738 C C . LYS A 1 337 ? -5.451 -19.474 -6.239 1.00 94.69 337 LYS A C 1
ATOM 2740 O O . LYS A 1 337 ? -4.344 -19.869 -5.890 1.00 94.69 337 LYS A O 1
ATOM 2745 N N . GLN A 1 338 ? -5.778 -19.333 -7.526 1.00 95.25 338 GLN A N 1
ATOM 2746 C CA . GLN A 1 338 ? -4.825 -19.582 -8.619 1.00 95.25 338 GLN A CA 1
ATOM 2747 C C . GLN A 1 338 ? -3.589 -18.680 -8.520 1.00 95.25 338 GLN A C 1
ATOM 2749 O O . GLN A 1 338 ? -2.470 -19.162 -8.686 1.00 95.25 338 GLN A O 1
ATOM 2754 N N . VAL A 1 339 ? -3.772 -17.399 -8.183 1.00 96.94 339 VAL A N 1
ATOM 2755 C CA . VAL A 1 339 ? -2.649 -16.476 -7.958 1.00 96.94 339 VAL A CA 1
ATOM 2756 C C . VAL A 1 339 ? -1.833 -16.890 -6.727 1.00 96.94 339 VAL A C 1
ATOM 2758 O O . VAL A 1 339 ? -0.605 -16.873 -6.785 1.00 96.94 339 VAL A O 1
ATOM 2761 N N . CYS A 1 340 ? -2.470 -17.338 -5.639 1.00 94.62 340 CYS A N 1
ATOM 2762 C CA . CYS A 1 340 ? -1.753 -17.877 -4.476 1.00 94.62 340 CYS A CA 1
ATOM 2763 C C . CYS A 1 340 ? -0.921 -19.122 -4.829 1.00 94.62 340 CYS A C 1
ATOM 2765 O O . CYS A 1 340 ? 0.231 -19.226 -4.412 1.00 94.62 340 CYS A O 1
ATOM 2767 N N . PHE A 1 341 ? -1.450 -20.040 -5.645 1.00 93.50 341 PHE A N 1
ATOM 2768 C CA . PHE A 1 341 ? -0.680 -21.189 -6.133 1.00 93.50 341 PHE A CA 1
ATOM 2769 C C . PHE A 1 341 ? 0.489 -20.776 -7.018 1.00 93.50 341 PHE A C 1
ATOM 2771 O O . PHE A 1 341 ? 1.573 -21.342 -6.901 1.00 93.50 341 PHE A O 1
ATOM 2778 N N . GLN A 1 342 ? 0.299 -19.779 -7.880 1.00 94.81 342 GLN A N 1
ATOM 2779 C CA . GLN A 1 342 ? 1.391 -19.221 -8.666 1.00 94.81 342 GLN A CA 1
ATOM 2780 C C . GLN A 1 342 ? 2.475 -18.620 -7.758 1.00 94.81 342 GLN A C 1
ATOM 2782 O O . GLN A 1 342 ? 3.664 -18.831 -8.002 1.00 94.81 342 GLN A O 1
ATOM 2787 N N . ALA A 1 343 ? 2.080 -17.922 -6.687 1.00 95.12 343 ALA A N 1
ATOM 2788 C CA . ALA A 1 343 ? 3.009 -17.395 -5.693 1.00 95.12 343 ALA A CA 1
ATOM 2789 C C . ALA A 1 343 ? 3.815 -18.511 -5.010 1.00 95.12 343 ALA A C 1
ATOM 2791 O O . ALA A 1 343 ? 5.032 -18.392 -4.865 1.00 95.12 343 ALA A O 1
ATOM 2792 N N . LEU A 1 344 ? 3.153 -19.615 -4.656 1.00 91.19 344 LEU A N 1
ATOM 2793 C CA . LEU A 1 344 ? 3.788 -20.791 -4.066 1.00 91.19 344 LEU A CA 1
ATOM 2794 C C . LEU A 1 344 ? 4.771 -21.467 -5.029 1.00 91.19 344 LEU A C 1
ATOM 2796 O O . LEU A 1 344 ? 5.931 -21.678 -4.686 1.00 91.19 344 LEU A O 1
ATOM 2800 N N . GLN A 1 345 ? 4.332 -21.772 -6.253 1.00 91.50 345 GLN A N 1
ATOM 2801 C CA . GLN A 1 345 ? 5.164 -22.419 -7.275 1.00 91.50 345 GLN A CA 1
ATOM 2802 C C . GLN A 1 345 ? 6.387 -21.570 -7.637 1.00 91.50 345 GLN A C 1
ATOM 2804 O O . GLN A 1 345 ? 7.470 -22.104 -7.874 1.00 91.50 345 GLN A O 1
ATOM 2809 N N . GLY A 1 346 ? 6.221 -20.245 -7.642 1.00 90.88 346 GLY A N 1
ATOM 2810 C CA . GLY A 1 346 ? 7.297 -19.282 -7.849 1.00 90.88 346 GLY A CA 1
ATOM 2811 C C . GLY A 1 346 ? 8.215 -19.072 -6.641 1.00 90.88 346 GLY A C 1
ATOM 2812 O O . GLY A 1 346 ? 9.152 -18.284 -6.750 1.00 90.88 346 GLY A O 1
ATOM 2813 N N . LYS A 1 347 ? 7.974 -19.759 -5.512 1.00 93.31 347 LYS A N 1
ATOM 2814 C CA . LYS A 1 347 ? 8.711 -19.599 -4.245 1.00 93.31 347 LYS A CA 1
ATOM 2815 C C . LYS A 1 347 ? 8.711 -18.151 -3.741 1.00 93.31 347 LYS A C 1
ATOM 2817 O O . LYS A 1 347 ? 9.727 -17.635 -3.285 1.00 93.31 347 LYS A O 1
ATOM 2822 N N . TYR A 1 348 ? 7.567 -17.481 -3.856 1.00 93.88 348 TYR A N 1
ATOM 2823 C CA . TYR A 1 348 ? 7.354 -16.120 -3.353 1.00 93.88 348 TYR A CA 1
ATOM 2824 C C . TYR A 1 348 ? 6.679 -16.095 -1.972 1.00 93.88 348 TYR A C 1
ATOM 2826 O O . TYR A 1 348 ? 6.528 -15.032 -1.378 1.00 93.88 348 TYR A O 1
ATOM 2834 N N . ILE A 1 349 ? 6.261 -17.256 -1.468 1.00 91.50 349 ILE A N 1
ATOM 2835 C CA . ILE A 1 349 ? 5.688 -17.471 -0.135 1.00 91.50 349 ILE A CA 1
ATOM 2836 C C . ILE A 1 349 ? 6.202 -18.802 0.434 1.00 91.50 349 ILE A C 1
ATOM 2838 O O . ILE A 1 349 ? 6.654 -19.662 -0.324 1.00 91.50 349 ILE A O 1
ATOM 2842 N N . GLY A 1 350 ? 6.106 -18.977 1.754 1.00 84.88 350 GLY A N 1
ATOM 2843 C CA . GLY A 1 350 ? 6.569 -20.175 2.463 1.00 84.88 350 GLY A CA 1
ATOM 2844 C C . GLY A 1 350 ? 8.053 -20.130 2.845 1.00 84.88 350 GLY A C 1
ATOM 2845 O O . GLY A 1 350 ? 8.736 -19.129 2.636 1.00 84.88 350 GLY A O 1
ATOM 2846 N N . SER A 1 351 ? 8.562 -21.229 3.408 1.00 84.00 351 SER A N 1
ATOM 2847 C CA . SER A 1 351 ? 9.937 -21.331 3.933 1.00 84.00 351 SER A CA 1
ATOM 2848 C C . SER A 1 351 ? 11.033 -21.157 2.878 1.00 84.00 351 SER A C 1
ATOM 2850 O O . SER A 1 351 ? 12.153 -20.774 3.200 1.00 84.00 351 SER A O 1
ATOM 2852 N N . ASP A 1 352 ? 10.712 -21.461 1.622 1.00 85.12 352 ASP A N 1
ATOM 2853 C CA . ASP A 1 352 ? 11.621 -21.364 0.479 1.00 85.12 352 ASP A CA 1
ATOM 2854 C C . ASP A 1 352 ? 11.703 -19.942 -0.108 1.00 85.12 352 ASP A C 1
ATOM 2856 O O . ASP A 1 352 ? 12.472 -19.714 -1.048 1.00 85.12 352 ASP A O 1
ATOM 2860 N N . ALA A 1 353 ? 10.898 -18.997 0.391 1.00 89.06 353 ALA A N 1
ATOM 2861 C CA . ALA A 1 353 ? 10.854 -17.646 -0.144 1.00 89.06 353 ALA A CA 1
ATOM 2862 C C . ALA A 1 353 ? 12.153 -16.882 0.136 1.00 89.06 353 ALA A C 1
ATOM 2864 O O . ALA A 1 353 ? 12.661 -16.852 1.254 1.00 89.06 353 ALA A O 1
ATOM 2865 N N . ALA A 1 354 ? 12.679 -16.206 -0.888 1.00 90.00 354 ALA A N 1
ATOM 2866 C CA . ALA A 1 354 ? 13.878 -15.380 -0.731 1.00 90.00 354 ALA A CA 1
ATOM 2867 C C . ALA A 1 354 ? 13.620 -14.133 0.136 1.00 90.00 354 ALA A C 1
ATOM 2869 O O . ALA A 1 354 ? 14.539 -13.610 0.765 1.00 90.00 354 ALA A O 1
ATOM 2870 N N . PHE A 1 355 ? 12.373 -13.652 0.150 1.00 89.44 355 PHE A N 1
ATOM 2871 C CA . PHE A 1 355 ? 11.927 -12.506 0.933 1.00 89.44 355 PHE A CA 1
ATOM 2872 C C . PHE A 1 355 ? 10.550 -12.793 1.538 1.00 89.44 355 PHE A C 1
ATOM 2874 O O . PHE A 1 355 ? 9.677 -13.321 0.856 1.00 89.44 355 PHE A O 1
ATOM 2881 N N . HIS A 1 356 ? 10.326 -12.358 2.776 1.00 88.12 356 HIS A N 1
ATOM 2882 C CA . HIS A 1 356 ? 9.003 -12.370 3.403 1.00 88.12 356 HIS A CA 1
ATOM 2883 C C . HIS A 1 356 ? 8.288 -11.045 3.125 1.00 88.12 356 HIS A C 1
ATOM 2885 O O . HIS A 1 356 ? 8.582 -10.018 3.744 1.00 88.12 356 HIS A O 1
ATOM 2891 N N . HIS A 1 357 ? 7.394 -11.041 2.132 1.00 90.88 357 HIS A N 1
ATOM 2892 C CA . HIS A 1 357 ? 6.652 -9.846 1.724 1.00 90.88 357 HIS A CA 1
ATOM 2893 C C . HIS A 1 357 ? 5.309 -9.770 2.459 1.00 90.88 357 HIS A C 1
ATOM 2895 O O . HIS A 1 357 ? 4.349 -10.442 2.075 1.00 90.88 357 HIS A O 1
ATOM 2901 N N . SER A 1 358 ? 5.229 -8.905 3.475 1.00 89.12 358 SER A N 1
ATOM 2902 C CA . SER A 1 358 ? 4.089 -8.798 4.402 1.00 89.12 358 SER A CA 1
ATOM 2903 C C . SER A 1 358 ? 2.728 -8.726 3.706 1.00 89.12 358 SER A C 1
ATOM 2905 O O . SER A 1 358 ? 1.827 -9.495 4.032 1.00 89.12 358 SER A O 1
ATOM 2907 N N . GLU A 1 359 ? 2.581 -7.865 2.693 1.00 90.94 359 GLU A N 1
ATOM 2908 C CA . GLU A 1 359 ? 1.296 -7.703 2.004 1.00 90.94 359 GLU A CA 1
ATOM 2909 C C . GLU A 1 359 ? 0.872 -8.955 1.221 1.00 90.94 359 GLU A C 1
ATOM 2911 O O . GLU A 1 359 ? -0.325 -9.218 1.107 1.00 90.94 359 GLU A O 1
ATOM 2916 N N . LEU A 1 360 ? 1.836 -9.718 0.684 1.00 94.25 360 LEU A N 1
ATOM 2917 C CA . LEU A 1 360 ? 1.554 -10.936 -0.078 1.00 94.25 360 LEU A CA 1
ATOM 2918 C C . LEU A 1 360 ? 1.134 -12.054 0.876 1.00 94.25 360 LEU A C 1
ATOM 2920 O O . LEU A 1 360 ? 0.119 -12.706 0.662 1.00 94.25 360 LEU A O 1
ATOM 2924 N N . GLU A 1 361 ? 1.886 -12.244 1.955 1.00 92.69 361 GLU A N 1
ATOM 2925 C CA . GLU A 1 361 ? 1.568 -13.251 2.967 1.00 92.69 361 GLU A CA 1
ATOM 2926 C C . GLU A 1 361 ? 0.218 -12.967 3.632 1.00 92.69 361 GLU A C 1
ATOM 2928 O O . GLU A 1 361 ? -0.602 -13.871 3.774 1.00 92.69 361 GLU A O 1
ATOM 2933 N N . GLN A 1 362 ? -0.063 -11.702 3.963 1.00 92.25 362 GLN A N 1
ATOM 2934 C CA . GLN A 1 362 ? -1.349 -11.299 4.525 1.00 92.25 362 GLN A CA 1
ATOM 2935 C C . GLN A 1 362 ? -2.513 -11.610 3.575 1.00 92.25 362 GLN A C 1
ATOM 2937 O O . GLN A 1 362 ? -3.524 -12.163 4.011 1.00 92.25 362 GLN A O 1
ATOM 2942 N N . VAL A 1 363 ? -2.413 -11.244 2.289 1.00 93.75 363 VAL A N 1
ATOM 2943 C CA . VAL A 1 363 ? -3.515 -11.496 1.345 1.00 93.75 363 VAL A CA 1
ATOM 2944 C C . VAL A 1 363 ? -3.691 -12.991 1.074 1.00 93.75 363 VAL A C 1
ATOM 2946 O O . VAL A 1 363 ? -4.825 -13.447 0.948 1.00 93.75 363 VAL A O 1
ATOM 2949 N N . VAL A 1 364 ? -2.606 -13.771 1.071 1.00 93.75 364 VAL A N 1
ATOM 2950 C CA . VAL A 1 364 ? -2.669 -15.236 0.980 1.00 93.75 364 VAL A CA 1
ATOM 2951 C C . VAL A 1 364 ? -3.389 -15.817 2.198 1.00 93.75 364 VAL A C 1
ATOM 2953 O O . VAL A 1 364 ? -4.369 -16.533 2.007 1.00 93.75 364 VAL A O 1
ATOM 2956 N N . ARG A 1 365 ? -3.004 -15.448 3.431 1.00 92.19 365 ARG A N 1
ATOM 2957 C CA . ARG A 1 365 ? -3.706 -15.867 4.664 1.00 92.19 365 ARG A CA 1
ATOM 2958 C C . ARG A 1 365 ? -5.197 -15.532 4.607 1.00 92.19 365 ARG A C 1
ATOM 2960 O O . ARG A 1 365 ? -6.040 -16.373 4.909 1.00 92.19 365 ARG A O 1
ATOM 2967 N N . LYS A 1 366 ? -5.530 -14.321 4.150 1.00 92.12 366 LYS A N 1
ATOM 2968 C CA . LYS A 1 366 ? -6.916 -13.866 3.958 1.00 92.12 366 LYS A CA 1
ATOM 2969 C C . LYS A 1 366 ? -7.698 -14.763 2.991 1.00 92.12 366 LYS A C 1
ATOM 2971 O O . LYS A 1 366 ? -8.828 -15.147 3.288 1.00 92.12 366 LYS A O 1
ATOM 2976 N N . ILE A 1 367 ? -7.101 -15.119 1.853 1.00 93.62 367 ILE A N 1
ATOM 2977 C CA . ILE A 1 367 ? -7.727 -15.980 0.839 1.00 93.62 367 ILE A CA 1
ATOM 2978 C C . ILE A 1 367 ? -7.890 -17.414 1.354 1.00 93.62 367 ILE A C 1
ATOM 2980 O O . ILE A 1 367 ? -8.975 -17.977 1.215 1.00 93.62 367 ILE A O 1
ATOM 2984 N N . LEU A 1 368 ? -6.858 -17.993 1.977 1.00 90.12 368 LEU A N 1
ATOM 2985 C CA . LEU A 1 368 ? -6.908 -19.346 2.546 1.00 90.12 368 LEU A CA 1
ATOM 2986 C C . LEU A 1 368 ? -8.006 -19.467 3.600 1.00 90.12 368 LEU A C 1
ATOM 2988 O O . LEU A 1 368 ? -8.873 -20.333 3.498 1.00 90.12 368 LEU A O 1
ATOM 2992 N N . PHE A 1 369 ? -8.048 -18.519 4.534 1.00 88.69 369 PHE A N 1
ATOM 2993 C CA . PHE A 1 369 ? -9.072 -18.477 5.569 1.00 88.69 369 PHE A CA 1
ATOM 2994 C C . PHE A 1 369 ? -10.497 -18.428 4.998 1.00 88.69 369 PHE A C 1
ATOM 2996 O O . PHE A 1 369 ? -11.435 -18.992 5.561 1.00 88.69 369 PHE A O 1
ATOM 3003 N N . ALA A 1 370 ? -10.690 -17.757 3.864 1.00 88.69 370 ALA A N 1
ATOM 3004 C CA . ALA A 1 370 ? -11.988 -17.693 3.210 1.00 88.69 370 ALA A CA 1
ATOM 3005 C C . ALA A 1 370 ? -12.384 -18.987 2.494 1.00 88.69 370 ALA A C 1
ATOM 3007 O O . ALA A 1 370 ? -13.575 -19.279 2.421 1.00 88.69 370 ALA A O 1
ATOM 3008 N N . LEU A 1 371 ? -11.406 -19.738 1.979 1.00 87.19 371 LEU A N 1
ATOM 3009 C CA . LEU A 1 371 ? -11.607 -21.052 1.363 1.00 87.19 371 LEU A CA 1
ATOM 3010 C C . LEU A 1 371 ? -11.889 -22.138 2.414 1.00 87.19 371 LEU A C 1
ATOM 3012 O O . LEU A 1 371 ? -12.655 -23.058 2.146 1.00 87.19 371 LEU A O 1
ATOM 3016 N N . GLU A 1 372 ? -11.300 -22.029 3.609 1.00 77.25 372 GLU A N 1
ATOM 3017 C CA . GLU A 1 372 ? -11.514 -22.961 4.728 1.00 77.25 372 GLU A CA 1
ATOM 3018 C C . GLU A 1 372 ? -12.896 -22.820 5.388 1.00 77.25 372 GLU A C 1
ATOM 3020 O O . GLU A 1 372 ? -13.394 -23.760 6.019 1.00 77.25 372 GLU A O 1
ATOM 3025 N N . ARG A 1 373 ? -13.565 -21.667 5.236 1.00 63.91 373 ARG A N 1
ATOM 3026 C CA . ARG A 1 373 ? -14.971 -21.529 5.641 1.00 63.91 373 ARG A CA 1
ATOM 3027 C C . ARG A 1 373 ? -15.805 -22.505 4.804 1.00 63.91 373 ARG A C 1
ATOM 3029 O O . ARG A 1 373 ? -15.695 -22.483 3.584 1.00 63.91 373 ARG A O 1
ATOM 3036 N N . PRO A 1 374 ? -16.647 -23.356 5.416 1.00 48.25 374 PRO A N 1
ATOM 3037 C CA . PRO A 1 374 ? -17.203 -24.522 4.743 1.00 48.25 374 PRO A CA 1
ATOM 3038 C C . PRO A 1 374 ? -18.093 -24.138 3.551 1.00 48.25 374 PRO A C 1
ATOM 3040 O O . PRO A 1 374 ? -19.285 -23.881 3.712 1.00 48.25 374 PRO A O 1
ATOM 3043 N N . ASN A 1 375 ? -17.527 -24.193 2.346 1.00 41.78 375 ASN A N 1
ATOM 3044 C CA . ASN A 1 375 ? -18.258 -24.548 1.140 1.00 41.78 375 ASN A CA 1
ATOM 3045 C C . ASN A 1 375 ? -18.521 -26.062 1.193 1.00 41.78 375 ASN A C 1
ATOM 3047 O O . ASN A 1 375 ? -17.629 -26.874 1.428 1.00 41.78 375 ASN A O 1
ATOM 3051 N N . GLN A 1 376 ? -19.781 -26.460 1.028 1.00 41.94 376 GLN A N 1
ATOM 3052 C CA . GLN A 1 376 ? -20.273 -27.833 1.195 1.00 41.94 376 GLN A CA 1
ATOM 3053 C C . GLN A 1 376 ? -19.836 -28.826 0.094 1.00 41.94 376 GLN A C 1
ATOM 3055 O O . GLN A 1 376 ? -20.591 -29.747 -0.203 1.00 41.94 376 GLN A O 1
ATOM 3060 N N . ASN A 1 377 ? -18.648 -28.712 -0.511 1.00 39.44 377 ASN A N 1
ATOM 3061 C CA . ASN A 1 377 ? -18.218 -29.643 -1.561 1.00 39.44 377 ASN A CA 1
ATOM 3062 C C . ASN A 1 377 ? -16.875 -30.321 -1.257 1.00 39.44 377 ASN A C 1
ATOM 3064 O O . ASN A 1 377 ? -15.817 -29.714 -1.136 1.00 39.44 377 ASN A O 1
ATOM 3068 N N . SER A 1 378 ? -16.933 -31.650 -1.167 1.00 42.50 378 SER A N 1
ATOM 3069 C CA . SER A 1 378 ? -15.875 -32.556 -0.714 1.00 42.50 378 SER A CA 1
ATOM 3070 C C . SER A 1 378 ? -14.671 -32.715 -1.657 1.00 42.50 378 SER A C 1
ATOM 3072 O O . SER A 1 378 ? -13.794 -33.521 -1.358 1.00 42.50 378 SER A O 1
ATOM 3074 N N . SER A 1 379 ? -14.592 -31.975 -2.769 1.00 43.03 379 SER A N 1
ATOM 3075 C CA . SER A 1 379 ? -13.440 -31.998 -3.689 1.00 43.03 379 SER A CA 1
ATOM 3076 C C . SER A 1 379 ? -12.377 -30.932 -3.389 1.00 43.03 379 SER A C 1
ATOM 3078 O O . SER A 1 379 ? -11.282 -31.005 -3.934 1.00 43.03 379 SER A O 1
ATOM 3080 N N . GLU A 1 380 ? -12.660 -29.956 -2.518 1.00 48.72 380 GLU A N 1
ATOM 3081 C CA . GLU A 1 380 ? -11.759 -28.821 -2.229 1.00 48.72 380 GLU A CA 1
ATOM 3082 C C . GLU A 1 380 ? -10.678 -29.139 -1.179 1.00 48.72 380 GLU A C 1
ATOM 3084 O O . GLU A 1 380 ? -9.614 -28.512 -1.171 1.00 48.72 380 GLU A O 1
ATOM 3089 N N . LYS A 1 381 ? -10.888 -30.181 -0.360 1.00 45.59 381 LYS A N 1
ATOM 3090 C CA . LYS A 1 381 ? -9.977 -30.578 0.730 1.00 45.59 381 LYS A CA 1
ATOM 3091 C C . LYS A 1 381 ? -8.561 -30.934 0.270 1.00 45.59 381 LYS A C 1
ATOM 3093 O O . LYS A 1 381 ? -7.622 -30.688 1.009 1.00 45.59 381 LYS A O 1
ATOM 3098 N N . GLN A 1 382 ? -8.381 -31.473 -0.936 1.00 43.88 382 GLN A N 1
ATOM 3099 C CA . GLN A 1 382 ? -7.051 -31.868 -1.427 1.00 43.88 382 GLN A CA 1
ATOM 3100 C C . GLN A 1 382 ? -6.179 -30.667 -1.826 1.00 43.88 382 GLN A C 1
ATOM 3102 O O . GLN A 1 382 ? -4.981 -30.679 -1.584 1.00 43.88 382 GLN A O 1
ATOM 3107 N N . SER A 1 383 ? -6.792 -29.605 -2.359 1.00 46.00 383 SER A N 1
ATOM 3108 C CA . SER A 1 383 ? -6.093 -28.364 -2.728 1.00 46.00 383 SER A CA 1
ATOM 3109 C C . SER A 1 383 ? -5.792 -27.450 -1.536 1.00 46.00 383 SER A C 1
ATOM 3111 O O . SER A 1 383 ? -4.841 -26.679 -1.579 1.00 46.00 383 SER A O 1
ATOM 3113 N N . ILE A 1 384 ? -6.600 -27.545 -0.473 1.00 47.41 384 ILE A N 1
ATOM 3114 C CA . ILE A 1 384 ? -6.345 -26.875 0.806 1.00 47.41 384 ILE A CA 1
ATOM 3115 C C . ILE A 1 384 ? -5.199 -27.590 1.532 1.00 47.41 384 ILE A C 1
ATOM 3117 O O . ILE A 1 384 ? -4.304 -26.914 2.005 1.00 47.41 384 ILE A O 1
ATOM 3121 N N . LEU A 1 385 ? -5.122 -28.927 1.482 1.00 44.97 385 LEU A N 1
ATOM 3122 C CA . LEU A 1 385 ? -4.006 -29.699 2.050 1.00 44.97 385 LEU A CA 1
ATOM 3123 C C . LEU A 1 385 ? -2.631 -29.379 1.425 1.00 44.97 385 LEU A C 1
ATOM 3125 O O . LEU A 1 385 ? -1.625 -29.458 2.121 1.00 44.97 385 LEU A O 1
ATOM 3129 N N . GLU A 1 386 ? -2.561 -28.999 0.145 1.00 49.16 386 GLU A N 1
ATOM 3130 C CA . GLU A 1 386 ? -1.304 -28.560 -0.496 1.00 49.16 386 GLU A CA 1
ATOM 3131 C C . GLU A 1 386 ? -0.862 -27.151 -0.057 1.00 49.16 386 GLU A C 1
ATOM 3133 O O . GLU A 1 386 ? 0.329 -26.852 -0.080 1.00 49.16 386 GLU A O 1
ATOM 3138 N N . LEU A 1 387 ? -1.804 -26.302 0.369 1.00 48.09 387 LEU A N 1
ATOM 3139 C CA . LEU A 1 387 ? -1.537 -24.971 0.930 1.00 48.09 387 LEU A CA 1
ATOM 3140 C C . LEU A 1 387 ? -1.390 -25.009 2.464 1.00 48.09 387 LEU A C 1
ATOM 3142 O O . LEU A 1 387 ? -0.649 -24.215 3.024 1.00 48.09 387 LEU A O 1
ATOM 3146 N N . GLU A 1 388 ? -2.035 -25.952 3.152 1.00 44.81 388 GLU A N 1
ATOM 3147 C CA . GLU A 1 388 ? -1.888 -26.211 4.590 1.00 44.81 388 GLU A CA 1
ATOM 3148 C C . GLU A 1 388 ? -0.584 -26.947 4.917 1.00 44.81 388 GLU A C 1
ATOM 3150 O O . GLU A 1 388 ? -0.077 -26.786 6.020 1.00 44.81 388 GLU A O 1
ATOM 3155 N N . ALA A 1 389 ? 0.005 -27.689 3.969 1.00 46.69 389 ALA A N 1
ATOM 3156 C CA . ALA A 1 389 ? 1.351 -28.267 4.096 1.00 46.69 389 ALA A CA 1
ATOM 3157 C C . ALA A 1 389 ? 2.478 -27.208 4.167 1.00 46.69 389 ALA A C 1
ATOM 3159 O O . ALA A 1 389 ? 3.657 -27.561 4.178 1.00 46.69 389 ALA A O 1
ATOM 3160 N N . ILE A 1 390 ? 2.105 -25.922 4.160 1.00 48.66 390 ILE A N 1
ATOM 3161 C CA . ILE A 1 390 ? 2.969 -24.752 4.342 1.00 48.66 390 ILE A CA 1
ATOM 3162 C C . ILE A 1 390 ? 3.044 -24.330 5.825 1.00 48.66 390 ILE A C 1
ATOM 3164 O O . ILE A 1 390 ? 3.987 -23.624 6.179 1.00 48.66 390 ILE A O 1
ATOM 3168 N N . LYS A 1 391 ? 2.108 -24.770 6.684 1.00 38.25 391 LYS A N 1
ATOM 3169 C CA . LYS A 1 391 ? 2.283 -24.735 8.151 1.00 38.25 391 LYS A CA 1
ATOM 3170 C C . LYS A 1 391 ? 3.287 -25.804 8.570 1.00 38.25 391 LYS A C 1
ATOM 3172 O O . LYS A 1 391 ? 4.087 -25.529 9.492 1.00 38.25 391 LYS A O 1
#

Sequence (391 aa):
MIQNIQANHMDDPTLESVIATFGSVFNQTSIWKLGYGEWMLIGTSTPREWSLDLLKERIETEEVQSILKSQDLDVWPMLLTSQISGFDEGFHLVPDESLMHSETYPALRMLGNNAYTAPTPLTLFEKNNRHFNTQSSLMIGGFAQTQSWTIEQLRAFSILQIDHQFYDPKVFRSVVKRWLNLSPDETPLQILSASTAKNESPWTYESERLTTLIASFSADTEPPLELVKQAAYHALQAYRDQRTFIYRPDTSFLEAMLDHMIQKDPQNQRVYRMNLGELAWDQGKKEQFLKLSEDAFNPETESFGPLNFSAEPTAPYRTLALMSEHWWRKGQLEKAKQVCFQALQGKYIGSDAAFHHSELEQVVRKILFALERPNQNSSEKQSILELEAIK

Foldseek 3Di:
DKDKDQQVLAAQLLVLQVLLQQCVQFVQWWKFAPAPRIIMIDGDNDDDDDDPVVVCVVCPPPVNCVVCVVVLNNDPLVRLLRTQGGRLFSSLLHDPPRHYDDPVRRPSVVRSVVSNVDPDDHCSSVLRGQQLALCGNGPSLVCLVPDADDLVNLVSVQVCCVVRVRDDLLSNLLSLVLNCVVPVPDPVSVVVNVVSCVVQDPLQVVLVVLLVVQVPDDPVGHDPLVSLLVNLVSVLVNQSSNGGNRHGDDCVSNLVSLVVCLVVPLAANLLSLLSVLSVCVSVVVPVSNVVSLCLSPPPDDVRRHHVDCPSPVCSLLVSLLSQLVVCVVVVVLVSSLVSLVVCVVVLCDAPSHPDDRSSSSSSSSSSLVVLPPDPPDPPCVVSNVVVVVRD